Protein AF-A0A328X6T4-F1 (afdb_monomer)

Structure (mmCIF, N/CA/C/O backbone):
data_AF-A0A328X6T4-F1
#
_entry.id   AF-A0A328X6T4-F1
#
loop_
_atom_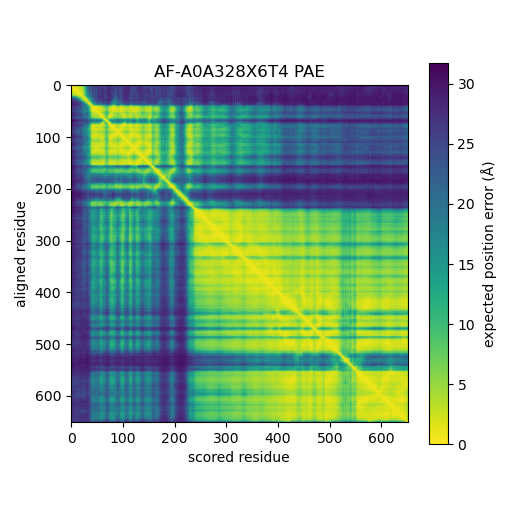site.group_PDB
_atom_site.id
_atom_site.type_symbol
_atom_site.label_atom_id
_atom_site.label_alt_id
_atom_site.label_comp_id
_atom_site.label_asym_id
_atom_site.label_entity_id
_atom_site.label_seq_id
_atom_site.pdbx_PDB_ins_code
_atom_site.Cartn_x
_atom_site.Cartn_y
_atom_site.Cartn_z
_atom_site.occupancy
_atom_site.B_iso_or_equiv
_atom_site.auth_seq_id
_atom_site.auth_comp_id
_atom_site.auth_asym_id
_atom_site.auth_atom_id
_atom_site.pdbx_PDB_model_num
ATOM 1 N N . MET A 1 1 ? 5.766 -40.721 -21.015 1.00 49.34 1 MET A N 1
ATOM 2 C CA . MET A 1 1 ? 5.825 -40.757 -19.534 1.00 49.34 1 MET A CA 1
ATOM 3 C C . MET A 1 1 ? 5.708 -39.379 -18.872 1.00 49.34 1 MET A C 1
ATOM 5 O O . MET A 1 1 ? 4.853 -39.250 -18.011 1.00 49.34 1 MET A O 1
ATOM 9 N N . LYS A 1 2 ? 6.430 -38.322 -19.291 1.00 47.28 2 LYS A N 1
ATOM 10 C CA . LYS A 1 2 ? 6.315 -36.976 -18.666 1.00 47.28 2 LYS A CA 1
ATOM 11 C C . LYS A 1 2 ? 4.905 -36.347 -18.682 1.00 47.28 2 LYS A C 1
ATOM 13 O O . LYS A 1 2 ? 4.519 -35.725 -17.703 1.00 47.28 2 LYS A O 1
ATOM 18 N N . LYS A 1 3 ? 4.102 -36.565 -19.733 1.00 48.41 3 LYS A N 1
ATOM 19 C CA . LYS A 1 3 ? 2.717 -36.046 -19.800 1.00 48.41 3 LYS A CA 1
ATOM 20 C C . LYS A 1 3 ? 1.761 -36.691 -18.785 1.00 48.41 3 LYS A C 1
ATOM 22 O O . LYS A 1 3 ? 0.831 -36.033 -18.345 1.00 48.41 3 LYS A O 1
ATOM 27 N N . ILE A 1 4 ? 2.017 -37.937 -18.379 1.00 61.91 4 ILE A N 1
ATOM 28 C CA . ILE A 1 4 ? 1.200 -38.640 -17.377 1.00 61.91 4 ILE A CA 1
ATOM 29 C C . ILE A 1 4 ? 1.506 -38.103 -15.973 1.00 61.91 4 ILE A C 1
ATOM 31 O O . ILE A 1 4 ? 0.592 -37.949 -15.177 1.00 61.91 4 ILE A O 1
ATOM 35 N N . HIS A 1 5 ? 2.759 -37.729 -15.690 1.00 63.53 5 HIS A N 1
ATOM 36 C CA . HIS A 1 5 ? 3.111 -37.081 -14.423 1.00 63.53 5 HIS A CA 1
ATOM 37 C C . HIS A 1 5 ? 2.460 -35.706 -14.269 1.00 63.53 5 HIS A C 1
ATOM 39 O O . HIS A 1 5 ? 1.844 -35.461 -13.245 1.00 63.53 5 HIS A O 1
ATOM 45 N N . VAL A 1 6 ? 2.495 -34.853 -15.299 1.00 70.69 6 VAL A N 1
ATOM 46 C CA . VAL A 1 6 ? 1.843 -33.531 -15.229 1.00 70.69 6 VAL A CA 1
ATOM 47 C C . VAL A 1 6 ? 0.329 -33.668 -15.048 1.00 70.69 6 VAL A C 1
ATOM 49 O O . VAL A 1 6 ? -0.254 -32.945 -14.249 1.00 70.69 6 VAL A O 1
ATOM 52 N N . PHE A 1 7 ? -0.304 -34.638 -15.716 1.00 73.69 7 PHE A N 1
ATOM 53 C CA . PHE A 1 7 ? -1.739 -34.872 -15.553 1.00 73.69 7 PHE A CA 1
ATOM 54 C C . PHE A 1 7 ? -2.092 -35.391 -14.153 1.00 73.69 7 PHE A C 1
ATOM 56 O O . PHE A 1 7 ? -3.074 -34.941 -13.579 1.00 73.69 7 PHE A O 1
ATOM 63 N N . ILE A 1 8 ? -1.275 -36.275 -13.566 1.00 76.06 8 ILE A N 1
ATOM 64 C CA . ILE A 1 8 ? -1.474 -36.776 -12.195 1.00 76.06 8 ILE A CA 1
ATOM 65 C C . ILE A 1 8 ? -1.232 -35.669 -11.161 1.00 76.06 8 ILE A C 1
ATOM 67 O O . ILE A 1 8 ? -1.994 -35.562 -10.207 1.00 76.06 8 ILE A O 1
ATOM 71 N N . THR A 1 9 ? -0.223 -34.814 -11.353 1.00 75.00 9 THR A N 1
ATOM 72 C CA . THR A 1 9 ? 0.067 -33.703 -10.434 1.00 75.00 9 THR A CA 1
ATOM 73 C C . THR A 1 9 ? -1.015 -32.625 -10.487 1.00 75.00 9 THR A C 1
ATOM 75 O O . THR A 1 9 ? -1.438 -32.153 -9.438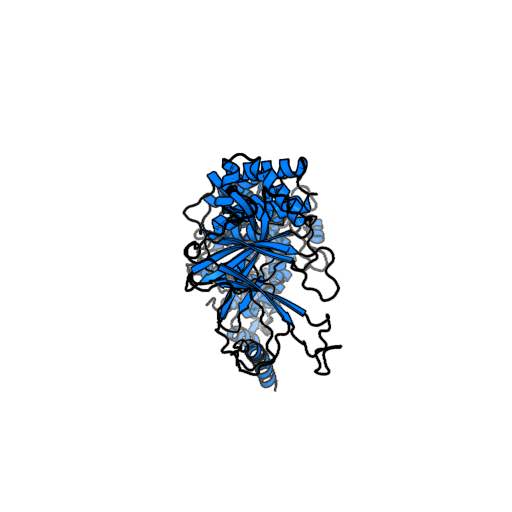 1.00 75.00 9 THR A O 1
ATOM 78 N N . VAL A 1 10 ? -1.525 -32.282 -11.676 1.00 75.69 10 VAL A N 1
ATOM 79 C CA . VAL A 1 10 ? -2.652 -31.342 -11.823 1.00 75.69 10 VAL A CA 1
ATOM 80 C C . VAL A 1 10 ? -3.953 -31.958 -11.299 1.00 75.69 10 VAL A C 1
ATOM 82 O O . VAL A 1 10 ? -4.710 -31.282 -10.611 1.00 75.69 10 VAL A O 1
ATOM 85 N N . PHE A 1 11 ? -4.192 -33.250 -11.541 1.00 77.56 11 PHE A N 1
ATOM 86 C CA . PHE A 1 11 ? -5.350 -33.956 -10.991 1.00 77.56 11 PHE A CA 1
ATOM 87 C C . PHE A 1 11 ? -5.304 -34.006 -9.456 1.00 77.56 11 PHE A C 1
ATOM 89 O O . PHE A 1 11 ? -6.310 -33.724 -8.817 1.00 77.56 11 PHE A O 1
ATOM 96 N N . LEU A 1 12 ? -4.141 -34.260 -8.847 1.00 70.31 12 LEU A N 1
ATOM 97 C CA . LEU A 1 12 ? -3.971 -34.202 -7.390 1.00 70.31 12 LEU A CA 1
ATOM 98 C C . LEU A 1 12 ? -4.123 -32.775 -6.842 1.00 70.31 12 LEU A C 1
ATOM 100 O O . LEU A 1 12 ? -4.775 -32.599 -5.823 1.00 70.31 12 LEU A O 1
ATOM 104 N N . LEU A 1 13 ? -3.594 -31.753 -7.521 1.00 70.19 13 LEU A N 1
ATOM 105 C CA . LEU A 1 13 ? -3.695 -30.357 -7.072 1.00 70.19 13 LEU A CA 1
ATOM 106 C C . LEU A 1 13 ? -5.102 -29.764 -7.190 1.00 70.19 13 LEU A C 1
ATOM 108 O O . LEU A 1 13 ? -5.408 -28.832 -6.460 1.00 70.19 13 LEU A O 1
ATOM 112 N N . VAL A 1 14 ? -5.951 -30.278 -8.083 1.00 73.50 14 VAL A N 1
ATOM 113 C CA . VAL A 1 14 ? -7.318 -29.763 -8.270 1.00 73.50 14 VAL A CA 1
ATOM 114 C C . VAL A 1 14 ? -8.346 -30.618 -7.530 1.00 73.50 14 VAL A C 1
ATOM 116 O O . VAL A 1 14 ? -9.240 -30.081 -6.884 1.00 73.50 14 VAL A O 1
ATOM 119 N N . VAL A 1 15 ? -8.215 -31.947 -7.567 1.00 66.25 15 VAL A N 1
ATOM 120 C CA . VAL A 1 15 ? -9.218 -32.857 -6.990 1.00 66.25 15 VAL A CA 1
ATOM 121 C C . VAL A 1 15 ? -9.044 -33.021 -5.482 1.00 66.25 15 VAL A C 1
ATOM 123 O O . VAL A 1 15 ? -10.043 -33.123 -4.779 1.00 66.25 15 VAL A O 1
ATOM 126 N N . VAL A 1 16 ? -7.815 -32.993 -4.950 1.00 68.00 16 VAL A N 1
ATOM 127 C CA . VAL A 1 16 ? -7.600 -33.142 -3.499 1.00 68.00 16 VAL A CA 1
ATOM 128 C C . VAL A 1 16 ? -8.175 -31.952 -2.717 1.00 68.00 16 VAL A C 1
ATOM 130 O O . VAL A 1 16 ? -8.901 -32.210 -1.764 1.00 68.00 16 VAL A O 1
ATOM 133 N N . PRO A 1 17 ? -8.000 -30.676 -3.124 1.00 52.81 17 PRO A N 1
ATOM 134 C CA . PRO A 1 17 ? -8.676 -29.562 -2.452 1.00 52.81 17 PRO A CA 1
ATOM 135 C C . PRO A 1 17 ? -10.201 -29.594 -2.610 1.00 52.81 17 PRO A C 1
ATOM 137 O O . PRO A 1 17 ? -10.913 -29.242 -1.678 1.00 52.81 17 PRO A O 1
ATOM 140 N N . LEU A 1 18 ? -10.721 -30.073 -3.748 1.00 51.31 18 LEU A N 1
ATOM 141 C CA . LEU A 1 18 ? -12.168 -30.224 -3.964 1.00 51.31 18 LEU A CA 1
ATOM 142 C C . LEU A 1 18 ? -12.788 -31.342 -3.110 1.00 51.31 18 LEU A C 1
ATOM 144 O O . LEU A 1 18 ? -13.945 -31.226 -2.714 1.00 51.31 18 LEU A O 1
ATOM 148 N N . LEU A 1 19 ? -12.022 -32.381 -2.759 1.00 46.91 19 LEU A N 1
ATOM 149 C CA . LEU A 1 19 ? -12.437 -33.395 -1.782 1.00 46.91 19 LEU A CA 1
ATOM 150 C C . LEU A 1 19 ? -12.466 -32.853 -0.342 1.00 46.91 19 LEU A C 1
ATOM 152 O O . LEU A 1 19 ? -13.174 -33.411 0.490 1.00 46.91 19 LEU A O 1
ATOM 156 N N . PHE A 1 20 ? -11.769 -31.747 -0.059 1.00 44.47 20 PHE A N 1
ATOM 157 C CA . PHE A 1 20 ? -11.837 -31.042 1.228 1.00 44.47 20 PHE A CA 1
ATOM 158 C C . PHE A 1 20 ? -12.848 -29.882 1.252 1.00 44.47 20 PHE A C 1
ATOM 160 O O . PHE A 1 20 ? -13.157 -29.379 2.327 1.00 44.47 20 PHE A O 1
ATOM 167 N N . LEU A 1 21 ? -13.404 -29.481 0.102 1.00 43.78 21 LEU A N 1
ATOM 168 C CA . LEU A 1 21 ? -14.416 -28.417 -0.005 1.00 43.78 21 LEU A CA 1
ATOM 169 C C . LEU A 1 21 ? -15.864 -28.932 -0.031 1.00 43.78 21 LEU A C 1
ATOM 171 O O . LEU A 1 21 ? -16.783 -28.123 -0.093 1.00 43.78 21 LEU A O 1
ATOM 175 N N . ASN A 1 22 ? -16.081 -30.251 0.032 1.00 35.66 22 ASN A N 1
ATOM 176 C CA . ASN A 1 22 ? -17.418 -30.852 -0.058 1.00 35.66 22 ASN A CA 1
ATOM 177 C C . ASN A 1 22 ? -17.837 -31.680 1.170 1.00 35.66 22 ASN A C 1
ATOM 179 O O . ASN A 1 22 ? -18.736 -32.510 1.075 1.00 35.66 22 ASN A O 1
ATOM 183 N N . CYS A 1 23 ? -17.229 -31.427 2.331 1.00 34.09 23 CYS A N 1
ATOM 184 C CA . CYS A 1 23 ? -17.714 -31.930 3.618 1.00 34.09 23 CYS A CA 1
ATOM 185 C C . CYS A 1 23 ? -18.017 -30.763 4.566 1.00 34.09 23 CYS A C 1
ATOM 187 O O . CYS A 1 23 ? -17.261 -30.491 5.492 1.00 34.09 23 CYS A O 1
ATOM 189 N N . SER A 1 24 ? -19.137 -30.076 4.336 1.00 31.91 24 SER A N 1
ATOM 190 C CA . SER A 1 24 ? -19.879 -29.407 5.415 1.00 31.91 24 SER A CA 1
ATOM 191 C C . SER A 1 24 ? -21.369 -29.331 5.071 1.00 31.91 24 SER A C 1
ATOM 193 O O . SER A 1 24 ? -21.979 -28.265 5.039 1.00 31.91 24 SER A O 1
ATOM 195 N N . SER A 1 25 ? -21.960 -30.480 4.767 1.00 36.84 25 SER A N 1
ATOM 196 C CA . SER A 1 25 ? -23.389 -30.683 4.983 1.00 36.84 25 SER A CA 1
ATOM 197 C C . SER A 1 25 ? -23.511 -31.774 6.037 1.00 36.84 25 SER A C 1
ATOM 199 O O . SER A 1 25 ? -23.607 -32.956 5.709 1.00 36.84 25 SER A O 1
ATOM 201 N N . GLU A 1 26 ? -23.413 -31.382 7.305 1.00 31.61 26 GLU A N 1
ATOM 202 C CA . GLU A 1 26 ? -23.959 -32.204 8.378 1.00 31.61 26 GLU A CA 1
ATOM 203 C C . GLU A 1 26 ? -25.478 -32.047 8.290 1.00 31.61 26 GLU A C 1
ATOM 205 O O . GLU A 1 26 ? -26.061 -31.056 8.721 1.00 31.61 26 GLU A O 1
ATOM 210 N N . GLU A 1 27 ? -26.110 -32.994 7.598 1.00 32.16 27 GLU A N 1
ATOM 211 C CA . GLU A 1 27 ? -27.495 -33.334 7.884 1.00 32.16 27 GLU A CA 1
ATOM 212 C C . GLU A 1 27 ? -27.509 -33.990 9.268 1.00 32.16 27 GLU A C 1
ATOM 214 O O . GLU A 1 27 ? -27.067 -35.130 9.431 1.00 32.16 27 GLU A O 1
ATOM 219 N N . ASP A 1 28 ? -28.005 -33.258 10.264 1.00 29.31 28 ASP A N 1
ATOM 220 C CA . ASP A 1 28 ? -28.297 -33.791 11.590 1.00 29.31 28 ASP A CA 1
ATOM 221 C C . ASP A 1 28 ? -29.457 -34.793 11.494 1.00 29.31 28 ASP A C 1
ATOM 223 O O . ASP A 1 28 ? -30.637 -34.456 11.622 1.00 29.31 28 ASP A O 1
ATOM 227 N N . PHE A 1 29 ? -29.126 -36.065 11.276 1.00 27.44 29 PHE A N 1
ATOM 228 C CA . PHE A 1 29 ? -30.026 -37.156 11.620 1.00 27.44 29 PHE A CA 1
ATOM 229 C C . PHE A 1 29 ? -29.986 -37.373 13.133 1.00 27.44 29 PHE A C 1
ATOM 231 O O . PHE A 1 29 ? -29.036 -37.914 13.698 1.00 27.44 29 PHE A O 1
ATOM 238 N N . VAL A 1 30 ? -31.073 -36.960 13.783 1.00 37.69 30 VAL A N 1
ATOM 239 C CA . VAL A 1 30 ? -31.374 -37.220 15.190 1.00 37.69 30 VAL A CA 1
ATOM 240 C C . VAL A 1 30 ? -31.524 -38.725 15.411 1.00 37.69 30 VAL A C 1
ATOM 242 O O . VAL A 1 30 ? -32.570 -39.310 15.138 1.00 37.69 30 VAL A O 1
ATOM 245 N N . THR A 1 31 ? -30.498 -39.352 15.981 1.00 28.30 31 THR A N 1
ATOM 246 C CA . THR A 1 31 ? -30.659 -40.572 16.780 1.00 28.30 31 THR A CA 1
ATOM 247 C C . THR A 1 31 ? -29.800 -40.453 18.029 1.00 28.30 31 THR A C 1
ATOM 249 O O . THR A 1 31 ? -28.600 -40.216 17.941 1.00 28.30 31 THR A O 1
ATOM 252 N N . GLY A 1 32 ? -30.447 -40.550 19.191 1.00 33.75 32 GLY A N 1
ATOM 253 C CA . GLY A 1 32 ? -29.897 -40.162 20.485 1.00 33.75 32 GLY A CA 1
ATOM 254 C C . GLY A 1 32 ? -28.584 -40.845 20.856 1.00 33.75 32 GLY A C 1
ATOM 255 O O . GLY A 1 32 ? -28.556 -42.042 21.123 1.00 33.75 32 GLY A O 1
ATOM 256 N N . THR A 1 33 ? -27.528 -40.044 20.974 1.00 27.97 33 THR A N 1
ATOM 257 C CA . THR A 1 33 ? -26.316 -40.349 21.742 1.00 27.97 33 THR A CA 1
ATOM 258 C C . THR A 1 33 ? -25.737 -39.045 22.290 1.00 27.97 33 THR A C 1
ATOM 260 O O . THR A 1 33 ? -25.742 -38.025 21.609 1.00 27.97 33 THR A O 1
ATOM 263 N N . HIS A 1 34 ? -25.295 -39.084 23.546 1.00 33.12 34 HIS A N 1
ATOM 264 C CA . HIS A 1 34 ? -24.870 -37.958 24.377 1.00 33.12 34 HIS A CA 1
ATOM 265 C C . HIS A 1 34 ? -23.936 -36.947 23.686 1.00 33.12 34 HIS A C 1
ATOM 267 O O . HIS A 1 34 ? -22.892 -37.314 23.148 1.00 33.12 34 HIS A O 1
ATOM 273 N N . PHE A 1 35 ? -24.296 -35.662 23.787 1.00 30.03 35 PHE A N 1
ATOM 274 C CA . PHE A 1 35 ? -23.461 -34.514 23.426 1.00 30.03 35 PHE A CA 1
ATOM 275 C C . PHE A 1 35 ? -22.106 -34.575 24.154 1.00 30.03 35 PHE A C 1
ATOM 277 O O . PHE A 1 35 ? -22.049 -34.524 25.382 1.00 30.03 35 PHE A O 1
ATOM 284 N N . SER A 1 36 ? -21.015 -34.655 23.391 1.00 29.33 36 SER A N 1
ATOM 285 C CA . SER A 1 36 ? -19.651 -34.411 23.872 1.00 29.33 36 SER A CA 1
ATOM 286 C C . SER A 1 36 ? -19.276 -32.946 23.591 1.00 29.33 36 SER A C 1
ATOM 288 O O . SER A 1 36 ? -19.486 -32.484 22.467 1.00 29.33 36 SER A O 1
ATOM 290 N N . PRO A 1 37 ? -18.746 -32.182 24.565 1.00 36.25 37 PRO A N 1
ATOM 291 C CA . PRO A 1 37 ? -18.517 -30.752 24.411 1.00 36.25 37 PRO A CA 1
ATOM 292 C C . PRO A 1 37 ? -17.167 -30.478 23.735 1.00 36.25 37 PRO A C 1
ATOM 294 O O . PRO A 1 37 ? -16.165 -30.215 24.393 1.00 36.25 37 PRO A O 1
ATOM 297 N N . HIS A 1 38 ? -17.149 -30.439 22.406 1.00 34.16 38 HIS A N 1
ATOM 298 C CA . HIS A 1 38 ? -16.217 -29.575 21.674 1.00 34.16 38 HIS A CA 1
ATOM 299 C C . HIS A 1 38 ? -16.946 -28.271 21.323 1.00 34.16 38 HIS A C 1
ATOM 301 O O . HIS A 1 38 ? -17.225 -27.966 20.167 1.00 34.16 38 HIS A O 1
ATOM 307 N N . ASN A 1 39 ? -17.318 -27.514 22.359 1.00 47.22 39 ASN A N 1
ATOM 308 C CA . ASN A 1 39 ? -18.093 -26.287 22.212 1.00 47.22 39 ASN A CA 1
ATOM 309 C C . ASN A 1 39 ? -17.196 -25.159 21.696 1.00 47.22 39 ASN A C 1
ATOM 311 O O . ASN A 1 39 ? -16.403 -24.585 22.445 1.00 47.22 39 ASN A O 1
ATOM 315 N N . LYS A 1 40 ? -17.355 -24.797 20.421 1.00 62.09 40 LYS A N 1
ATOM 316 C CA . LYS A 1 40 ? -16.968 -23.473 19.924 1.00 62.09 40 LYS A CA 1
ATOM 317 C C . LYS A 1 40 ? -17.538 -22.421 20.890 1.00 62.09 40 LYS A C 1
ATOM 319 O O . LYS A 1 40 ? -18.745 -22.416 21.134 1.00 62.09 40 LYS A O 1
ATOM 324 N N . LYS A 1 41 ? -16.685 -21.562 21.466 1.00 75.00 41 LYS A N 1
ATOM 325 C CA . LYS A 1 41 ? -17.125 -20.493 22.380 1.00 75.00 41 LYS A CA 1
ATOM 326 C C . LYS A 1 41 ? -18.107 -19.590 21.626 1.00 75.00 41 LYS A C 1
ATOM 328 O O . LYS A 1 41 ? -17.764 -19.067 20.569 1.00 75.00 41 LYS A O 1
ATOM 333 N N . PHE A 1 42 ? -19.324 -19.457 22.145 1.00 81.44 42 PHE A N 1
ATOM 334 C CA . PHE A 1 42 ? -20.364 -18.629 21.541 1.00 81.44 42 PHE A CA 1
ATOM 335 C C . PHE A 1 42 ? -20.037 -17.151 21.779 1.00 81.44 42 PHE A C 1
ATOM 337 O O . PHE A 1 42 ? -19.834 -16.746 22.925 1.00 81.44 42 PHE A O 1
ATOM 344 N N . THR A 1 43 ? -19.921 -16.356 20.713 1.00 83.25 43 THR A N 1
ATOM 345 C CA . THR A 1 43 ? -19.471 -14.957 20.804 1.00 83.25 43 THR A CA 1
ATOM 346 C C . THR A 1 43 ? -20.638 -13.970 20.796 1.00 83.25 43 THR A C 1
ATOM 348 O O . THR A 1 43 ? -21.744 -14.283 20.354 1.00 83.25 43 THR A O 1
ATOM 351 N N . PHE A 1 44 ? -20.393 -12.724 21.211 1.00 83.81 44 PHE A N 1
ATOM 352 C CA . PHE A 1 44 ? -21.392 -11.656 21.095 1.00 83.81 44 PHE A CA 1
ATOM 353 C C . PHE A 1 44 ? -21.781 -11.340 19.643 1.00 83.81 44 PHE A C 1
ATOM 355 O O . PHE A 1 44 ? -22.911 -10.934 19.375 1.00 83.81 44 PHE A O 1
ATOM 362 N N . SER A 1 45 ? -20.875 -11.571 18.688 1.00 78.69 45 SER A N 1
ATOM 363 C CA . SER A 1 45 ? -21.187 -11.461 17.259 1.00 78.69 45 SER A CA 1
ATOM 364 C C . SER A 1 45 ? -22.194 -12.529 16.824 1.00 78.69 45 SER A C 1
ATOM 366 O O . SER A 1 45 ? -23.188 -12.203 16.170 1.00 78.69 45 SER A O 1
ATOM 368 N N . ASP A 1 46 ? -21.996 -13.780 17.260 1.00 88.75 46 ASP A N 1
ATOM 369 C CA . ASP A 1 46 ? -22.940 -14.875 17.004 1.00 88.75 46 ASP A CA 1
ATOM 370 C C . ASP A 1 46 ? -24.313 -14.559 17.614 1.00 88.75 46 ASP A C 1
ATOM 372 O O . ASP A 1 46 ? -25.332 -14.667 16.933 1.00 88.75 46 ASP A O 1
ATOM 376 N N . PHE A 1 47 ? -24.340 -14.051 18.852 1.00 92.62 47 PHE A N 1
ATOM 377 C CA . PHE A 1 47 ? -25.566 -13.587 19.503 1.00 92.62 47 PHE A CA 1
ATOM 378 C C . PHE A 1 47 ? -26.301 -12.517 18.681 1.00 92.62 47 PHE A C 1
ATOM 380 O O . PHE A 1 47 ? -27.491 -12.670 18.405 1.00 92.62 47 PHE A O 1
ATOM 387 N N . LYS A 1 48 ? -25.630 -11.437 18.249 1.00 89.56 48 LYS A N 1
ATOM 388 C CA . LYS A 1 48 ? -26.280 -10.385 17.439 1.00 89.56 48 LYS A CA 1
ATOM 389 C C . LYS A 1 48 ? -26.800 -10.929 16.114 1.00 89.56 48 LYS A C 1
ATOM 391 O O . LYS A 1 48 ? -27.884 -10.548 15.677 1.00 89.56 48 LYS A O 1
ATOM 396 N N . LYS A 1 49 ? -26.029 -11.815 15.479 1.00 90.25 49 LYS A N 1
ATOM 397 C CA . LYS A 1 49 ? -26.399 -12.443 14.212 1.00 90.25 49 LYS A CA 1
ATOM 398 C C . LYS A 1 49 ? -27.650 -13.310 14.362 1.00 90.25 49 LYS A C 1
ATOM 400 O O . LYS A 1 49 ? -28.543 -13.205 13.528 1.00 90.25 49 LYS A O 1
ATOM 405 N N . GLU A 1 50 ? -27.725 -14.135 15.405 1.00 92.12 50 GLU A N 1
ATOM 406 C CA . GLU A 1 50 ? -28.872 -15.021 15.646 1.00 92.12 50 GLU A CA 1
ATOM 407 C C . GLU A 1 50 ? -30.111 -14.271 16.143 1.00 92.12 50 GLU A C 1
ATOM 409 O O . GLU A 1 50 ? -31.235 -14.639 15.801 1.00 92.12 50 GLU A O 1
ATOM 414 N N . THR A 1 51 ? -29.928 -13.215 16.936 1.00 91.19 51 THR A N 1
ATOM 415 C CA . THR A 1 51 ? -31.055 -12.462 17.504 1.00 91.19 51 THR A CA 1
ATOM 416 C C . THR A 1 51 ? -31.577 -11.351 16.598 1.00 91.19 51 THR A C 1
ATOM 418 O O . THR A 1 51 ? -32.722 -10.931 16.753 1.00 91.19 51 THR A O 1
ATOM 421 N N . GLY A 1 52 ? -30.760 -10.844 15.670 1.00 90.44 52 GLY A N 1
ATOM 422 C CA . GLY A 1 52 ? -31.097 -9.684 14.841 1.00 90.44 52 GLY A CA 1
ATOM 423 C C . GLY A 1 52 ? -31.186 -8.364 15.622 1.00 90.44 52 GLY A C 1
ATOM 424 O O . GLY A 1 52 ? -31.645 -7.357 15.072 1.00 90.44 52 GLY A O 1
ATOM 425 N N . LEU A 1 53 ? -30.760 -8.339 16.892 1.00 83.25 53 LEU A N 1
ATOM 426 C CA . LEU A 1 53 ? -30.795 -7.148 17.739 1.00 83.25 53 LEU A CA 1
ATOM 427 C C . LEU A 1 53 ? -29.783 -6.110 17.237 1.00 83.25 53 LEU A C 1
ATOM 429 O O . LEU A 1 53 ? -28.573 -6.259 17.395 1.00 83.25 53 LEU A O 1
ATOM 433 N N . LYS A 1 54 ? -30.296 -5.028 16.638 1.00 75.75 54 LYS A N 1
ATOM 434 C CA . LYS A 1 54 ? -29.474 -3.912 16.137 1.00 75.75 54 LYS A CA 1
ATOM 435 C C . LYS A 1 54 ? -28.999 -2.975 17.250 1.00 75.75 54 LYS A C 1
ATOM 437 O O . LYS A 1 54 ? -27.904 -2.436 17.160 1.00 75.75 54 LYS A O 1
ATOM 442 N N . ASN A 1 55 ? -29.806 -2.825 18.303 1.00 71.94 55 ASN A N 1
ATOM 443 C CA . ASN A 1 55 ? -29.560 -1.902 19.408 1.00 71.94 55 ASN A CA 1
ATOM 444 C C . ASN A 1 55 ? -29.444 -2.696 20.714 1.00 71.94 55 ASN A C 1
ATOM 446 O O . ASN A 1 55 ? -30.457 -3.034 21.323 1.00 71.94 55 ASN A O 1
ATOM 450 N N . PHE A 1 56 ? -28.216 -3.006 21.127 1.00 78.12 56 PHE A N 1
ATOM 451 C CA . PHE A 1 56 ? -27.924 -3.651 22.407 1.00 78.12 56 PHE A CA 1
ATOM 452 C C . PHE A 1 56 ? -27.191 -2.657 23.307 1.00 78.12 56 PHE A C 1
ATOM 454 O O . PHE A 1 56 ? -26.143 -2.142 22.921 1.00 78.12 56 PHE A O 1
ATOM 461 N N . SER A 1 57 ? -27.746 -2.379 24.486 1.00 77.56 57 SER A N 1
ATOM 462 C CA . SER A 1 57 ? -27.106 -1.513 25.478 1.00 77.56 57 SER A CA 1
ATOM 463 C C . SER A 1 57 ? -26.283 -2.361 26.435 1.00 77.56 57 SER A C 1
ATOM 465 O O . SER A 1 57 ? -26.835 -3.269 27.042 1.00 77.56 57 SER A O 1
ATOM 467 N N . PHE A 1 58 ? -24.998 -2.045 26.608 1.00 71.69 58 PHE A N 1
ATOM 468 C CA . PHE A 1 58 ? -24.144 -2.702 27.608 1.00 71.69 58 PHE A CA 1
ATOM 469 C C . PHE A 1 58 ? -24.533 -2.341 29.041 1.00 71.69 58 PHE A C 1
ATOM 471 O O . PHE A 1 58 ? -24.225 -3.090 29.960 1.00 71.69 58 PHE A O 1
ATOM 478 N N . VAL A 1 59 ? -25.242 -1.223 29.225 1.00 74.69 59 VAL A N 1
ATOM 479 C CA . VAL A 1 59 ? -25.867 -0.866 30.497 1.00 74.69 59 VAL A CA 1
ATOM 480 C C . VAL A 1 59 ? -27.367 -1.110 30.389 1.00 74.69 59 VAL A C 1
ATOM 482 O O . VAL A 1 59 ? -28.078 -0.426 29.644 1.00 74.69 59 VAL A O 1
ATOM 485 N N . LYS A 1 60 ? -27.866 -2.098 31.123 1.00 83.31 60 LYS A N 1
ATOM 486 C CA . LYS A 1 60 ? -29.286 -2.401 31.230 1.00 83.31 60 LYS A CA 1
ATOM 487 C C . LYS A 1 60 ? -29.872 -1.636 32.407 1.00 83.31 60 LYS A C 1
ATOM 489 O O . LYS A 1 60 ? -29.599 -1.962 33.553 1.00 83.31 60 LYS A O 1
ATOM 494 N N . LYS A 1 61 ? -30.738 -0.667 32.120 1.00 83.88 61 LYS A N 1
ATOM 495 C CA . LYS A 1 61 ? -31.617 -0.085 33.139 1.00 83.88 61 LYS A CA 1
ATOM 496 C C . LYS A 1 61 ? -32.818 -1.000 33.322 1.00 83.88 61 LYS A C 1
ATOM 498 O O . LYS A 1 61 ? -33.529 -1.275 32.346 1.00 83.88 61 LYS A O 1
ATOM 503 N N . ALA A 1 62 ? -33.043 -1.487 34.532 1.00 83.25 62 ALA A N 1
ATOM 504 C CA . ALA A 1 62 ? -34.186 -2.328 34.845 1.00 83.25 62 ALA A CA 1
ATOM 505 C C . ALA A 1 62 ? -34.836 -1.885 36.154 1.00 83.25 62 ALA A C 1
ATOM 507 O O . ALA A 1 62 ? -34.171 -1.661 37.161 1.00 83.25 62 ALA A O 1
ATOM 508 N N . ARG A 1 63 ? -36.167 -1.789 36.123 1.00 82.56 63 ARG A N 1
ATOM 509 C CA . ARG A 1 63 ? -36.983 -1.686 37.332 1.00 82.56 63 ARG A CA 1
ATOM 510 C C . ARG A 1 63 ? -37.201 -3.082 37.862 1.00 82.56 63 ARG A C 1
ATOM 512 O O . ARG A 1 63 ? -37.826 -3.891 37.175 1.00 82.56 63 ARG A O 1
ATOM 519 N N . LEU A 1 64 ? -36.630 -3.356 39.024 1.00 81.75 64 LEU A N 1
ATOM 520 C CA . LEU A 1 64 ? -36.711 -4.672 39.630 1.00 81.75 64 LEU A CA 1
ATOM 521 C C . LEU A 1 64 ? -38.055 -4.841 40.347 1.00 81.75 64 LEU A C 1
ATOM 523 O O . LEU A 1 64 ? -38.450 -4.002 41.150 1.00 81.75 64 LEU A O 1
ATOM 527 N N . ASN A 1 65 ? -38.742 -5.941 40.060 1.00 68.62 65 ASN A N 1
ATOM 528 C CA . ASN A 1 65 ? -39.982 -6.370 40.691 1.00 68.62 65 ASN A CA 1
ATOM 529 C C . ASN A 1 65 ? -39.656 -7.369 41.812 1.00 68.62 65 ASN A C 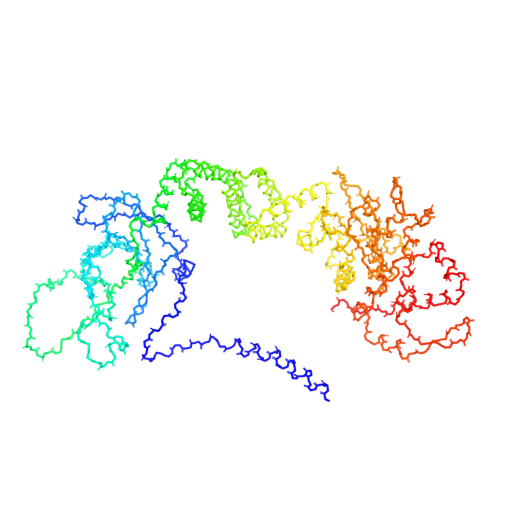1
ATOM 531 O O . ASN A 1 65 ? -39.940 -8.555 41.666 1.00 68.62 65 ASN A O 1
ATOM 535 N N . THR A 1 66 ? -39.026 -6.937 42.906 1.00 59.50 66 THR A N 1
ATOM 536 C CA . THR A 1 66 ? -38.740 -7.840 44.037 1.00 59.50 66 THR A CA 1
ATOM 537 C C . THR A 1 66 ? -39.705 -7.619 45.191 1.00 59.50 66 THR A C 1
ATOM 539 O O . THR A 1 66 ? -40.078 -6.496 45.533 1.00 59.50 66 THR A O 1
ATOM 542 N N . SER A 1 67 ? -40.105 -8.718 45.832 1.00 55.22 67 SER A N 1
ATOM 543 C CA . SER A 1 67 ? -40.879 -8.675 47.084 1.00 55.22 67 SER A CA 1
ATOM 544 C C . SER A 1 67 ? -40.006 -8.338 48.306 1.00 55.22 67 SER A C 1
ATOM 546 O O . SER A 1 67 ? -40.510 -7.863 49.325 1.00 55.22 67 SER A O 1
ATOM 548 N N . ILE A 1 68 ? -38.690 -8.547 48.184 1.00 48.94 68 ILE A N 1
ATOM 549 C CA . ILE A 1 68 ? -37.685 -8.440 49.253 1.00 48.94 68 ILE A CA 1
ATOM 550 C C . ILE A 1 68 ? -37.213 -6.986 49.459 1.00 48.94 68 ILE A C 1
ATOM 552 O O . ILE A 1 68 ? -36.830 -6.597 50.566 1.00 48.94 68 ILE A O 1
ATOM 556 N N . HIS A 1 69 ? -37.344 -6.127 48.444 1.00 48.38 69 HIS A N 1
ATOM 557 C CA . HIS A 1 69 ? -37.053 -4.699 48.538 1.00 48.38 69 HIS A CA 1
ATOM 558 C C . HIS A 1 69 ? -38.278 -3.892 48.113 1.00 48.38 69 HIS A C 1
ATOM 560 O O . HIS A 1 69 ? -38.493 -3.621 46.943 1.00 48.38 69 HIS A O 1
ATOM 566 N N . ALA A 1 70 ? -39.091 -3.475 49.088 1.00 41.66 70 ALA A N 1
ATOM 567 C CA . ALA A 1 70 ? -40.338 -2.720 48.898 1.00 41.66 70 ALA A CA 1
ATOM 568 C C . ALA A 1 70 ? -40.161 -1.282 48.342 1.00 41.66 70 ALA A C 1
ATOM 570 O O . ALA A 1 70 ? -40.914 -0.371 48.696 1.00 41.66 70 ALA A O 1
ATOM 571 N N . ARG A 1 71 ? -39.150 -1.037 47.507 1.00 45.94 71 ARG A N 1
ATOM 572 C CA . ARG A 1 71 ? -38.945 0.209 46.771 1.00 45.94 71 ARG A CA 1
ATOM 573 C C . ARG A 1 71 ? -38.631 -0.148 45.325 1.00 45.94 71 ARG A C 1
ATOM 575 O O . ARG A 1 71 ? -37.717 -0.925 45.091 1.00 45.94 71 ARG A O 1
ATOM 582 N N . ASP A 1 72 ? -39.360 0.462 44.393 1.00 54.81 72 ASP A N 1
ATOM 583 C CA . ASP A 1 72 ? -38.989 0.534 42.979 1.00 54.81 72 ASP A CA 1
ATOM 584 C C . ASP A 1 72 ? -37.584 1.151 42.877 1.00 54.81 72 ASP A C 1
ATOM 586 O O . ASP A 1 72 ? -37.429 2.376 42.886 1.00 54.81 72 ASP A O 1
ATOM 590 N N . ILE A 1 73 ? -36.547 0.317 42.866 1.00 59.94 73 ILE A N 1
ATOM 591 C CA . ILE A 1 73 ? -35.179 0.760 42.623 1.00 59.94 73 ILE A CA 1
ATOM 592 C C . ILE A 1 73 ? -34.955 0.611 41.119 1.00 59.94 73 ILE A C 1
ATOM 594 O O . ILE A 1 73 ? -35.025 -0.487 40.564 1.00 59.94 73 ILE A O 1
ATOM 598 N N . ASP A 1 74 ? -34.740 1.743 40.449 1.00 71.12 74 ASP A N 1
ATOM 599 C CA . ASP A 1 74 ? -34.133 1.751 39.122 1.00 71.12 74 ASP A CA 1
ATOM 600 C C . ASP A 1 74 ? -32.682 1.269 39.311 1.00 71.12 74 ASP A C 1
ATOM 602 O O . ASP A 1 74 ? -31.840 2.020 39.808 1.00 71.12 74 ASP A O 1
ATOM 606 N N . SER A 1 75 ? -32.413 0.006 38.972 1.00 74.12 75 SER A N 1
ATOM 607 C CA . SER A 1 75 ? -31.066 -0.568 39.009 1.00 74.12 75 SER A CA 1
ATOM 608 C C . SER A 1 75 ? -30.464 -0.540 37.609 1.00 74.12 75 SER A C 1
ATOM 610 O O . SER A 1 75 ? -31.069 -1.001 36.634 1.00 74.12 75 SER A O 1
ATOM 612 N N . ASP A 1 76 ? -29.252 -0.002 37.515 1.00 79.62 76 ASP A N 1
ATOM 613 C CA . ASP A 1 76 ? -28.440 -0.069 36.307 1.00 79.62 76 ASP A CA 1
ATOM 614 C C . ASP A 1 76 ? -27.517 -1.295 36.425 1.00 79.62 76 ASP A C 1
ATOM 616 O O . ASP A 1 76 ? -26.841 -1.483 37.436 1.00 79.62 76 ASP A O 1
ATOM 620 N N . PHE A 1 77 ? -27.491 -2.138 35.396 1.00 83.31 77 PHE A N 1
ATOM 621 C CA . PHE A 1 77 ? -26.643 -3.325 35.317 1.00 83.31 77 PHE A CA 1
ATOM 622 C C . PHE A 1 77 ? -25.670 -3.197 34.159 1.00 83.31 77 PHE A C 1
ATOM 624 O O . PHE A 1 77 ? -26.079 -2.855 33.053 1.00 83.31 77 PHE A O 1
ATOM 631 N N . LEU A 1 78 ? -24.411 -3.547 34.373 1.00 78.75 78 LEU A N 1
ATOM 632 C CA . LEU A 1 78 ? -23.484 -3.825 33.291 1.00 78.75 78 LEU A CA 1
ATOM 633 C C . LEU A 1 78 ? -23.690 -5.267 32.800 1.00 78.75 78 LEU A C 1
ATOM 635 O O . LEU A 1 78 ? -23.820 -6.193 33.600 1.00 78.75 78 LEU A O 1
ATOM 639 N N . ILE A 1 79 ? -23.733 -5.454 31.482 1.00 85.06 79 ILE A N 1
ATOM 640 C CA . ILE A 1 79 ? -23.877 -6.768 30.853 1.00 85.06 79 ILE A CA 1
ATOM 641 C C . ILE A 1 79 ? -22.510 -7.283 30.404 1.00 85.06 79 ILE A C 1
ATOM 643 O O . ILE A 1 79 ? -21.852 -6.656 29.570 1.00 85.06 79 ILE A O 1
ATOM 647 N N . ASP A 1 80 ? -22.118 -8.459 30.890 1.00 80.50 80 ASP A N 1
ATOM 648 C CA . ASP A 1 80 ? -20.935 -9.164 30.399 1.00 80.50 80 ASP A CA 1
ATOM 649 C C . ASP A 1 80 ? -21.217 -9.805 29.040 1.00 80.50 80 ASP A C 1
ATOM 651 O O . ASP A 1 80 ? -22.047 -10.706 28.928 1.00 80.50 80 ASP A O 1
ATOM 655 N N . THR A 1 81 ? -20.515 -9.366 27.998 1.00 81.62 81 THR A N 1
ATOM 656 C CA . THR A 1 81 ? -20.661 -9.922 26.641 1.00 81.62 81 THR A CA 1
ATOM 657 C C . THR A 1 81 ? -19.501 -10.829 26.224 1.00 81.62 81 THR A C 1
ATOM 659 O O . THR A 1 81 ? -19.515 -11.367 25.113 1.00 81.62 81 THR A O 1
ATOM 662 N N . LEU A 1 82 ? -18.507 -11.028 27.098 1.00 74.00 82 LEU A N 1
ATOM 663 C CA . LEU A 1 82 ? -17.334 -11.865 26.832 1.00 74.00 82 LEU A CA 1
ATOM 664 C C . LEU A 1 82 ? -17.644 -13.356 26.987 1.00 74.00 82 LEU A C 1
ATOM 666 O O . LEU A 1 82 ? -16.997 -14.207 26.359 1.00 74.00 82 LEU A O 1
ATOM 670 N N . GLU A 1 83 ? -18.629 -13.677 27.821 1.00 80.25 83 GLU A N 1
ATOM 671 C CA . GLU A 1 83 ? -19.086 -15.035 28.055 1.00 80.25 83 GLU A CA 1
ATOM 672 C C . GLU A 1 83 ? -20.609 -15.130 27.964 1.00 80.25 83 GLU A C 1
ATOM 674 O O . GLU A 1 83 ? -21.344 -14.729 28.861 1.00 80.25 83 GLU A O 1
ATOM 679 N N . ILE A 1 84 ? -21.077 -15.699 26.854 1.00 86.94 84 ILE A N 1
ATOM 680 C CA . ILE A 1 84 ? -22.499 -15.910 26.592 1.00 86.94 84 ILE A CA 1
ATOM 681 C C . ILE A 1 84 ? -22.758 -17.408 26.628 1.00 86.94 84 ILE A C 1
ATOM 683 O O . ILE A 1 84 ? -22.164 -18.174 25.860 1.00 86.94 84 ILE A O 1
ATOM 687 N N . LYS A 1 85 ? -23.666 -17.845 27.502 1.00 89.62 85 LYS A N 1
ATOM 688 C CA . LYS A 1 85 ? -24.144 -19.230 27.488 1.00 89.62 85 LYS A CA 1
ATOM 689 C C . LYS A 1 85 ? -25.394 -19.310 26.629 1.00 89.62 85 LYS A C 1
ATOM 691 O O . LYS A 1 85 ? -26.406 -18.690 26.937 1.00 89.62 85 LYS A O 1
ATOM 696 N N . ARG A 1 86 ? -25.324 -20.097 25.561 1.00 91.44 86 ARG A N 1
ATOM 697 C CA . ARG A 1 86 ? -26.473 -20.459 24.727 1.00 91.44 86 ARG A CA 1
ATOM 698 C C . ARG A 1 86 ? -26.998 -21.822 25.156 1.00 91.44 86 ARG A C 1
ATOM 700 O O . ARG A 1 86 ? -26.208 -22.742 25.353 1.00 91.44 86 ARG A O 1
ATOM 707 N N . HIS A 1 87 ? -28.313 -21.967 25.233 1.00 87.50 87 HIS A N 1
ATOM 708 C CA . HIS A 1 87 ? -28.974 -23.251 25.423 1.00 87.50 87 HIS A CA 1
ATOM 709 C C . HIS A 1 87 ? -30.139 -23.401 24.450 1.00 87.50 87 HIS A C 1
ATOM 711 O O . HIS A 1 87 ? -30.880 -22.452 24.211 1.00 87.50 87 HIS A O 1
ATOM 717 N N . ILE A 1 88 ? -30.301 -24.604 23.904 1.00 87.00 88 ILE A N 1
ATOM 718 C CA . ILE A 1 88 ? -31.472 -24.998 23.122 1.00 87.00 88 ILE A CA 1
ATOM 719 C C . ILE A 1 88 ? -32.130 -26.143 23.874 1.00 87.00 88 ILE A C 1
ATOM 721 O O . ILE A 1 88 ? -31.499 -27.176 24.101 1.00 87.00 88 ILE A O 1
ATOM 725 N N . ASN A 1 89 ? -33.386 -25.957 24.265 1.00 79.56 89 ASN A N 1
ATOM 726 C CA . ASN A 1 89 ? -34.142 -27.004 24.925 1.00 79.56 89 ASN A CA 1
ATOM 727 C C . ASN A 1 89 ? -34.506 -28.093 23.894 1.00 79.56 89 ASN A C 1
ATOM 729 O O . ASN A 1 89 ? -35.233 -27.804 22.944 1.00 79.56 89 ASN A O 1
ATOM 733 N N . PRO A 1 90 ? -34.060 -29.349 24.080 1.00 76.56 90 PRO A N 1
ATOM 734 C CA . PRO A 1 90 ? -34.240 -30.413 23.091 1.00 76.56 90 PRO A CA 1
ATOM 735 C C . PRO A 1 90 ? -35.694 -30.881 22.940 1.00 76.56 90 PRO A C 1
ATOM 737 O O . PRO A 1 90 ? -36.014 -31.599 22.001 1.00 76.56 90 PRO A O 1
ATOM 740 N N . SER A 1 91 ? -36.578 -30.530 23.878 1.00 77.62 91 SER A N 1
ATOM 741 C CA . SER A 1 91 ? -37.983 -30.956 23.845 1.00 77.62 91 SER A CA 1
ATOM 742 C C . SER A 1 91 ? -38.886 -30.037 23.018 1.00 77.62 91 SER A C 1
ATOM 744 O O . SER A 1 91 ? -39.974 -30.454 22.624 1.00 77.62 91 SER A O 1
ATOM 746 N N . ASN A 1 92 ? -38.472 -28.789 22.780 1.00 80.69 92 ASN A N 1
ATOM 747 C CA . ASN A 1 92 ? -39.308 -27.772 22.135 1.00 80.69 92 ASN A CA 1
ATOM 748 C C . ASN A 1 92 ? -38.524 -26.756 21.282 1.00 80.69 92 ASN A C 1
ATOM 750 O O . ASN A 1 92 ? -39.091 -25.730 20.908 1.00 80.69 92 ASN A O 1
ATOM 754 N N . ASP A 1 93 ? -37.237 -27.006 21.026 1.00 84.06 93 ASP A N 1
ATOM 755 C CA . ASP A 1 93 ? -36.304 -26.154 20.271 1.00 84.06 93 ASP A CA 1
ATOM 756 C C . ASP A 1 93 ? -36.202 -24.701 20.764 1.00 84.06 93 ASP A C 1
ATOM 758 O O . ASP A 1 93 ? -35.735 -23.794 20.065 1.00 84.06 93 ASP A O 1
ATOM 762 N N . LYS A 1 94 ? -36.618 -24.448 22.007 1.00 85.25 94 LYS A N 1
ATOM 763 C CA . LYS A 1 94 ? -36.602 -23.108 22.579 1.00 85.25 94 LYS A CA 1
ATOM 764 C C . LYS A 1 94 ? -35.172 -22.703 22.905 1.00 85.25 94 LYS A C 1
ATOM 766 O O . LYS A 1 94 ? -34.494 -23.359 23.694 1.00 85.25 94 LYS A O 1
ATOM 771 N N . THR A 1 95 ? -34.731 -21.604 22.302 1.00 90.31 95 THR A N 1
ATOM 772 C CA . THR A 1 95 ? -33.382 -21.063 22.491 1.00 90.31 95 THR A CA 1
ATOM 773 C C . THR A 1 95 ? -33.377 -19.993 23.577 1.00 90.31 95 THR A C 1
ATOM 775 O O . THR A 1 95 ? -34.196 -19.068 23.544 1.00 90.31 95 THR A O 1
ATOM 778 N N . THR A 1 96 ? -32.432 -20.100 24.509 1.00 92.31 96 THR A N 1
ATOM 779 C CA . THR A 1 96 ? -32.135 -19.074 25.509 1.00 92.31 96 THR A CA 1
ATOM 780 C C . THR A 1 96 ? -30.660 -18.680 25.481 1.00 92.31 96 THR A C 1
ATOM 782 O O . THR A 1 96 ? -29.776 -19.497 25.206 1.00 92.31 96 THR A O 1
ATOM 785 N N . TYR A 1 97 ? -30.395 -17.407 25.765 1.00 93.88 97 TYR A N 1
ATOM 786 C CA . TYR A 1 97 ? -29.054 -16.866 25.978 1.00 93.88 97 TYR A CA 1
ATOM 787 C C . TYR A 1 97 ? -28.962 -16.298 27.376 1.00 93.88 97 TYR A C 1
ATOM 789 O O . TYR A 1 97 ? -29.874 -15.598 27.790 1.00 93.88 97 TYR A O 1
ATOM 797 N N . SER A 1 98 ? -27.863 -16.557 28.069 1.00 92.44 98 SER A N 1
ATOM 798 C CA . SER A 1 98 ? -27.611 -16.051 29.411 1.00 92.44 98 SER A CA 1
ATOM 799 C C . SER A 1 98 ? -26.320 -15.249 29.424 1.00 92.44 98 SER A C 1
ATOM 801 O O . SER A 1 98 ? -25.292 -15.710 28.914 1.00 92.44 98 SER A O 1
ATOM 803 N N . PHE A 1 99 ? -26.401 -14.058 30.000 1.00 91.56 99 PHE A N 1
ATOM 804 C CA . PHE A 1 99 ? -25.304 -13.125 30.211 1.00 91.56 99 PHE A CA 1
ATOM 805 C C . PHE A 1 99 ? -25.124 -12.925 31.713 1.00 91.56 99 PHE A C 1
ATOM 807 O O . PHE A 1 99 ? -26.113 -12.870 32.453 1.00 91.56 99 PHE A O 1
ATOM 814 N N . LYS A 1 100 ? -23.878 -12.762 32.157 1.00 87.88 100 LYS A N 1
ATOM 815 C CA . LYS A 1 100 ? -23.605 -12.289 33.518 1.00 87.88 100 LYS A CA 1
ATOM 816 C C . LYS A 1 100 ? -24.058 -10.832 33.619 1.00 87.88 100 LYS A C 1
ATOM 818 O O . LYS A 1 100 ? -23.832 -10.042 32.696 1.00 87.88 100 LYS A O 1
ATOM 823 N N . LEU A 1 101 ? -24.735 -10.496 34.713 1.00 87.31 101 LEU A N 1
ATOM 824 C CA . LEU A 1 101 ? -25.093 -9.122 35.035 1.00 87.31 101 LEU A CA 1
ATOM 825 C C . LEU A 1 101 ? -24.389 -8.666 36.298 1.00 87.31 101 LEU A C 1
ATOM 827 O O . LEU A 1 101 ? -24.247 -9.386 37.283 1.00 87.31 101 LEU A O 1
ATOM 831 N N . TYR A 1 102 ? -24.021 -7.401 36.250 1.00 80.81 102 TYR A N 1
ATOM 832 C CA . TYR A 1 102 ? -23.181 -6.744 37.221 1.00 80.81 102 TYR A CA 1
ATOM 833 C C . TYR A 1 102 ? -23.922 -5.494 37.700 1.00 80.81 102 TYR A C 1
ATOM 835 O O . TYR A 1 102 ? -23.998 -4.521 36.947 1.00 80.81 102 TYR A O 1
ATOM 843 N N . PRO A 1 103 ? -24.551 -5.508 38.888 1.00 81.19 103 PRO A N 1
ATOM 844 C CA . PRO A 1 103 ? -25.286 -4.345 39.366 1.00 81.19 103 PRO A CA 1
ATOM 845 C C . PRO A 1 103 ? -24.317 -3.190 39.642 1.00 81.19 103 PRO A C 1
ATOM 847 O O . PRO A 1 103 ? -23.269 -3.379 40.252 1.00 81.19 103 PRO A O 1
ATOM 850 N N . ILE A 1 104 ? -24.662 -1.984 39.189 1.00 71.69 104 ILE A N 1
ATOM 851 C CA . ILE A 1 104 ? -23.813 -0.789 39.327 1.00 71.69 104 ILE A CA 1
ATOM 852 C C . ILE A 1 104 ? -24.005 -0.125 40.697 1.00 71.69 104 ILE A C 1
ATOM 854 O O . ILE A 1 104 ? -23.068 0.439 41.256 1.00 71.69 104 ILE A O 1
ATOM 858 N N . SER A 1 105 ? -25.224 -0.159 41.236 1.00 70.25 105 SER A N 1
ATOM 859 C CA . SER A 1 105 ? -25.611 0.575 42.451 1.00 70.25 105 SER A CA 1
ATOM 860 C C . SER A 1 105 ? -25.826 -0.304 43.682 1.00 70.25 105 SER A C 1
ATOM 862 O O . SER A 1 105 ? -26.105 0.221 44.759 1.00 70.25 105 SER A O 1
ATOM 864 N N . GLU A 1 106 ? -25.742 -1.623 43.532 1.00 76.50 106 GLU A N 1
ATOM 865 C CA . GLU A 1 106 ? -26.046 -2.590 44.584 1.00 76.50 106 GLU A CA 1
ATOM 866 C C . GLU A 1 106 ? -24.808 -3.420 44.911 1.00 76.50 106 GLU A C 1
ATOM 868 O O . GLU A 1 106 ? -24.133 -3.932 44.019 1.00 76.50 106 GLU A O 1
ATOM 873 N N . GLN A 1 107 ? -24.516 -3.548 46.204 1.00 72.88 107 GLN A N 1
ATOM 874 C CA . GLN A 1 107 ? -23.491 -4.456 46.693 1.00 72.88 107 GLN A CA 1
ATOM 875 C C . GLN A 1 107 ? -24.148 -5.800 47.003 1.00 72.88 107 GLN A C 1
ATOM 877 O O . GLN A 1 107 ? -24.977 -5.888 47.904 1.00 72.88 107 GLN A O 1
ATOM 882 N N . LEU A 1 108 ? -23.760 -6.823 46.252 1.00 77.38 108 LEU A N 1
ATOM 883 C CA . LEU A 1 108 ? -24.211 -8.200 46.432 1.00 77.38 108 LEU A CA 1
ATOM 884 C C . LEU A 1 108 ? -23.539 -8.843 47.658 1.00 77.38 108 LEU A C 1
ATOM 886 O O . LEU A 1 108 ? -22.394 -8.511 47.988 1.00 77.38 108 LEU A O 1
ATOM 890 N N . GLU A 1 109 ? -24.217 -9.773 48.333 1.00 81.56 109 GLU A N 1
ATOM 891 C CA . GLU A 1 109 ? -23.569 -10.645 49.318 1.00 81.56 109 GLU A CA 1
ATOM 892 C C . GLU A 1 109 ? -22.735 -11.731 48.618 1.00 81.56 109 GLU A C 1
ATOM 894 O O . GLU A 1 109 ? -22.887 -12.016 47.429 1.00 81.56 109 GLU A O 1
ATOM 899 N N . SER A 1 110 ? -21.832 -12.379 49.362 1.00 78.25 110 SER A N 1
ATOM 900 C CA . SER A 1 110 ? -21.062 -13.506 48.824 1.00 78.25 110 SER A CA 1
ATOM 901 C C . SER A 1 110 ? -22.006 -14.561 48.236 1.00 78.25 110 SER A C 1
ATOM 903 O O . SER A 1 110 ? -22.909 -15.023 48.933 1.00 78.25 110 SER A O 1
ATOM 905 N N . LYS A 1 111 ? -21.744 -14.960 46.981 1.00 82.88 111 LYS A N 1
ATOM 906 C CA . LYS A 1 111 ? -22.522 -15.935 46.194 1.00 82.88 111 LYS A CA 1
ATOM 907 C C . LYS A 1 111 ? -23.886 -15.461 45.686 1.00 82.88 111 LYS A C 1
ATOM 909 O O . LYS A 1 111 ? -24.660 -16.283 45.194 1.00 82.88 111 LYS A O 1
ATOM 914 N N . GLU A 1 112 ? -24.173 -14.168 45.765 1.00 86.75 112 GLU A N 1
ATOM 915 C CA . GLU A 1 112 ? -25.303 -13.569 45.059 1.00 86.75 112 GLU A CA 1
ATOM 916 C C . GLU A 1 112 ? -24.864 -13.057 43.684 1.00 86.75 112 GLU A C 1
ATOM 918 O O . GLU A 1 112 ? -23.750 -12.554 43.527 1.00 86.75 112 GLU A O 1
ATOM 923 N N . TYR A 1 113 ? -25.722 -13.202 42.673 1.00 87.38 113 TYR A N 1
ATOM 924 C CA . TYR A 1 113 ? -25.448 -12.721 41.318 1.00 87.38 113 TYR A CA 1
ATOM 925 C C . TYR A 1 113 ? -26.716 -12.499 40.497 1.00 87.38 113 TYR A C 1
ATOM 927 O O . TYR A 1 113 ? -27.756 -13.118 40.725 1.00 87.38 113 TYR A O 1
ATOM 935 N N . TYR A 1 114 ? -26.600 -11.656 39.472 1.00 90.31 114 TYR A N 1
ATOM 936 C CA . TYR A 1 114 ? -27.659 -11.431 38.499 1.00 90.31 114 TYR A CA 1
ATOM 937 C C . TYR A 1 114 ? -27.322 -12.070 37.153 1.00 90.31 114 TYR A C 1
ATOM 939 O O . TYR A 1 114 ? -26.174 -12.086 36.724 1.00 90.31 114 TYR A O 1
ATOM 947 N N . ASN A 1 115 ? -28.322 -12.537 36.420 1.00 90.50 115 ASN A N 1
ATOM 948 C CA . ASN A 1 115 ? -28.153 -12.978 35.037 1.00 90.50 115 ASN A CA 1
ATOM 949 C C . ASN A 1 115 ? -29.254 -12.411 34.145 1.00 90.50 115 ASN A C 1
ATOM 951 O O . ASN A 1 115 ? -30.433 -12.408 34.499 1.00 90.50 115 ASN A O 1
ATOM 955 N N . LEU A 1 116 ? -28.856 -11.946 32.963 1.00 92.88 116 LEU A N 1
ATOM 956 C CA . LEU A 1 116 ? -29.768 -11.503 31.918 1.00 92.88 116 LEU A CA 1
ATOM 957 C C . LEU A 1 116 ? -30.005 -12.668 30.980 1.00 92.88 116 LEU A C 1
ATOM 959 O O . LEU A 1 116 ? -29.074 -13.157 30.341 1.00 92.88 116 LEU A O 1
ATOM 963 N N . VAL A 1 117 ? -31.260 -13.075 30.873 1.00 93.19 117 VAL A N 1
ATOM 964 C CA . VAL A 1 117 ? -31.689 -14.149 29.993 1.00 93.19 117 VAL A CA 1
ATOM 965 C C . VAL A 1 117 ? -32.485 -13.559 28.838 1.00 93.19 117 VAL A C 1
ATOM 967 O O . VAL A 1 117 ? -33.493 -12.884 29.049 1.00 93.19 117 VAL A O 1
ATOM 970 N N . PHE A 1 118 ? -32.042 -13.831 27.613 1.00 93.88 118 PHE A N 1
ATOM 971 C CA . PHE A 1 118 ? -32.845 -13.626 26.415 1.00 93.88 118 PHE A CA 1
ATOM 972 C C . PHE A 1 118 ? -33.539 -14.926 26.051 1.00 93.88 118 PHE A C 1
ATOM 974 O O . PHE A 1 118 ? -32.896 -15.960 25.878 1.00 93.88 118 PHE A O 1
ATOM 981 N N . GLU A 1 119 ? -34.849 -14.860 25.891 1.00 91.31 119 GLU A N 1
ATOM 982 C CA . GLU A 1 119 ? -35.700 -15.995 25.572 1.00 91.31 119 GLU A CA 1
ATOM 983 C C . GLU A 1 119 ? -36.456 -15.723 24.275 1.00 91.31 119 GLU A C 1
ATOM 985 O O . GLU A 1 119 ? -37.092 -14.679 24.133 1.00 91.31 119 GLU A O 1
ATOM 990 N N . LYS A 1 120 ? -36.433 -16.669 23.331 1.00 90.00 120 LYS A N 1
ATOM 991 C CA . LYS A 1 120 ? -37.228 -16.534 22.107 1.00 90.00 120 LYS A CA 1
ATOM 992 C C . LYS A 1 120 ? -38.699 -16.861 22.381 1.00 90.00 120 LYS A C 1
ATOM 994 O O . LYS A 1 120 ? -39.023 -17.995 22.744 1.00 90.00 120 LYS A O 1
ATOM 999 N N . ILE A 1 121 ? -39.591 -15.894 22.164 1.00 84.50 121 ILE A N 1
ATOM 1000 C CA . ILE A 1 121 ? -41.049 -16.064 22.206 1.00 84.50 121 ILE A CA 1
ATOM 1001 C C . ILE A 1 121 ? -41.615 -15.684 20.834 1.00 84.50 121 ILE A C 1
ATOM 1003 O O . ILE A 1 121 ? -41.765 -14.511 20.498 1.00 84.50 121 ILE A O 1
ATOM 1007 N N . GLY A 1 122 ? -41.936 -16.693 20.020 1.00 86.38 122 GLY A N 1
ATOM 1008 C CA . GLY A 1 122 ? -42.315 -16.466 18.624 1.00 86.38 122 GLY A CA 1
ATOM 1009 C C . GLY A 1 122 ? -41.149 -15.863 17.834 1.00 86.38 122 GLY A C 1
ATOM 1010 O O . GLY A 1 122 ? -40.075 -16.457 17.778 1.00 86.38 122 GLY A O 1
ATOM 1011 N N . GLU A 1 123 ? -41.360 -14.684 17.246 1.00 87.62 123 GLU A N 1
ATOM 1012 C CA . GLU A 1 123 ? -40.330 -13.928 16.510 1.00 87.62 123 GLU A CA 1
ATOM 1013 C C . GLU A 1 123 ? -39.636 -12.853 17.361 1.00 87.62 123 GLU A C 1
ATOM 1015 O O . GLU A 1 123 ? -38.722 -12.179 16.889 1.00 87.62 123 GLU A O 1
ATOM 1020 N N . GLU A 1 124 ? -40.058 -12.678 18.615 1.00 88.50 124 GLU A N 1
ATOM 1021 C CA . GLU A 1 124 ? -39.504 -11.670 19.515 1.00 88.50 124 GLU A CA 1
ATOM 1022 C C . GLU A 1 124 ? -38.584 -12.300 20.567 1.00 88.50 124 GLU A C 1
ATOM 1024 O O . GLU A 1 124 ? -38.711 -13.472 20.930 1.00 88.50 124 GLU A O 1
ATOM 1029 N N . TRP A 1 125 ? -37.646 -11.496 21.066 1.00 91.44 125 TRP A N 1
ATOM 1030 C CA . TRP A 1 125 ? -36.786 -11.857 22.188 1.00 91.44 125 TRP A CA 1
ATOM 1031 C C . TRP A 1 125 ? -37.289 -11.171 23.453 1.00 91.44 125 TRP A C 1
ATOM 1033 O O . TRP A 1 125 ? -37.293 -9.941 23.543 1.00 91.44 125 TRP A O 1
ATOM 1043 N N . ASN A 1 126 ? -37.701 -11.975 24.427 1.00 91.06 126 ASN A N 1
ATOM 1044 C CA . ASN A 1 126 ? -38.006 -11.513 25.767 1.00 91.06 126 ASN A CA 1
ATOM 1045 C C . ASN A 1 126 ? -36.715 -11.363 26.575 1.00 91.06 126 ASN A C 1
ATOM 1047 O O . ASN A 1 126 ? -35.800 -12.171 26.444 1.00 91.06 126 ASN A O 1
ATOM 1051 N N . GLU A 1 127 ? -36.663 -10.347 27.429 1.00 92.38 127 GLU A N 1
ATOM 1052 C CA . GLU A 1 127 ? -35.532 -10.072 28.313 1.00 92.38 127 GLU A CA 1
ATOM 1053 C C . GLU A 1 127 ? -35.967 -10.269 29.757 1.00 92.38 127 GLU A C 1
ATOM 1055 O O . GLU A 1 127 ? -36.918 -9.633 30.223 1.00 92.38 127 GLU A O 1
ATOM 1060 N N . LEU A 1 128 ? -35.242 -11.123 30.464 1.00 91.00 128 LEU A N 1
ATOM 1061 C CA . LEU A 1 128 ? -35.508 -11.502 31.841 1.00 91.00 128 LEU A CA 1
ATOM 1062 C C . LEU A 1 128 ? -34.253 -11.249 32.671 1.00 91.00 128 LEU A C 1
ATOM 1064 O O . LEU A 1 128 ? -33.156 -11.530 32.200 1.00 91.00 128 LEU A O 1
ATOM 1068 N N . ILE A 1 129 ? -34.394 -10.748 33.894 1.00 91.06 129 ILE A N 1
ATOM 1069 C CA . ILE A 1 129 ? -33.279 -10.724 34.851 1.00 91.06 129 ILE A CA 1
ATOM 1070 C C . ILE A 1 129 ? -33.657 -11.611 36.016 1.00 91.06 129 ILE A C 1
ATOM 1072 O O . ILE A 1 129 ? -34.756 -11.455 36.556 1.00 91.06 129 ILE A O 1
ATOM 1076 N N . PHE A 1 130 ? -32.749 -12.502 36.402 1.00 89.44 130 PHE A N 1
ATOM 1077 C CA . PHE A 1 130 ? -32.878 -13.252 37.641 1.00 89.44 130 PHE A CA 1
ATOM 1078 C C . PHE A 1 130 ? -31.805 -12.829 38.632 1.00 89.44 130 PHE A C 1
ATOM 1080 O O . PHE A 1 130 ? -30.687 -12.489 38.248 1.00 89.44 130 PHE A O 1
ATOM 1087 N N . PHE A 1 131 ? -32.189 -12.824 39.899 1.00 89.50 131 PHE A N 1
ATOM 1088 C CA . PHE A 1 131 ? -31.322 -12.693 41.054 1.00 89.50 131 PHE A CA 1
ATOM 1089 C C . PHE A 1 131 ? -31.142 -14.079 41.657 1.00 89.50 131 PHE A C 1
ATOM 1091 O O . PHE A 1 131 ? -32.120 -14.756 41.950 1.00 89.50 131 PHE A O 1
ATOM 1098 N N . ASN A 1 132 ? -29.911 -14.527 41.821 1.00 87.56 132 ASN A N 1
ATOM 1099 C CA . ASN A 1 132 ? -29.605 -15.881 42.253 1.00 87.56 132 ASN A CA 1
ATOM 1100 C C . ASN A 1 132 ? -28.737 -15.826 43.499 1.00 87.56 132 ASN A C 1
ATOM 1102 O O . ASN A 1 132 ? -27.877 -14.952 43.609 1.00 87.56 132 ASN A O 1
ATOM 1106 N N . LYS A 1 133 ? -28.918 -16.798 44.391 1.00 87.81 133 LYS A N 1
ATOM 1107 C CA . LYS A 1 133 ? -28.067 -17.008 45.564 1.00 87.81 133 LYS A CA 1
ATOM 1108 C C . LYS A 1 133 ? -27.576 -18.446 45.562 1.00 87.81 133 LYS A C 1
ATOM 1110 O O . LYS A 1 133 ? -28.391 -19.362 45.460 1.00 87.81 133 LYS A O 1
ATOM 1115 N N . GLU A 1 134 ? -26.267 -18.673 45.655 1.00 85.69 134 GLU A N 1
ATOM 1116 C CA . GLU A 1 134 ? -25.727 -20.019 45.900 1.00 85.69 134 GLU A CA 1
ATOM 1117 C C . GLU A 1 134 ? -25.553 -20.292 47.394 1.00 85.69 134 GLU A C 1
ATOM 1119 O O . GLU A 1 134 ? -25.195 -19.410 48.177 1.00 85.69 134 GLU A O 1
ATOM 1124 N N . LYS A 1 135 ? -25.693 -21.561 47.776 1.00 83.88 135 LYS A N 1
ATOM 1125 C CA . LYS A 1 135 ? -25.486 -22.032 49.144 1.00 83.88 135 LYS A CA 1
ATOM 1126 C C . LYS A 1 135 ? -24.063 -21.759 49.603 1.00 83.88 135 LYS A C 1
ATOM 1128 O O . LYS A 1 135 ? -23.084 -21.981 48.880 1.00 83.88 135 LYS A O 1
ATOM 1133 N N . ILE A 1 136 ? -23.914 -21.363 50.860 1.00 83.38 136 ILE A N 1
ATOM 1134 C CA . ILE A 1 136 ? -22.605 -21.246 51.504 1.00 83.38 136 ILE A CA 1
ATOM 1135 C C . ILE A 1 136 ? -22.106 -22.656 51.841 1.00 83.38 136 ILE A C 1
ATOM 1137 O O . ILE A 1 136 ? -22.718 -23.350 52.644 1.00 83.38 136 ILE A O 1
ATOM 1141 N N . ASN A 1 137 ? -20.976 -23.060 51.250 1.00 82.31 137 ASN A N 1
ATOM 1142 C CA . ASN A 1 137 ? -20.372 -24.389 51.420 1.00 82.31 137 ASN A CA 1
ATOM 1143 C C . ASN A 1 137 ? -21.360 -25.548 51.163 1.00 82.31 137 ASN A C 1
ATOM 1145 O O . ASN A 1 137 ? -21.639 -26.306 52.096 1.00 82.31 137 ASN A O 1
ATOM 1149 N N . PRO A 1 138 ? -21.887 -25.694 49.929 1.00 79.25 138 PRO A N 1
ATOM 1150 C CA . PRO A 1 138 ? -22.755 -26.822 49.610 1.00 79.25 138 PRO A CA 1
ATOM 1151 C C . PRO A 1 138 ? -22.003 -28.120 49.909 1.00 79.25 138 PRO A C 1
ATOM 1153 O O . PRO A 1 138 ? -20.802 -28.230 49.628 1.00 79.25 138 PRO A O 1
ATOM 1156 N N . ILE A 1 139 ? -22.691 -29.088 50.511 1.00 77.56 139 ILE A N 1
ATOM 1157 C CA . ILE A 1 139 ? -22.102 -30.410 50.743 1.00 77.56 139 ILE A CA 1
ATOM 1158 C C . ILE A 1 139 ? -21.743 -31.001 49.371 1.00 77.56 139 ILE A C 1
ATOM 1160 O O . ILE A 1 139 ? -22.431 -30.748 48.386 1.00 77.56 139 ILE A O 1
ATOM 1164 N N . GLU A 1 140 ? -20.651 -31.759 49.267 1.00 65.81 140 GLU A N 1
ATOM 1165 C CA . GLU A 1 140 ? -20.265 -32.392 48.001 1.00 65.81 140 GLU A CA 1
ATOM 1166 C C . GLU A 1 140 ? -21.432 -33.236 47.446 1.00 65.81 140 GLU A C 1
ATOM 1168 O O . GLU A 1 140 ? -21.877 -34.190 48.082 1.00 65.81 140 GLU A O 1
ATOM 1173 N N . GLY A 1 141 ? -21.953 -32.849 46.275 1.00 63.72 141 GLY A N 1
ATOM 1174 C CA . GLY A 1 141 ? -23.136 -33.456 45.654 1.00 63.72 141 GLY A CA 1
ATOM 1175 C C . GLY A 1 141 ? -24.468 -32.745 45.916 1.00 63.72 141 GLY A C 1
ATOM 1176 O O . GLY A 1 141 ? -25.485 -33.125 45.344 1.00 63.72 141 GLY A O 1
ATOM 1177 N N . GLU A 1 142 ? -24.494 -31.714 46.751 1.00 69.88 142 GLU A N 1
ATOM 1178 C CA . GLU A 1 142 ? -25.655 -30.848 46.910 1.00 69.88 142 GLU A CA 1
ATOM 1179 C C . GLU A 1 142 ? -25.701 -29.812 45.778 1.00 69.88 142 GLU A C 1
ATOM 1181 O O . GLU A 1 142 ? -24.647 -29.291 45.394 1.00 69.88 142 GLU A O 1
ATOM 1186 N N . PRO A 1 143 ? -26.897 -29.467 45.261 1.00 71.12 143 PRO A N 1
ATOM 1187 C CA . PRO A 1 143 ? -27.011 -28.381 44.311 1.00 71.12 143 PRO A CA 1
ATOM 1188 C C . PRO A 1 143 ? -26.447 -27.078 44.871 1.00 71.12 143 PRO A C 1
ATOM 1190 O O . PRO A 1 143 ? -26.758 -26.712 46.012 1.00 71.12 143 PRO A O 1
ATOM 1193 N N . LYS A 1 144 ? -25.634 -26.388 44.069 1.00 79.75 144 LYS A N 1
ATOM 1194 C CA . LYS A 1 144 ? -24.995 -25.129 44.457 1.00 79.75 144 LYS A CA 1
ATOM 1195 C C . LYS A 1 144 ? -26.023 -24.024 44.641 1.00 79.75 144 LYS A C 1
ATOM 1197 O O . LYS A 1 144 ? -25.880 -23.230 45.564 1.00 79.75 144 LYS A O 1
ATOM 1202 N N . LEU A 1 145 ? -27.052 -23.973 43.802 1.00 83.50 145 LEU A N 1
ATOM 1203 C CA . LEU A 1 145 ? -28.067 -22.926 43.869 1.00 83.50 145 LEU A CA 1
ATOM 1204 C C . LEU A 1 145 ? -28.963 -23.075 45.114 1.00 83.50 145 LEU A C 1
ATOM 1206 O O . LEU A 1 145 ? -29.514 -24.144 45.379 1.00 83.50 145 LEU A O 1
ATOM 1210 N N . GLU A 1 146 ? -29.104 -21.998 45.886 1.00 85.00 146 GLU A N 1
ATOM 1211 C CA . GLU A 1 146 ? -30.012 -21.892 47.034 1.00 85.00 146 GLU A CA 1
ATOM 1212 C C . GLU A 1 146 ? -31.377 -21.348 46.604 1.00 85.00 146 GLU A C 1
ATOM 1214 O O . GLU A 1 146 ? -32.406 -21.931 46.946 1.00 85.00 146 GLU A O 1
ATOM 1219 N N . SER A 1 147 ? -31.382 -20.258 45.832 1.00 86.38 147 SER A N 1
ATOM 1220 C CA . SER A 1 147 ? -32.592 -19.605 45.327 1.00 86.38 147 SER A CA 1
ATOM 1221 C C . SER A 1 147 ? -32.350 -18.894 43.994 1.00 86.38 147 SER A C 1
ATOM 1223 O O . SER A 1 147 ? -31.214 -18.552 43.650 1.00 86.38 147 SER A O 1
ATOM 1225 N N . SER A 1 148 ? -33.429 -18.664 43.241 1.00 85.38 148 SER A N 1
ATOM 1226 C CA . SER A 1 148 ? -33.413 -17.904 41.992 1.00 85.38 148 SER A CA 1
ATOM 1227 C C . SER A 1 148 ? -34.710 -17.091 41.880 1.00 85.38 148 SER A C 1
ATOM 1229 O O . SER A 1 148 ? -35.797 -17.634 41.799 1.00 85.38 148 SER A O 1
ATOM 1231 N N . GLU A 1 149 ? -34.661 -15.768 41.869 1.00 85.88 149 GLU A N 1
ATOM 1232 C CA . GLU A 1 149 ? -35.850 -14.916 41.767 1.00 85.88 149 GLU A CA 1
ATOM 1233 C C . GLU A 1 149 ? -35.857 -14.204 40.414 1.00 85.88 149 GLU A C 1
ATOM 1235 O O . GLU A 1 149 ? -34.891 -13.538 40.053 1.00 85.88 149 GLU A O 1
ATOM 1240 N N . MET A 1 150 ? -36.951 -14.298 39.652 1.00 86.31 150 MET A N 1
ATOM 1241 C CA . MET A 1 150 ? -37.124 -13.469 38.455 1.00 86.31 150 MET A CA 1
ATOM 1242 C C . MET A 1 150 ? -37.472 -12.042 38.876 1.00 86.31 150 MET A C 1
ATOM 1244 O O . MET A 1 150 ? -38.604 -11.761 39.267 1.00 86.31 150 MET A O 1
ATOM 1248 N N . VAL A 1 151 ? -36.514 -11.133 38.750 1.00 87.25 151 VAL A N 1
ATOM 1249 C CA . VAL A 1 151 ? -36.633 -9.749 39.221 1.00 87.25 151 VAL A CA 1
ATOM 1250 C C . VAL A 1 151 ? -36.988 -8.766 38.108 1.00 87.25 151 VAL A C 1
ATOM 1252 O O . VAL A 1 151 ? -37.370 -7.637 38.381 1.00 87.25 151 VAL A O 1
ATOM 1255 N N . TYR A 1 152 ? -36.891 -9.156 36.838 1.00 87.94 152 TYR A N 1
ATOM 1256 C CA . TYR A 1 152 ? -37.303 -8.321 35.707 1.00 87.94 152 TYR A CA 1
ATOM 1257 C C . TYR A 1 152 ? -37.845 -9.182 34.575 1.00 87.94 152 TYR A C 1
ATOM 1259 O O . TYR A 1 152 ? -37.307 -10.248 34.283 1.00 87.94 152 TYR A O 1
ATOM 1267 N N . ASN A 1 153 ? -38.876 -8.683 33.896 1.00 87.75 153 ASN A N 1
ATOM 1268 C CA . ASN A 1 153 ? -39.412 -9.281 32.680 1.00 87.75 153 ASN A CA 1
ATOM 1269 C C . ASN A 1 153 ? -39.922 -8.176 31.750 1.00 87.75 153 ASN A C 1
ATOM 1271 O O . ASN A 1 153 ? -40.917 -7.509 32.049 1.00 87.75 153 ASN A O 1
ATOM 1275 N N . ARG A 1 154 ? -39.242 -7.982 30.616 1.00 86.69 154 ARG A N 1
ATOM 1276 C CA . ARG A 1 154 ? -39.545 -6.904 29.667 1.00 86.69 154 ARG A CA 1
ATOM 1277 C C . ARG A 1 154 ? -40.947 -7.017 29.081 1.00 86.69 154 ARG A C 1
ATOM 1279 O O . ARG A 1 154 ? -41.614 -5.994 28.935 1.00 86.69 154 ARG A O 1
ATOM 1286 N N . MET A 1 155 ? -41.394 -8.219 28.716 1.00 80.94 155 MET A N 1
ATOM 1287 C CA . MET A 1 155 ? -42.640 -8.366 27.961 1.00 80.94 155 MET A CA 1
ATOM 1288 C C . MET A 1 155 ? -43.907 -8.129 28.791 1.00 80.94 155 MET A C 1
ATOM 1290 O O . MET A 1 155 ? -44.942 -7.924 28.171 1.00 80.94 155 MET A O 1
ATOM 1294 N N . SER A 1 156 ? -43.843 -8.074 30.134 1.00 61.00 156 SER A N 1
ATOM 1295 C CA . SER A 1 156 ? -44.884 -7.639 31.108 1.00 61.00 156 SER A CA 1
ATOM 1296 C C . SER A 1 156 ? -46.303 -8.257 31.012 1.00 61.00 156 SER A C 1
ATOM 1298 O O . SER A 1 156 ? -47.041 -8.272 31.995 1.00 61.00 156 SER A O 1
ATOM 1300 N N . LEU A 1 157 ? -46.688 -8.883 29.895 1.00 52.47 157 LEU A N 1
ATOM 1301 C CA . LEU A 1 157 ? -47.964 -9.570 29.673 1.00 52.47 157 LEU A CA 1
ATOM 1302 C C . LEU A 1 157 ? -48.181 -10.719 30.676 1.00 52.47 157 LEU A C 1
ATOM 1304 O O . LEU A 1 157 ? -49.321 -11.092 30.949 1.00 52.47 157 LEU A O 1
ATOM 1308 N N . ALA A 1 158 ? -47.102 -11.217 31.287 1.00 47.84 158 ALA A N 1
ATOM 1309 C CA . ALA A 1 158 ? -47.119 -12.243 32.323 1.00 47.84 158 ALA A CA 1
ATOM 1310 C C . ALA A 1 158 ? -47.358 -11.717 33.753 1.00 47.84 158 ALA A C 1
ATOM 1312 O O . ALA A 1 158 ? -47.670 -12.519 34.616 1.00 47.84 158 ALA A O 1
ATOM 1313 N N . LEU A 1 159 ? -47.295 -10.412 34.058 1.00 46.22 159 LEU A N 1
ATOM 1314 C CA . LEU A 1 159 ? -47.557 -9.954 35.441 1.00 46.22 159 LEU A CA 1
ATOM 1315 C C . LEU A 1 159 ? -49.028 -10.110 35.861 1.00 46.22 159 LEU A C 1
ATOM 1317 O O . LEU A 1 159 ? -49.329 -10.145 37.050 1.00 46.22 159 LEU A O 1
ATOM 1321 N N . SER A 1 160 ? -49.949 -10.252 34.900 1.00 49.06 160 SER A N 1
ATOM 1322 C CA . SER A 1 160 ? -51.331 -10.640 35.213 1.00 49.06 160 SER A CA 1
ATOM 1323 C C . SER A 1 160 ? -51.477 -12.136 35.517 1.00 49.06 160 SER A C 1
ATOM 1325 O O . SER A 1 160 ? -52.419 -12.517 36.203 1.00 49.06 160 SER A O 1
ATOM 1327 N N . GLN A 1 161 ? -50.550 -12.974 35.043 1.00 53.28 161 GLN A N 1
ATOM 1328 C CA . GLN A 1 161 ? -50.550 -14.430 35.180 1.00 53.28 161 GLN A CA 1
ATOM 1329 C C . GLN A 1 161 ? -49.371 -14.828 36.068 1.00 53.28 161 GLN A C 1
ATOM 1331 O O . GLN A 1 161 ? -48.278 -15.057 35.562 1.00 53.28 161 GLN A O 1
ATOM 1336 N N . GLY A 1 162 ? -49.564 -14.820 37.391 1.00 58.22 162 GLY A N 1
ATOM 1337 C CA . GLY A 1 162 ? -48.498 -15.125 38.353 1.00 58.22 162 GLY A CA 1
ATOM 1338 C C . GLY A 1 162 ? -47.634 -16.311 37.909 1.00 58.22 162 GLY A C 1
ATOM 1339 O O . GLY A 1 162 ? -48.145 -17.305 37.407 1.00 58.22 162 GLY A O 1
ATOM 1340 N N . TYR A 1 163 ? -46.319 -16.205 38.038 1.00 65.75 163 TYR A N 1
ATOM 1341 C CA . TYR A 1 163 ? -45.398 -17.275 37.661 1.00 65.75 163 TYR A CA 1
ATOM 1342 C C . TYR A 1 163 ? -45.171 -18.212 38.844 1.00 65.75 163 TYR A C 1
ATOM 1344 O O . TYR A 1 163 ? -45.222 -17.788 39.997 1.00 65.75 163 TYR A O 1
ATOM 1352 N N . SER A 1 164 ? -44.899 -19.481 38.548 1.00 65.19 164 SER A N 1
ATOM 1353 C CA . SER A 1 164 ? -44.392 -20.415 39.545 1.00 65.19 164 SER A CA 1
ATOM 1354 C C . SER A 1 164 ? -42.939 -20.713 39.222 1.00 65.19 164 SER A C 1
ATOM 1356 O O . SER A 1 164 ? -42.590 -21.152 38.122 1.00 65.19 164 SER A O 1
ATOM 1358 N N . GLU A 1 165 ? -42.084 -20.439 40.193 1.00 64.38 165 GLU A N 1
ATOM 1359 C CA . GLU A 1 165 ? -40.696 -20.863 40.166 1.00 64.38 165 GLU A CA 1
ATOM 1360 C C . GLU A 1 165 ? -40.636 -22.366 40.456 1.00 64.38 165 GLU A C 1
ATOM 1362 O O . GLU A 1 165 ? -41.197 -22.837 41.447 1.00 64.38 165 GLU A O 1
ATOM 1367 N N . ILE A 1 166 ? -39.981 -23.129 39.577 1.00 68.25 166 ILE A N 1
ATOM 1368 C CA . ILE A 1 166 ? -39.772 -24.566 39.774 1.00 68.25 166 ILE A CA 1
ATOM 1369 C C . ILE A 1 166 ? -38.291 -24.877 39.577 1.00 68.25 166 ILE A C 1
ATOM 1371 O O . ILE A 1 166 ? -37.838 -25.254 38.493 1.00 68.25 166 ILE A O 1
ATOM 1375 N N . ILE A 1 167 ? -37.514 -24.782 40.653 1.00 64.38 167 ILE A N 1
ATOM 1376 C CA . ILE A 1 167 ? -36.128 -25.247 40.617 1.00 64.38 167 ILE A CA 1
ATOM 1377 C C . ILE A 1 167 ? -36.136 -26.776 40.482 1.00 64.38 167 ILE A C 1
ATOM 1379 O O . ILE A 1 167 ? -36.539 -27.495 41.395 1.00 64.38 167 ILE A O 1
ATOM 1383 N N . THR A 1 168 ? -35.717 -27.276 39.317 1.00 65.25 168 THR A N 1
ATOM 1384 C CA . THR A 1 168 ? -35.712 -28.710 39.006 1.00 65.25 168 THR A CA 1
ATOM 1385 C C . THR A 1 168 ? -34.283 -29.233 39.003 1.00 65.25 168 THR A C 1
ATOM 1387 O O . THR A 1 168 ? -33.492 -28.936 38.114 1.00 65.25 168 THR A O 1
ATOM 1390 N N . TYR A 1 169 ? -33.933 -30.058 39.979 1.00 60.78 169 TYR A N 1
ATOM 1391 C CA . TYR A 1 169 ? -32.621 -30.698 40.004 1.00 60.78 169 TYR A CA 1
ATOM 1392 C C . TYR A 1 169 ? -32.663 -31.978 39.164 1.00 60.78 169 TYR A C 1
ATOM 1394 O O . TYR A 1 169 ? -33.306 -32.955 39.544 1.00 60.78 169 TYR A O 1
ATOM 1402 N N . ASN A 1 170 ? -32.013 -31.956 37.996 1.00 58.66 170 ASN A N 1
ATOM 1403 C CA . ASN A 1 170 ? -31.957 -33.102 37.092 1.00 58.66 170 ASN A CA 1
ATOM 1404 C C . ASN A 1 170 ? -30.717 -33.958 37.376 1.00 58.66 170 ASN A C 1
ATOM 1406 O O . ASN A 1 170 ? -29.579 -33.605 37.066 1.00 58.66 170 ASN A O 1
ATOM 1410 N N . PHE A 1 171 ? -30.948 -35.131 37.954 1.00 57.50 171 PHE A N 1
ATOM 1411 C CA . PHE A 1 171 ? -29.897 -36.100 38.241 1.00 57.50 171 PHE A CA 1
ATOM 1412 C C . PHE A 1 171 ? -29.677 -36.984 37.006 1.00 57.50 171 PHE A C 1
ATOM 1414 O O . PHE A 1 171 ? -30.496 -37.851 36.697 1.00 57.50 171 PHE A O 1
ATOM 1421 N N . HIS A 1 172 ? -28.581 -36.762 36.273 1.00 52.44 172 HIS A N 1
ATOM 1422 C CA . HIS A 1 172 ? -28.255 -37.531 35.071 1.00 52.44 172 HIS A CA 1
ATOM 1423 C C . HIS A 1 172 ? -27.101 -38.504 35.321 1.00 52.44 172 HIS A C 1
ATOM 1425 O O . HIS A 1 172 ? -25.940 -38.115 35.385 1.00 52.44 172 HIS A O 1
ATOM 1431 N N . CYS A 1 173 ? -27.399 -39.805 35.359 1.00 56.00 173 CYS A N 1
ATOM 1432 C CA . CYS A 1 173 ? -26.353 -40.827 35.357 1.00 56.00 173 CYS A CA 1
ATOM 1433 C C . CYS A 1 173 ? -25.550 -40.733 34.051 1.00 56.00 173 CYS A C 1
ATOM 1435 O O . CYS A 1 173 ? -26.046 -41.100 32.987 1.00 56.00 173 CYS A O 1
ATOM 1437 N N . THR A 1 174 ? -24.306 -40.257 34.114 1.00 54.94 174 THR A N 1
ATOM 1438 C CA . THR A 1 174 ? -23.471 -40.064 32.915 1.00 54.94 174 THR A CA 1
ATOM 1439 C C . THR A 1 174 ? -22.994 -41.384 32.304 1.00 54.94 174 THR A C 1
ATOM 1441 O O . THR A 1 174 ? -22.377 -41.376 31.243 1.00 54.94 174 THR A O 1
ATOM 1444 N N . GLY A 1 175 ? -23.220 -42.520 32.979 1.00 55.88 175 GLY A N 1
ATOM 1445 C CA . GLY A 1 175 ? -22.805 -43.851 32.523 1.00 55.88 175 GLY A CA 1
ATOM 1446 C C . GLY A 1 175 ? -21.286 -44.033 32.420 1.00 55.88 175 GLY A C 1
ATOM 1447 O O . GLY A 1 175 ? -20.818 -45.031 31.878 1.00 55.88 175 GLY A O 1
ATOM 1448 N N . THR A 1 176 ? -20.499 -43.082 32.930 1.00 56.41 176 THR A N 1
ATOM 1449 C CA . THR A 1 176 ? -19.036 -43.070 32.831 1.00 56.41 176 THR A CA 1
ATOM 1450 C C . THR A 1 176 ? -18.396 -43.016 34.221 1.00 56.41 176 THR A C 1
ATOM 1452 O O . THR A 1 176 ? -19.027 -42.655 35.215 1.00 56.41 176 THR A O 1
ATOM 1455 N N . GLY A 1 177 ? -17.139 -43.458 34.331 1.00 65.75 177 GLY A N 1
ATOM 1456 C CA . GLY A 1 177 ? -16.434 -43.528 35.616 1.00 65.75 177 GLY A CA 1
ATOM 1457 C C . GLY A 1 177 ? -17.110 -44.474 36.620 1.00 65.75 177 GLY A C 1
ATOM 1458 O O . GLY A 1 177 ? -17.502 -45.592 36.273 1.00 65.75 177 GLY A O 1
ATOM 1459 N N . LYS A 1 178 ? -17.253 -44.030 37.877 1.00 53.28 178 LYS A N 1
ATOM 1460 C CA . LYS A 1 178 ? -17.924 -44.797 38.947 1.00 53.28 178 LYS A CA 1
ATOM 1461 C C . LYS A 1 178 ? -19.430 -45.013 38.693 1.00 53.28 178 LYS A C 1
ATOM 1463 O O . LYS A 1 178 ? -19.985 -45.939 39.266 1.00 53.28 178 LYS A O 1
ATOM 1468 N N . CYS A 1 179 ? -20.053 -44.238 37.796 1.00 56.25 179 CYS A N 1
ATOM 1469 C CA . CYS A 1 179 ? -21.468 -44.342 37.405 1.00 56.25 179 CYS A CA 1
ATOM 1470 C C . CYS A 1 179 ? -21.719 -45.385 36.272 1.00 56.25 179 CYS A C 1
ATOM 1472 O O . CYS A 1 179 ? -22.808 -45.426 35.706 1.00 56.25 179 CYS A O 1
ATOM 1474 N N . SER A 1 180 ? -20.731 -46.212 35.885 1.00 59.28 180 SER A N 1
ATOM 1475 C CA . SER A 1 180 ? -20.795 -47.088 34.689 1.00 59.28 180 SER A CA 1
ATOM 1476 C C . SER A 1 180 ? -21.559 -48.412 34.851 1.00 59.28 180 SER A C 1
ATOM 1478 O O . SER A 1 180 ? -21.866 -49.065 33.856 1.00 59.28 180 SER A O 1
ATOM 1480 N N . THR A 1 181 ? -21.895 -48.827 36.076 1.00 60.81 181 THR A N 1
ATOM 1481 C CA . THR A 1 181 ? -22.535 -50.130 36.353 1.00 60.81 181 THR A CA 1
ATOM 1482 C C . THR A 1 181 ? -24.068 -50.095 36.366 1.00 60.81 181 THR A C 1
ATOM 1484 O O . THR A 1 181 ? -24.698 -51.119 36.617 1.00 60.81 181 THR A O 1
ATOM 1487 N N . GLY A 1 182 ? -24.687 -48.951 36.054 1.00 52.09 182 GLY A N 1
ATOM 1488 C CA . GLY A 1 182 ? -26.133 -48.836 35.810 1.00 52.09 182 GLY A CA 1
ATOM 1489 C C . GLY A 1 182 ? -27.019 -48.682 37.052 1.00 52.09 182 GLY A C 1
ATOM 1490 O O . GLY A 1 182 ? -28.191 -48.345 36.913 1.00 52.09 182 GLY A O 1
ATOM 1491 N N . THR A 1 183 ? -26.485 -48.856 38.261 1.00 52.59 183 THR A N 1
ATOM 1492 C CA . THR A 1 183 ? -27.144 -48.429 39.506 1.00 52.59 183 THR A CA 1
ATOM 1493 C C . THR A 1 183 ? -26.678 -47.023 39.848 1.00 52.59 183 THR A C 1
ATOM 1495 O O . THR A 1 183 ? -25.565 -46.847 40.330 1.00 52.59 183 THR A O 1
ATOM 1498 N N . CYS A 1 184 ? -27.521 -46.027 39.568 1.00 53.56 184 CYS A N 1
ATOM 1499 C CA . CYS A 1 184 ? -27.329 -44.674 40.074 1.00 53.56 184 CYS A CA 1
ATOM 1500 C C . CYS A 1 184 ? -27.719 -44.679 41.558 1.00 53.56 184 CYS A C 1
ATOM 1502 O O . CYS A 1 184 ? -28.892 -44.605 41.905 1.00 53.56 184 CYS A O 1
ATOM 1504 N N . ASP A 1 185 ? -26.738 -44.850 42.433 1.00 51.22 185 ASP A N 1
ATOM 1505 C CA . ASP A 1 185 ? -26.867 -44.873 43.891 1.00 51.22 185 ASP A CA 1
ATOM 1506 C C . ASP A 1 185 ? -26.913 -43.457 44.490 1.00 51.22 185 ASP A C 1
ATOM 1508 O O . ASP A 1 185 ? -26.353 -43.210 45.551 1.00 51.22 185 ASP A O 1
ATOM 1512 N N . GLU A 1 186 ? -27.546 -42.510 43.785 1.00 51.59 186 GLU A N 1
ATOM 1513 C CA . GLU A 1 186 ? -27.569 -41.081 44.149 1.00 51.59 186 GLU A CA 1
ATOM 1514 C C . GLU A 1 186 ? -26.154 -40.465 44.292 1.00 51.59 186 GLU A C 1
ATOM 1516 O O . GLU A 1 186 ? -25.974 -39.412 44.901 1.00 51.59 186 GLU A O 1
ATOM 1521 N N . CYS A 1 187 ? -25.119 -41.092 43.711 1.00 48.66 187 CYS A N 1
ATOM 1522 C CA . CYS A 1 187 ? -23.744 -40.610 43.826 1.00 48.66 187 CYS A CA 1
ATOM 1523 C C . CYS A 1 187 ? -23.519 -39.260 43.107 1.00 48.66 187 CYS A C 1
ATOM 1525 O O . CYS A 1 187 ? -23.636 -39.137 41.888 1.00 48.66 187 CYS A O 1
ATOM 1527 N N . HIS A 1 188 ? -23.063 -38.292 43.903 1.00 52.78 188 HIS A N 1
ATOM 1528 C CA . HIS A 1 188 ? -22.595 -36.917 43.657 1.00 52.78 188 HIS A CA 1
ATOM 1529 C C . HIS A 1 188 ? -21.746 -36.600 42.404 1.00 52.78 188 HIS A C 1
ATOM 1531 O O . HIS A 1 188 ? -21.576 -35.429 42.076 1.00 52.78 188 HIS A O 1
ATOM 1537 N N . LEU A 1 189 ? -21.193 -37.588 41.694 1.00 48.44 189 LEU A N 1
ATOM 1538 C CA . LEU A 1 189 ? -20.221 -37.369 40.603 1.00 48.44 189 LEU A CA 1
ATOM 1539 C C . LEU A 1 189 ? -20.862 -37.094 39.230 1.00 48.44 189 LEU A C 1
ATOM 1541 O O . LEU A 1 189 ? -20.150 -36.889 38.248 1.00 48.44 189 LEU A O 1
ATOM 1545 N N . CYS A 1 190 ? -22.193 -37.128 39.152 1.00 53.97 190 CYS A N 1
ATOM 1546 C CA . CYS A 1 190 ? -22.965 -37.177 37.909 1.00 53.97 190 CYS A CA 1
ATOM 1547 C C . CYS A 1 190 ? -24.156 -36.177 37.944 1.00 53.97 190 CYS A C 1
ATOM 1549 O O . CYS A 1 190 ? -25.261 -36.498 37.523 1.00 53.97 190 CYS A O 1
ATOM 1551 N N . ILE A 1 191 ? -23.969 -34.970 38.499 1.00 55.88 191 ILE A N 1
ATOM 1552 C CA . ILE A 1 191 ? -25.054 -33.989 38.712 1.00 55.88 191 ILE A CA 1
ATOM 1553 C C . ILE A 1 191 ? -24.992 -32.862 37.673 1.00 55.88 191 ILE A C 1
ATOM 1555 O O . ILE A 1 191 ? -23.933 -32.281 37.448 1.00 55.88 191 ILE A O 1
ATOM 1559 N N . SER A 1 192 ? -26.139 -32.521 37.078 1.00 56.06 192 SER A N 1
ATOM 1560 C CA . SER A 1 192 ? -26.320 -31.291 36.299 1.00 56.06 192 SER A CA 1
ATOM 1561 C C . SER A 1 192 ? -27.515 -30.508 36.833 1.00 56.06 192 SER A C 1
ATOM 1563 O O . SER A 1 192 ? -28.643 -30.993 36.829 1.00 56.06 192 SER A O 1
ATOM 1565 N N . GLU A 1 193 ? -27.284 -29.285 37.285 1.00 62.41 193 GLU A N 1
ATOM 1566 C CA . GLU A 1 193 ? -28.347 -28.431 37.811 1.00 62.41 193 GLU A CA 1
ATOM 1567 C C . GLU A 1 193 ? -29.053 -27.692 36.670 1.00 62.41 193 GLU A C 1
ATOM 1569 O O . GLU A 1 193 ? -28.412 -27.173 35.754 1.00 62.41 193 GLU A O 1
ATOM 1574 N N . THR A 1 194 ? -30.386 -27.652 36.708 1.00 64.12 194 THR A N 1
ATOM 1575 C CA . THR A 1 194 ? -31.191 -27.007 35.664 1.00 64.12 194 THR A CA 1
ATOM 1576 C C . THR A 1 194 ? -32.308 -26.172 36.277 1.00 64.12 194 THR A C 1
ATOM 1578 O O . THR A 1 194 ? -33.330 -26.692 36.714 1.00 64.12 194 THR A O 1
ATOM 1581 N N . VAL A 1 195 ? -32.166 -24.854 36.289 1.00 66.06 195 VAL A N 1
ATOM 1582 C CA . VAL A 1 195 ? -33.240 -23.988 36.791 1.00 66.06 195 VAL A CA 1
ATOM 1583 C C . VAL A 1 195 ? -34.275 -23.794 35.691 1.00 66.06 195 VAL A C 1
ATOM 1585 O O . VAL A 1 195 ? -33.918 -23.444 34.563 1.00 66.06 195 VAL A O 1
ATOM 1588 N N . THR A 1 196 ? -35.547 -24.050 36.010 1.00 68.69 196 THR A N 1
ATOM 1589 C CA . THR A 1 196 ? -36.646 -23.918 35.053 1.00 68.69 196 THR A CA 1
ATOM 1590 C C . THR A 1 196 ? -37.755 -23.028 35.612 1.00 68.69 196 THR A C 1
ATOM 1592 O O . THR A 1 196 ? -38.180 -23.189 36.749 1.00 68.69 196 THR A O 1
ATOM 1595 N N . TYR A 1 197 ? -38.271 -22.099 34.810 1.00 69.88 197 TYR A N 1
ATOM 1596 C CA . TYR A 1 197 ? -39.404 -21.255 35.213 1.00 69.88 197 TYR A CA 1
ATOM 1597 C C . TYR A 1 197 ? -40.644 -21.593 34.414 1.00 69.88 197 TYR A C 1
ATOM 1599 O O . TYR A 1 197 ? -40.580 -21.667 33.190 1.00 69.88 197 TYR A O 1
ATOM 1607 N N . VAL A 1 198 ? -41.781 -21.777 35.083 1.00 70.50 198 VAL A N 1
ATOM 1608 C CA . VAL A 1 198 ? -43.040 -22.110 34.415 1.00 70.50 198 VAL A CA 1
ATOM 1609 C C . VAL A 1 198 ? -44.034 -20.969 34.594 1.00 70.50 198 VAL A C 1
ATOM 1611 O O . VAL A 1 198 ? -44.369 -20.563 35.706 1.00 70.50 198 VAL A O 1
ATOM 1614 N N . TYR A 1 199 ? -44.550 -20.466 33.474 1.00 67.62 199 TYR A N 1
ATOM 1615 C CA . TYR A 1 199 ? -45.676 -19.540 33.486 1.00 67.62 199 TYR A CA 1
ATOM 1616 C C . TYR A 1 199 ? -46.928 -20.279 33.968 1.00 67.62 199 TYR A C 1
ATOM 1618 O O . TYR A 1 199 ? -47.428 -21.170 33.278 1.00 67.62 199 TYR A O 1
ATOM 1626 N N . THR A 1 200 ? -47.438 -19.928 35.148 1.00 63.44 200 THR A N 1
ATOM 1627 C CA . THR A 1 200 ? -48.694 -20.487 35.651 1.00 63.44 200 THR A CA 1
ATOM 1628 C C . THR A 1 200 ? -49.865 -19.586 35.282 1.00 63.44 200 THR A C 1
ATOM 1630 O O . THR A 1 200 ? -49.907 -18.403 35.596 1.00 63.44 200 THR A O 1
ATOM 1633 N N . GLY A 1 201 ? -50.864 -20.141 34.595 1.00 54.72 201 GLY A N 1
ATOM 1634 C CA . GLY A 1 201 ? -52.145 -19.452 34.454 1.00 54.72 201 GLY A CA 1
ATOM 1635 C C . GLY A 1 201 ? -52.779 -19.247 35.837 1.00 54.72 201 GLY A C 1
ATOM 1636 O O . GLY A 1 201 ? -52.639 -20.105 36.704 1.00 54.72 201 GLY A O 1
ATOM 1637 N N . ILE A 1 202 ? -53.515 -18.146 36.018 1.00 51.47 202 ILE A N 1
ATOM 1638 C CA . ILE A 1 202 ? -54.087 -17.611 37.283 1.00 51.47 202 ILE A CA 1
ATOM 1639 C C . ILE A 1 202 ? -54.944 -18.624 38.093 1.00 51.47 202 ILE A C 1
ATOM 1641 O O . ILE A 1 202 ? -55.359 -18.337 39.209 1.00 51.47 202 ILE A O 1
ATOM 1645 N N . ASN A 1 203 ? -55.194 -19.833 37.581 1.00 47.56 203 ASN A N 1
ATOM 1646 C CA . ASN A 1 203 ? -56.146 -20.793 38.143 1.00 47.56 203 ASN A CA 1
ATOM 1647 C C . ASN A 1 203 ? -55.539 -22.104 38.672 1.00 47.56 203 ASN A C 1
ATOM 1649 O O . ASN A 1 203 ? -56.302 -23.010 39.009 1.00 47.56 203 ASN A O 1
ATOM 1653 N N . HIS A 1 204 ? -54.212 -22.246 38.768 1.00 45.78 204 HIS A N 1
ATOM 1654 C CA . HIS A 1 204 ? -53.634 -23.417 39.435 1.00 45.78 204 HIS A CA 1
ATOM 1655 C C . HIS A 1 204 ? -53.409 -23.151 40.924 1.00 45.78 204 HIS A C 1
ATOM 1657 O O . HIS A 1 204 ? -52.470 -22.472 41.325 1.00 45.78 204 HIS A O 1
ATOM 1663 N N . HIS A 1 205 ? -54.316 -23.695 41.738 1.00 44.53 205 HIS A N 1
ATOM 1664 C CA . HIS A 1 205 ? -54.155 -23.805 43.180 1.00 44.53 205 HIS A CA 1
ATOM 1665 C C . HIS A 1 205 ? -52.866 -24.562 43.524 1.00 44.53 205 HIS A C 1
ATOM 1667 O O . HIS A 1 205 ? -52.668 -25.681 43.061 1.00 44.53 205 HIS A O 1
ATOM 1673 N N . ASP A 1 206 ? -52.041 -23.899 44.332 1.00 41.84 206 ASP A N 1
ATOM 1674 C CA . ASP A 1 206 ? -51.050 -24.409 45.282 1.00 41.84 206 ASP A CA 1
ATOM 1675 C C . ASP A 1 206 ? -50.400 -25.773 44.941 1.00 41.84 206 ASP A C 1
ATOM 1677 O O . ASP A 1 206 ? -50.983 -26.826 45.216 1.00 41.84 206 ASP A O 1
ATOM 1681 N N . PRO A 1 207 ? -49.165 -25.807 44.401 1.00 43.22 207 PRO A N 1
ATOM 1682 C CA . PRO A 1 207 ? -48.427 -27.059 44.211 1.00 43.22 207 PRO A CA 1
ATOM 1683 C C . PRO A 1 207 ? -47.922 -27.673 45.538 1.00 43.22 207 PRO A C 1
ATOM 1685 O O . PRO A 1 207 ? -47.268 -28.715 45.532 1.00 43.22 207 PRO A O 1
ATOM 1688 N N . GLY A 1 208 ? -48.229 -27.069 46.690 1.00 41.78 208 GLY A N 1
ATOM 1689 C CA . GLY A 1 208 ? -47.737 -27.471 48.004 1.00 41.78 208 GLY A CA 1
ATOM 1690 C C . GLY A 1 208 ? -48.692 -28.336 48.829 1.00 41.78 208 GLY A C 1
ATOM 1691 O O . GLY A 1 208 ? -49.147 -27.908 49.883 1.00 41.78 208 GLY A O 1
ATOM 1692 N N . SER A 1 209 ? -48.939 -29.592 48.447 1.00 35.31 209 SER A N 1
ATOM 1693 C CA . SER A 1 209 ? -49.144 -30.633 49.471 1.00 35.31 209 SER A CA 1
ATOM 1694 C C . SER A 1 209 ? -48.680 -31.999 48.970 1.00 35.31 209 SER A C 1
ATOM 1696 O O . SER A 1 209 ? -49.377 -32.720 48.257 1.00 35.31 209 SER A O 1
ATOM 1698 N N . GLY A 1 210 ? -47.452 -32.351 49.351 1.00 39.84 210 GLY A N 1
ATOM 1699 C CA . GLY A 1 210 ? -46.894 -33.684 49.169 1.00 39.84 210 GLY A CA 1
ATOM 1700 C C . GLY A 1 210 ? -47.693 -34.705 49.972 1.00 39.84 210 GLY A C 1
ATOM 1701 O O . GLY A 1 210 ? -47.415 -34.950 51.143 1.00 39.84 210 GLY A O 1
ATOM 1702 N N . SER A 1 211 ? -48.686 -35.308 49.329 1.00 34.62 211 SER A N 1
ATOM 1703 C CA . SER A 1 211 ? -49.270 -36.566 49.778 1.00 34.62 211 SER A CA 1
ATOM 1704 C C . SER A 1 211 ? -48.478 -37.690 49.120 1.00 34.62 211 SER A C 1
ATOM 1706 O O . SER A 1 211 ? -48.524 -37.855 47.904 1.00 34.62 211 SER A O 1
ATOM 1708 N N . LEU A 1 212 ? -47.726 -38.433 49.933 1.00 45.56 212 LEU A N 1
ATOM 1709 C CA . LEU A 1 212 ? -47.114 -39.721 49.587 1.00 45.56 212 LEU A CA 1
ATOM 1710 C C . LEU A 1 212 ? -48.078 -40.586 48.750 1.00 45.56 212 LEU A C 1
ATOM 1712 O O . LEU A 1 212 ? -49.236 -40.717 49.156 1.00 45.56 212 LEU A O 1
ATOM 1716 N N . PRO A 1 213 ? -47.610 -41.289 47.699 1.00 42.03 213 PRO A N 1
ATOM 1717 C CA . PRO A 1 213 ? -48.340 -42.469 47.267 1.00 42.03 213 PRO A CA 1
ATOM 1718 C C . PRO A 1 213 ? -47.427 -43.674 47.045 1.00 42.03 213 PRO A C 1
ATOM 1720 O O . PRO A 1 213 ? -46.701 -43.788 46.060 1.00 42.03 213 PRO A O 1
ATOM 1723 N N . GLY A 1 214 ? -47.606 -44.669 47.910 1.00 34.84 214 GLY A N 1
ATOM 1724 C CA . GLY A 1 214 ? -47.695 -46.039 47.427 1.00 34.84 214 GLY A CA 1
ATOM 1725 C C . GLY A 1 214 ? -49.017 -46.202 46.675 1.00 34.84 214 GLY A C 1
ATOM 1726 O O . GLY A 1 214 ? -49.984 -46.697 47.241 1.00 34.84 214 GLY A O 1
ATOM 1727 N N . SER A 1 215 ? -49.084 -45.751 45.424 1.00 35.28 215 SER A N 1
ATOM 1728 C CA . SER A 1 215 ? -50.119 -46.171 44.477 1.00 35.28 215 SER A CA 1
ATOM 1729 C C . SER A 1 215 ? -49.627 -45.955 43.052 1.00 35.28 215 SER A C 1
ATOM 1731 O O . SER A 1 215 ? -49.336 -44.840 42.627 1.00 35.28 215 SER A O 1
ATOM 1733 N N . SER A 1 216 ? -49.520 -47.065 42.338 1.00 35.06 216 SER A N 1
ATOM 1734 C CA . SER A 1 216 ? -49.086 -47.202 40.957 1.00 35.06 216 SER A CA 1
ATOM 1735 C C . SER A 1 216 ? -50.173 -46.752 39.977 1.00 35.06 216 SER A C 1
ATOM 1737 O O . SER A 1 216 ? -50.854 -47.602 39.406 1.00 35.06 216 SER A O 1
ATOM 1739 N N . ASP A 1 217 ? -50.316 -45.445 39.767 1.00 31.00 217 ASP A N 1
ATOM 1740 C CA . ASP A 1 217 ? -51.006 -44.909 38.589 1.00 31.00 217 ASP A CA 1
ATOM 1741 C C . ASP A 1 217 ? -50.030 -44.047 37.769 1.00 31.00 217 ASP A C 1
ATOM 1743 O O . ASP A 1 217 ? -49.350 -43.184 38.333 1.00 31.00 217 ASP A O 1
ATOM 1747 N N . PRO A 1 218 ? -49.910 -44.270 36.446 1.00 37.94 218 PRO A N 1
ATOM 1748 C CA . PRO A 1 218 ? -49.040 -43.477 35.591 1.00 37.94 218 PRO A CA 1
ATOM 1749 C C . PRO A 1 218 ? -49.656 -42.086 35.408 1.00 37.94 218 PRO A C 1
ATOM 1751 O O . PRO A 1 218 ? -50.584 -41.887 34.624 1.00 37.94 218 PRO A O 1
ATOM 1754 N N . GLY A 1 219 ? -49.144 -41.123 36.173 1.00 31.12 219 GLY A N 1
ATOM 1755 C CA . GLY A 1 219 ? -49.509 -39.717 36.074 1.00 31.12 219 GLY A CA 1
ATOM 1756 C C . GLY A 1 219 ? -49.226 -39.163 34.678 1.00 31.12 219 GLY A C 1
ATOM 1757 O O . GLY A 1 219 ? -48.106 -39.222 34.176 1.00 31.12 219 GLY A O 1
ATOM 1758 N N . SER A 1 220 ? -50.264 -38.598 34.064 1.00 34.66 220 SER A N 1
ATOM 1759 C CA . SER A 1 220 ? -50.189 -37.773 32.860 1.00 34.66 220 SER A CA 1
ATOM 1760 C C . SER A 1 220 ? -49.377 -36.507 33.158 1.00 34.66 220 SER A C 1
ATOM 1762 O O . SER A 1 220 ? -49.927 -35.513 33.633 1.00 34.66 220 SER A O 1
ATOM 1764 N N . GLY A 1 221 ? -48.070 -36.545 32.889 1.00 37.38 221 GLY A N 1
ATOM 1765 C CA . GLY A 1 221 ? -47.191 -35.380 32.943 1.00 37.38 221 GLY A CA 1
ATOM 1766 C C . GLY A 1 221 ? -47.616 -34.339 31.910 1.00 37.38 221 GLY A C 1
ATOM 1767 O O . GLY A 1 221 ? -47.440 -34.533 30.709 1.00 37.38 221 GLY A O 1
ATOM 1768 N N . GLY A 1 222 ? -48.211 -33.241 32.372 1.00 40.84 222 GLY A N 1
ATOM 1769 C CA . GLY A 1 222 ? -48.443 -32.072 31.536 1.00 40.84 222 GLY A CA 1
ATOM 1770 C C . GLY A 1 222 ? -47.101 -31.464 31.135 1.00 40.84 222 GLY A C 1
ATOM 1771 O O . GLY A 1 222 ? -46.337 -31.048 31.999 1.00 40.84 222 GLY A O 1
ATOM 1772 N N . ASN A 1 223 ? -46.826 -31.418 29.830 1.00 44.31 223 ASN A N 1
ATOM 1773 C CA . ASN A 1 223 ? -45.690 -30.712 29.235 1.00 44.31 223 ASN A CA 1
ATOM 1774 C C . ASN A 1 223 ? -45.860 -29.197 29.451 1.00 44.31 223 ASN A C 1
ATOM 1776 O O . ASN A 1 223 ? -46.312 -28.477 28.559 1.00 44.31 223 ASN A O 1
ATOM 1780 N N . SER A 1 224 ? -45.548 -28.691 30.643 1.00 51.03 224 SER A N 1
ATOM 1781 C CA . SER A 1 224 ? -45.384 -27.255 30.834 1.00 51.03 224 SER A CA 1
ATOM 1782 C C . SER A 1 224 ? -43.994 -26.868 30.325 1.00 51.03 224 SER A C 1
ATOM 1784 O O . SER A 1 224 ? -42.958 -27.260 30.855 1.00 51.03 224 SER A O 1
ATOM 1786 N N . SER A 1 225 ? -43.966 -26.143 29.208 1.00 58.81 225 SER A N 1
ATOM 1787 C CA . SER A 1 225 ? -42.746 -25.689 28.541 1.00 58.81 225 SER A CA 1
ATOM 1788 C C . SER A 1 225 ? -42.093 -24.556 29.335 1.00 58.81 225 SER A C 1
ATOM 1790 O O . SER A 1 225 ? -42.302 -23.377 29.034 1.00 58.81 225 SER A O 1
ATOM 1792 N N . GLY A 1 226 ? -41.347 -24.909 30.378 1.00 66.81 226 GLY A N 1
ATOM 1793 C CA . GLY A 1 226 ? -40.618 -23.941 31.183 1.00 66.81 226 GLY A CA 1
ATOM 1794 C C . GLY A 1 226 ? -39.429 -23.297 30.457 1.00 66.81 226 GLY A C 1
ATOM 1795 O O . GLY A 1 226 ? -38.981 -23.761 29.404 1.00 66.81 226 GLY A O 1
ATOM 1796 N N . ILE A 1 227 ? -38.938 -22.187 31.007 1.00 71.12 227 ILE A N 1
ATOM 1797 C CA . ILE A 1 227 ? -37.757 -21.451 30.542 1.00 71.12 227 ILE A CA 1
ATOM 1798 C C . ILE A 1 227 ? -36.528 -22.075 31.182 1.00 71.12 227 ILE A C 1
ATOM 1800 O O . ILE A 1 227 ? -36.412 -22.040 32.403 1.00 71.12 227 ILE A O 1
ATOM 1804 N N . TYR A 1 228 ? -35.616 -22.616 30.378 1.00 77.31 228 TYR A N 1
ATOM 1805 C CA . TYR A 1 228 ? -34.318 -23.043 30.886 1.00 77.31 228 TYR A CA 1
ATOM 1806 C C . TYR A 1 228 ? -33.392 -21.841 31.038 1.00 77.31 228 TYR A C 1
ATOM 1808 O O . TYR A 1 228 ? -33.192 -21.084 30.080 1.00 77.31 228 TYR A O 1
ATOM 1816 N N . ILE A 1 229 ? -32.788 -21.715 32.215 1.00 73.50 229 ILE A N 1
ATOM 1817 C CA . ILE A 1 229 ? -31.817 -20.669 32.514 1.00 73.50 229 ILE A CA 1
ATOM 1818 C C . ILE A 1 229 ? -30.434 -21.304 32.618 1.00 73.50 229 ILE A C 1
ATOM 1820 O O . ILE A 1 229 ? -30.131 -21.960 33.617 1.00 73.50 229 ILE A O 1
ATOM 1824 N N . PRO A 1 230 ? -29.568 -21.106 31.611 1.00 71.75 230 PRO A N 1
ATOM 1825 C CA . PRO A 1 230 ? -28.167 -21.449 31.754 1.00 71.75 230 PRO A CA 1
ATOM 1826 C C . PRO A 1 230 ? -27.584 -20.576 32.861 1.00 71.75 230 PRO A C 1
ATOM 1828 O O . PRO A 1 230 ? -27.680 -19.349 32.772 1.00 71.75 230 PRO A O 1
ATOM 1831 N N . ASN A 1 231 ? -26.967 -21.186 33.872 1.00 74.19 231 ASN A N 1
ATOM 1832 C CA . ASN A 1 231 ? -26.144 -20.443 34.815 1.00 74.19 231 ASN A CA 1
ATOM 1833 C C . ASN A 1 231 ? -24.866 -20.003 34.076 1.00 74.19 231 ASN A C 1
ATOM 1835 O O . ASN A 1 231 ? -24.086 -20.867 33.659 1.00 74.19 231 ASN A O 1
ATOM 1839 N N . PRO A 1 232 ? -24.654 -18.695 33.833 1.00 68.12 232 PRO A N 1
ATOM 1840 C CA . PRO A 1 232 ? -23.439 -18.245 33.180 1.00 68.12 232 PRO A CA 1
ATOM 1841 C C . PRO A 1 232 ? -22.230 -18.259 34.125 1.00 68.12 232 PRO A C 1
ATOM 1843 O O . PRO A 1 232 ? -21.110 -18.146 33.636 1.00 68.12 232 PRO A O 1
ATOM 1846 N N . TYR A 1 233 ? -22.435 -18.454 35.431 1.00 71.25 233 TYR A N 1
ATOM 1847 C CA . TYR A 1 233 ? -21.396 -18.545 36.452 1.00 71.25 233 TYR A CA 1
ATOM 1848 C C . TYR A 1 233 ? -20.968 -20.008 36.648 1.00 71.25 233 TYR A C 1
ATOM 1850 O O . TYR A 1 233 ? -21.797 -20.900 36.823 1.00 71.25 233 TYR A O 1
ATOM 1858 N N . ASP A 1 234 ? -19.664 -20.280 36.619 1.00 64.25 234 ASP A N 1
ATOM 1859 C CA . ASP A 1 234 ? -19.083 -21.625 36.759 1.00 64.25 234 ASP A CA 1
ATOM 1860 C C . ASP A 1 234 ? -18.665 -21.967 38.208 1.00 64.25 234 ASP A C 1
ATOM 1862 O O . ASP A 1 234 ? -18.027 -22.990 38.475 1.00 64.25 234 ASP A O 1
ATOM 1866 N N . GLY A 1 235 ? -19.115 -21.164 39.178 1.00 54.38 235 GLY A N 1
ATOM 1867 C CA . GLY A 1 235 ? -18.983 -21.432 40.611 1.00 54.38 235 GLY A CA 1
ATOM 1868 C C . GLY A 1 235 ? -17.617 -21.094 41.216 1.00 54.38 235 GLY A C 1
ATOM 1869 O O . GLY A 1 235 ? -17.322 -21.582 42.308 1.00 54.38 235 GLY A O 1
ATOM 1870 N N . ALA A 1 236 ? -16.794 -20.290 40.534 1.00 47.84 236 ALA A N 1
ATOM 1871 C CA . ALA A 1 236 ? -15.546 -19.734 41.073 1.00 47.84 236 ALA A CA 1
ATOM 1872 C C . ALA A 1 236 ? -15.498 -18.190 41.087 1.00 47.84 236 ALA A C 1
ATOM 1874 O O . ALA A 1 236 ? -14.557 -17.611 41.629 1.00 47.84 236 ALA A O 1
ATOM 1875 N N . GLU A 1 237 ? -16.491 -17.511 40.514 1.00 53.56 237 GLU A N 1
ATOM 1876 C CA . GLU A 1 237 ? -16.449 -16.060 40.320 1.00 53.56 237 GLU A CA 1
ATOM 1877 C C . GLU A 1 237 ? -17.076 -15.312 41.495 1.00 53.56 237 GLU A C 1
ATOM 1879 O O . GLU A 1 237 ? -18.261 -14.997 41.542 1.00 53.56 237 GLU A O 1
ATOM 1884 N N . ASP A 1 238 ? -16.207 -15.083 42.470 1.00 55.09 238 ASP A N 1
ATOM 1885 C CA . ASP A 1 238 ? -16.361 -14.205 43.620 1.00 55.09 238 ASP A CA 1
ATOM 1886 C C . ASP A 1 238 ? -16.703 -12.763 43.181 1.00 55.09 238 ASP A C 1
ATOM 1888 O O . ASP A 1 238 ? -16.264 -12.309 42.125 1.00 55.09 238 ASP A O 1
ATOM 1892 N N . LEU A 1 239 ? -17.394 -11.988 44.019 1.00 54.06 239 LEU A N 1
ATOM 1893 C CA . LEU A 1 239 ? -17.520 -10.525 43.859 1.00 54.06 239 LEU A CA 1
ATOM 1894 C C . LEU A 1 239 ? -16.153 -9.822 43.861 1.00 54.06 239 LEU A C 1
ATOM 1896 O O . LEU A 1 239 ? -16.030 -8.679 43.431 1.00 54.06 239 LEU A O 1
ATOM 1900 N N . ASN A 1 240 ? -15.119 -10.542 44.300 1.00 58.62 240 ASN A N 1
ATOM 1901 C CA . ASN A 1 240 ? -13.711 -10.196 44.151 1.00 58.62 240 ASN A CA 1
ATOM 1902 C C . ASN A 1 240 ? -13.132 -10.514 42.753 1.00 58.62 240 ASN A C 1
ATOM 1904 O O . ASN A 1 240 ? -11.912 -10.469 42.577 1.00 58.62 240 ASN A O 1
ATOM 1908 N N . ASN A 1 241 ? -13.951 -10.870 41.753 1.00 67.94 241 ASN A N 1
ATOM 1909 C CA . ASN A 1 241 ? -13.497 -11.018 40.373 1.00 67.94 241 ASN A CA 1
ATOM 1910 C C . ASN A 1 241 ? -12.958 -9.662 39.907 1.00 67.94 241 ASN A C 1
ATOM 1912 O O . ASN A 1 241 ? -13.700 -8.692 39.749 1.00 67.94 241 ASN A O 1
ATOM 1916 N N . LEU A 1 242 ? -11.644 -9.610 39.688 1.00 72.00 242 LEU A N 1
ATOM 1917 C CA . LEU A 1 242 ? -10.931 -8.390 39.324 1.00 72.00 242 LEU A CA 1
ATOM 1918 C C . LEU A 1 242 ? -11.507 -7.732 38.064 1.00 72.00 242 LEU A C 1
ATOM 1920 O O . LEU A 1 242 ? -11.514 -6.510 37.987 1.00 72.00 242 LEU A O 1
ATOM 1924 N N . GLY A 1 243 ? -12.026 -8.512 37.109 1.00 71.94 243 GLY A N 1
ATOM 1925 C CA . GLY A 1 243 ? -12.679 -7.985 35.910 1.00 71.94 243 GLY A CA 1
ATOM 1926 C C . GLY A 1 243 ? -14.005 -7.283 36.212 1.00 71.94 243 GLY A C 1
ATOM 1927 O O . GLY A 1 243 ? -14.273 -6.225 35.649 1.00 71.94 243 GLY A O 1
ATOM 1928 N N . PHE A 1 244 ? -14.804 -7.817 37.141 1.00 70.69 244 PHE A N 1
ATOM 1929 C CA . PHE A 1 244 ? -16.055 -7.191 37.585 1.00 70.69 244 PHE A CA 1
ATOM 1930 C C . PHE A 1 244 ? -15.798 -5.923 38.401 1.00 70.69 244 PHE A C 1
ATOM 1932 O O . PHE A 1 244 ? -16.376 -4.882 38.089 1.00 70.69 244 PHE A O 1
ATOM 1939 N N . MET A 1 245 ? -14.904 -5.992 39.396 1.00 77.56 245 MET A N 1
ATOM 1940 C CA . MET A 1 245 ? -14.517 -4.820 40.189 1.00 77.56 245 MET A CA 1
ATOM 1941 C C . MET A 1 245 ? -14.007 -3.702 39.280 1.00 77.56 245 MET A C 1
ATOM 1943 O O . MET A 1 245 ? -14.479 -2.572 39.364 1.00 77.56 245 MET A O 1
ATOM 1947 N N . LEU A 1 246 ? -13.129 -4.050 38.334 1.00 83.50 246 LEU A N 1
ATOM 1948 C CA . LEU A 1 246 ? -12.624 -3.111 37.347 1.00 83.50 246 LEU A CA 1
ATOM 1949 C C . LEU A 1 246 ? -13.748 -2.511 36.505 1.00 83.50 246 LEU A C 1
ATOM 1951 O O . LEU A 1 246 ? -13.789 -1.302 36.323 1.00 83.50 246 LEU A O 1
ATOM 1955 N N . ALA A 1 247 ? -14.661 -3.324 35.977 1.00 78.06 247 ALA A N 1
ATOM 1956 C CA . ALA A 1 247 ? -15.736 -2.810 35.145 1.00 78.06 247 ALA A CA 1
ATOM 1957 C C . ALA A 1 247 ? -16.674 -1.873 35.931 1.00 78.06 247 ALA A C 1
ATOM 1959 O O . ALA A 1 247 ? -17.087 -0.844 35.396 1.00 78.06 247 ALA A O 1
ATOM 1960 N N . GLY A 1 248 ? -16.944 -2.175 37.207 1.00 77.88 248 GLY A N 1
ATOM 1961 C CA . GLY A 1 248 ? -17.642 -1.281 38.135 1.00 77.88 248 GLY A CA 1
ATOM 1962 C C . GLY A 1 248 ? -16.900 0.041 38.350 1.00 77.88 248 GLY A C 1
ATOM 1963 O O . GLY A 1 248 ? -17.504 1.108 38.223 1.00 77.88 248 GLY A O 1
ATOM 1964 N N . ASP A 1 249 ? -15.584 -0.013 38.568 1.00 86.00 249 ASP A N 1
ATOM 1965 C CA . ASP A 1 249 ? -14.737 1.178 38.682 1.00 86.00 249 ASP A CA 1
ATOM 1966 C C . ASP A 1 249 ? -14.748 2.005 37.385 1.00 86.00 249 ASP A C 1
ATOM 1968 O O . ASP A 1 249 ? -14.820 3.233 37.428 1.00 86.00 249 ASP A O 1
ATOM 1972 N N . VAL A 1 250 ? -14.746 1.355 36.215 1.00 87.94 250 VAL A N 1
ATOM 1973 C CA . VAL A 1 250 ? -14.832 2.030 34.909 1.00 87.94 250 VAL A CA 1
ATOM 1974 C C . VAL A 1 250 ? -16.191 2.699 34.720 1.00 87.94 250 VAL A C 1
ATOM 1976 O O . VAL A 1 250 ? -16.236 3.820 34.214 1.00 87.94 250 VAL A O 1
ATOM 1979 N N . VAL A 1 251 ? -17.296 2.076 35.150 1.00 83.56 251 VAL A N 1
ATOM 1980 C CA . VAL A 1 251 ? -18.618 2.731 35.169 1.00 83.56 251 VAL A CA 1
ATOM 1981 C C . VAL A 1 251 ? -18.603 3.945 36.096 1.00 83.56 251 VAL A C 1
ATOM 1983 O O . VAL A 1 251 ? -19.082 5.013 35.708 1.00 83.56 251 VAL A O 1
ATOM 1986 N N . ALA A 1 252 ? -18.055 3.803 37.306 1.00 83.75 252 ALA A N 1
ATOM 1987 C CA . ALA A 1 252 ? -17.964 4.894 38.268 1.00 83.75 252 ALA A CA 1
ATOM 1988 C C . ALA A 1 252 ? -17.170 6.072 37.687 1.00 83.75 252 ALA A C 1
ATOM 1990 O O . ALA A 1 252 ? -17.678 7.193 37.677 1.00 83.75 252 ALA A O 1
ATOM 1991 N N . TYR A 1 253 ? -15.993 5.802 37.112 1.00 92.94 253 TYR A N 1
ATOM 1992 C CA . TYR A 1 253 ? -15.194 6.769 36.362 1.00 92.94 253 TYR A CA 1
ATOM 1993 C C . TYR A 1 253 ? -16.003 7.415 35.231 1.00 92.94 253 TYR A C 1
ATOM 1995 O O . TYR A 1 253 ? -16.092 8.640 35.158 1.00 92.94 253 TYR A O 1
ATOM 2003 N N . PHE A 1 254 ? -16.648 6.619 34.377 1.00 88.12 254 PHE A N 1
ATOM 2004 C CA . PHE A 1 254 ? -17.393 7.120 33.223 1.00 88.12 254 PHE A CA 1
ATOM 2005 C C . PHE A 1 254 ? -18.539 8.059 33.630 1.00 88.12 254 PHE A C 1
ATOM 2007 O O . PHE A 1 254 ? -18.758 9.088 32.992 1.00 88.12 254 PHE A O 1
ATOM 2014 N N . ASN A 1 255 ? -19.217 7.765 34.743 1.00 86.25 255 ASN A N 1
ATOM 2015 C CA . ASN A 1 255 ? -20.269 8.611 35.306 1.00 86.25 255 ASN A CA 1
ATOM 2016 C C . ASN A 1 255 ? -19.752 9.959 35.841 1.00 86.25 255 ASN A C 1
ATOM 2018 O O . ASN A 1 255 ? -20.543 10.892 35.989 1.00 86.25 255 ASN A O 1
ATOM 2022 N N . THR A 1 256 ? -18.447 10.098 36.106 1.00 93.19 256 THR A N 1
ATOM 2023 C CA . THR A 1 256 ? -17.840 11.392 36.473 1.00 93.19 256 THR A CA 1
ATOM 2024 C C . THR A 1 256 ? -17.614 12.315 35.272 1.00 93.19 256 THR A C 1
ATOM 2026 O O . THR A 1 256 ? -17.423 13.521 35.448 1.00 93.19 256 THR A O 1
ATOM 2029 N N . LEU A 1 257 ? -17.646 11.778 34.048 1.00 93.81 257 LEU A N 1
ATOM 2030 C CA . LEU A 1 257 ? -17.369 12.540 32.832 1.00 93.81 257 LEU A CA 1
ATOM 2031 C C . LEU A 1 257 ? -18.543 13.463 32.465 1.00 93.81 257 LEU A C 1
ATOM 2033 O O . LEU A 1 257 ? -19.691 13.158 32.784 1.00 93.81 257 LEU A O 1
ATOM 2037 N N . PRO A 1 258 ? -18.313 14.574 31.742 1.00 95.88 258 PRO A N 1
ATOM 2038 C CA . PRO A 1 258 ? -19.394 15.414 31.228 1.00 95.88 258 PRO A CA 1
ATOM 2039 C C . PRO A 1 258 ? -20.391 14.630 30.361 1.00 95.88 258 PRO A C 1
ATOM 2041 O O . PRO A 1 258 ? -19.984 13.802 29.546 1.00 95.88 258 PRO A O 1
ATOM 2044 N N . ASN A 1 259 ? -21.686 14.968 30.437 1.00 91.62 259 ASN A N 1
ATOM 2045 C CA . ASN A 1 259 ? -22.754 14.320 29.650 1.00 91.62 259 ASN A CA 1
ATOM 2046 C C . ASN A 1 259 ? -22.450 14.249 28.143 1.00 91.62 259 ASN A C 1
ATOM 2048 O O . ASN A 1 259 ? -22.865 13.317 27.458 1.00 91.62 259 ASN A O 1
ATOM 2052 N N . THR A 1 260 ? -21.722 15.233 27.612 1.00 91.50 260 THR A N 1
ATOM 2053 C CA . THR A 1 260 ? -21.334 15.257 26.201 1.00 91.50 260 THR A CA 1
ATOM 2054 C C . THR A 1 260 ? -20.340 14.147 25.849 1.00 91.50 260 THR A C 1
ATOM 2056 O O . THR A 1 260 ? -20.460 13.557 24.780 1.00 91.50 260 THR A O 1
ATOM 2059 N N . ILE A 1 261 ? -19.414 13.809 26.753 1.00 92.81 261 ILE A N 1
ATOM 2060 C CA . ILE A 1 261 ? -18.513 12.656 26.609 1.00 92.81 261 ILE A CA 1
ATOM 2061 C C . ILE A 1 261 ? -19.281 11.362 26.861 1.00 92.81 261 ILE A C 1
ATOM 2063 O O . ILE A 1 261 ? -19.138 10.416 26.093 1.00 92.81 261 ILE A O 1
ATOM 2067 N N . GLN A 1 262 ? -20.154 11.335 27.873 1.00 88.75 262 GLN A N 1
ATOM 2068 C CA . GLN A 1 262 ? -20.968 10.153 28.157 1.00 88.75 262 GLN A CA 1
ATOM 2069 C C . GLN A 1 262 ? -21.816 9.734 26.947 1.00 88.75 262 GLN A C 1
ATOM 2071 O O . GLN A 1 262 ? -21.947 8.552 26.657 1.00 88.75 262 GLN A O 1
ATOM 2076 N N . SER A 1 263 ? -22.335 10.700 26.183 1.00 88.75 263 SER A N 1
ATOM 2077 C CA . SER A 1 263 ? -23.115 10.418 24.972 1.00 88.75 263 SER A CA 1
ATOM 2078 C C . SER A 1 263 ? -22.325 9.716 23.857 1.00 88.75 263 SER A C 1
ATOM 2080 O O . SER A 1 263 ? -22.940 9.123 22.971 1.00 88.75 263 SER A O 1
ATOM 2082 N N . LEU A 1 264 ? -20.985 9.710 23.906 1.00 89.00 264 LEU A N 1
ATOM 2083 C CA . LEU A 1 264 ? -20.165 8.996 22.927 1.00 89.00 264 LEU A CA 1
ATOM 2084 C C . LEU A 1 264 ? -20.417 7.491 22.944 1.00 89.00 264 LEU A C 1
ATOM 2086 O O . LEU A 1 264 ? -20.366 6.891 21.881 1.00 89.00 264 LEU A O 1
ATOM 2090 N N . THR A 1 265 ? -20.734 6.875 24.087 1.00 79.06 265 THR A N 1
ATOM 2091 C CA . THR A 1 265 ? -21.011 5.426 24.146 1.00 79.06 265 THR A CA 1
ATOM 2092 C C . THR A 1 265 ? -22.362 5.051 23.544 1.00 79.06 265 THR A C 1
ATOM 2094 O O . THR A 1 265 ? -22.572 3.893 23.194 1.00 79.06 265 THR A O 1
ATOM 2097 N N . ILE A 1 266 ? -23.268 6.018 23.364 1.00 77.81 266 ILE A N 1
ATOM 2098 C CA . ILE A 1 266 ? -24.511 5.811 22.610 1.00 77.81 266 ILE A CA 1
ATOM 2099 C C . ILE A 1 266 ? -24.191 5.724 21.115 1.00 77.81 266 ILE A C 1
ATOM 2101 O O . ILE A 1 266 ? -24.705 4.844 20.428 1.00 77.81 266 ILE A O 1
ATOM 2105 N N . SER A 1 267 ? -23.333 6.622 20.626 1.00 83.69 267 SER A N 1
ATOM 2106 C CA . SER A 1 267 ? -22.914 6.657 19.220 1.00 83.69 267 SER A CA 1
ATOM 2107 C C . SER A 1 267 ? -21.907 5.557 18.876 1.00 83.69 267 SER A C 1
ATOM 2109 O O . SER A 1 267 ? -21.966 5.000 17.789 1.00 83.69 267 SER A O 1
ATOM 2111 N N . TYR A 1 268 ? -21.022 5.218 19.815 1.00 87.00 268 TYR A N 1
ATOM 2112 C CA . TYR A 1 268 ? -19.921 4.269 19.659 1.00 87.00 268 TYR A CA 1
ATOM 2113 C C . TYR A 1 268 ? -19.897 3.288 20.842 1.00 87.00 268 TYR A C 1
ATOM 2115 O O . TYR A 1 268 ? -19.089 3.427 21.767 1.00 87.00 268 TYR A O 1
ATOM 2123 N N . PRO A 1 269 ? -20.775 2.268 20.841 1.00 80.81 269 PRO A N 1
ATOM 2124 C CA . PRO A 1 269 ? -20.913 1.345 21.969 1.00 80.81 269 PRO A CA 1
ATOM 2125 C C . PRO A 1 269 ? -19.630 0.577 22.314 1.00 80.81 269 PRO A C 1
ATOM 2127 O O . PRO A 1 269 ? -19.471 0.114 23.440 1.00 80.81 269 PRO A O 1
ATOM 2130 N N . TRP A 1 270 ? -18.702 0.450 21.362 1.00 84.38 270 TRP A N 1
ATOM 2131 C CA . TRP A 1 270 ? -17.422 -0.224 21.560 1.00 84.38 270 TRP A CA 1
ATOM 2132 C C . TRP A 1 270 ? -16.461 0.541 22.486 1.00 84.38 270 TRP A C 1
ATOM 2134 O O . TRP A 1 270 ? -15.616 -0.102 23.099 1.00 84.38 270 TRP A O 1
ATOM 2144 N N . ILE A 1 271 ? -16.608 1.863 22.670 1.00 90.56 271 ILE A N 1
ATOM 2145 C CA . ILE A 1 271 ? -15.722 2.677 23.532 1.00 90.56 271 ILE A CA 1
ATOM 2146 C C . ILE A 1 271 ? -15.600 2.082 24.934 1.00 90.56 271 ILE A C 1
ATOM 2148 O O . ILE A 1 271 ? -14.505 1.995 25.482 1.00 90.56 271 ILE A O 1
ATOM 2152 N N . PHE A 1 272 ? -16.726 1.661 25.508 1.00 85.81 272 PHE A N 1
ATOM 2153 C CA . PHE A 1 272 ? -16.772 1.193 26.886 1.00 85.81 272 PHE A CA 1
ATOM 2154 C C . PHE A 1 272 ? -15.927 -0.072 27.099 1.00 85.81 272 PHE A C 1
ATOM 2156 O O . PHE A 1 272 ? -15.159 -0.147 28.055 1.00 85.81 272 PHE A O 1
ATOM 2163 N N . ASN A 1 273 ? -15.996 -1.022 26.163 1.00 81.94 273 ASN A N 1
ATOM 2164 C CA . ASN A 1 273 ? -15.206 -2.253 26.230 1.00 81.94 273 ASN A CA 1
ATOM 2165 C C . ASN A 1 273 ? -13.701 -1.951 26.177 1.00 81.94 273 ASN A C 1
ATOM 2167 O O . ASN A 1 273 ? -12.933 -2.492 26.965 1.00 81.94 273 ASN A O 1
ATOM 2171 N N . TYR A 1 274 ? -13.287 -1.017 25.317 1.00 90.06 274 TYR A N 1
ATOM 2172 C CA . TYR A 1 274 ? -11.877 -0.640 25.203 1.00 90.06 274 TYR A CA 1
ATOM 2173 C C . TYR A 1 274 ? -11.369 0.189 26.384 1.00 90.06 274 TYR A C 1
ATOM 2175 O O . TYR A 1 274 ? -10.181 0.133 26.691 1.00 90.06 274 TYR A O 1
ATOM 2183 N N . LEU A 1 275 ? -12.242 0.921 27.084 1.00 93.38 275 LEU A N 1
ATOM 2184 C CA . LEU A 1 275 ? -11.880 1.530 28.365 1.00 93.38 275 LEU A CA 1
ATOM 2185 C C . LEU A 1 275 ? -11.580 0.453 29.411 1.00 93.38 275 LEU A C 1
ATOM 2187 O O . LEU A 1 275 ? -10.557 0.555 30.082 1.00 93.38 275 LEU A O 1
ATOM 2191 N N . ILE A 1 276 ? -12.409 -0.593 29.518 1.00 87.38 276 ILE A N 1
ATOM 2192 C CA . ILE A 1 276 ? -12.142 -1.720 30.429 1.00 87.38 276 ILE A CA 1
ATOM 2193 C C . ILE A 1 276 ? -10.784 -2.350 30.116 1.00 87.38 276 ILE A C 1
ATOM 2195 O O . ILE A 1 276 ? -9.950 -2.470 31.016 1.00 87.38 276 ILE A O 1
ATOM 2199 N N . ASP A 1 277 ? -10.529 -2.681 28.848 1.00 87.62 277 ASP A N 1
ATOM 2200 C CA . ASP A 1 277 ? -9.253 -3.267 28.426 1.00 87.62 277 ASP A CA 1
ATOM 2201 C C . ASP A 1 277 ? -8.071 -2.341 28.754 1.00 87.62 277 ASP A C 1
ATOM 2203 O O . ASP A 1 277 ? -7.051 -2.780 29.292 1.00 87.62 277 ASP A O 1
ATOM 2207 N N . TYR A 1 278 ? -8.215 -1.039 28.491 1.00 94.69 278 TYR A N 1
ATOM 2208 C CA . TYR A 1 278 ? -7.196 -0.042 28.807 1.00 94.69 278 TYR A CA 1
ATOM 2209 C C . TYR A 1 278 ? -6.893 0.015 30.304 1.00 94.69 278 TYR A C 1
ATOM 2211 O O . TYR A 1 278 ? -5.731 -0.100 30.696 1.00 94.69 278 TYR A O 1
ATOM 2219 N N . PHE A 1 279 ? -7.912 0.166 31.152 1.00 95.00 279 PHE A N 1
ATOM 2220 C CA . PHE A 1 279 ? -7.710 0.241 32.595 1.00 95.00 279 PHE A CA 1
ATOM 2221 C C . PHE A 1 279 ? -7.141 -1.071 33.145 1.00 95.00 279 PHE A C 1
ATOM 2223 O O . PHE A 1 279 ? -6.226 -1.028 33.966 1.00 95.00 279 PHE A O 1
ATOM 2230 N N . SER A 1 280 ? -7.574 -2.226 32.630 1.00 90.88 280 SER A N 1
ATOM 2231 C CA . SER A 1 280 ? -7.007 -3.536 32.984 1.00 90.88 280 SER A CA 1
ATOM 2232 C C . SER A 1 280 ? -5.496 -3.576 32.740 1.00 90.88 280 SER A C 1
ATOM 2234 O O . SER A 1 280 ? -4.723 -3.973 33.612 1.00 90.88 280 SER A O 1
ATOM 2236 N N . ASN A 1 281 ? -5.058 -3.084 31.579 1.00 92.38 281 ASN A N 1
ATOM 2237 C CA . ASN A 1 281 ? -3.650 -3.073 31.185 1.00 92.38 281 ASN A CA 1
ATOM 2238 C C . ASN A 1 281 ? -2.819 -1.964 31.859 1.00 92.38 281 ASN A C 1
ATOM 2240 O O . ASN A 1 281 ? -1.592 -1.986 31.771 1.00 92.38 281 ASN A O 1
ATOM 2244 N N . ASN A 1 282 ? -3.455 -1.012 32.552 1.00 94.19 282 ASN A N 1
ATOM 2245 C CA . ASN A 1 282 ? -2.804 0.151 33.171 1.00 94.19 282 ASN A CA 1
ATOM 2246 C C . ASN A 1 282 ? -2.975 0.205 34.702 1.00 94.19 282 ASN A C 1
ATOM 2248 O O . ASN A 1 282 ? -2.915 1.276 35.310 1.00 94.19 282 ASN A O 1
ATOM 2252 N N . GLY A 1 283 ? -3.150 -0.958 35.340 1.00 92.62 283 GLY A N 1
ATOM 2253 C CA . GLY A 1 283 ? -3.210 -1.069 36.801 1.00 92.62 283 GLY A CA 1
ATOM 2254 C C . GLY A 1 283 ? -4.530 -0.586 37.406 1.00 92.62 283 GLY A C 1
ATOM 2255 O O . GLY A 1 283 ? -4.541 -0.068 38.521 1.00 92.62 283 GLY A O 1
ATOM 2256 N N . GLY A 1 284 ? -5.626 -0.730 36.664 1.00 93.19 284 GLY A N 1
ATOM 2257 C CA . GLY A 1 284 ? -6.974 -0.349 37.068 1.00 93.19 284 GLY A CA 1
ATOM 2258 C C . GLY A 1 284 ? -7.283 1.136 36.887 1.00 93.19 284 GLY A C 1
ATOM 2259 O O . GLY A 1 284 ? -6.531 1.893 36.263 1.00 93.19 284 GLY A O 1
ATOM 2260 N N . VAL A 1 285 ? -8.420 1.551 37.445 1.00 94.88 285 VAL A N 1
ATOM 2261 C CA . VAL A 1 285 ? -8.870 2.946 37.473 1.00 94.88 285 VAL A CA 1
ATOM 2262 C C . VAL A 1 285 ? -8.108 3.683 38.575 1.00 94.88 285 VAL A C 1
ATOM 2264 O O . VAL A 1 285 ? -8.332 3.484 39.766 1.00 94.88 285 VAL A O 1
ATOM 2267 N N . ASN A 1 286 ? -7.133 4.492 38.175 1.00 95.50 286 ASN A N 1
ATOM 2268 C CA . ASN A 1 286 ? -6.291 5.281 39.067 1.00 95.50 286 ASN A CA 1
ATOM 2269 C C . ASN A 1 286 ? -6.074 6.680 38.462 1.00 95.50 286 ASN A C 1
ATOM 2271 O O . ASN A 1 286 ? -6.305 6.860 37.267 1.00 95.50 286 ASN A O 1
ATOM 2275 N N . PRO A 1 287 ? -5.587 7.677 39.226 1.00 96.12 287 PRO A N 1
ATOM 2276 C CA . PRO A 1 287 ? -5.541 9.060 38.745 1.00 96.12 287 PRO A CA 1
ATOM 2277 C C . PRO A 1 287 ? -4.796 9.266 37.416 1.00 96.12 287 PRO A C 1
ATOM 2279 O O . PRO A 1 287 ? -5.146 10.163 36.653 1.00 96.12 287 PRO A O 1
ATOM 2282 N N . ILE A 1 288 ? -3.778 8.446 37.121 1.00 94.81 288 ILE A N 1
ATOM 2283 C CA . ILE A 1 288 ? -3.010 8.546 35.872 1.00 94.81 288 ILE A CA 1
ATOM 2284 C C . ILE A 1 288 ? -3.814 7.961 34.707 1.00 94.81 288 ILE A C 1
ATOM 2286 O O . ILE A 1 288 ? -3.965 8.621 33.679 1.00 94.81 288 ILE A O 1
ATOM 2290 N N . SER A 1 289 ? -4.338 6.740 34.849 1.00 95.88 289 SER A N 1
ATOM 2291 C CA . SER A 1 289 ? -5.134 6.099 33.795 1.00 95.88 289 SER A CA 1
ATOM 2292 C C . SER A 1 289 ? -6.442 6.859 33.530 1.00 95.88 289 SER A C 1
ATOM 2294 O O . SER A 1 289 ? -6.814 7.040 32.372 1.00 95.88 289 SER A O 1
ATOM 2296 N N . GLU A 1 290 ? -7.087 7.400 34.568 1.00 96.25 290 GLU A N 1
ATOM 2297 C CA . GLU A 1 290 ? -8.276 8.257 34.450 1.00 96.25 290 GLU A CA 1
ATOM 2298 C C . GLU A 1 290 ? -7.981 9.537 33.668 1.00 96.25 290 GLU A C 1
ATOM 2300 O O . GLU A 1 290 ? -8.744 9.914 32.773 1.00 96.25 290 GLU A O 1
ATOM 2305 N N . GLN A 1 291 ? -6.872 10.214 33.985 1.00 95.38 291 GLN A N 1
ATOM 2306 C CA . GLN A 1 291 ? -6.469 11.430 33.285 1.00 95.38 291 GLN A CA 1
ATOM 2307 C C . GLN A 1 291 ? -6.261 11.152 31.791 1.00 95.38 291 GLN A C 1
ATOM 2309 O O . GLN A 1 291 ? -6.775 11.896 30.954 1.00 95.38 291 GLN A O 1
ATOM 2314 N N . ASN A 1 292 ? -5.569 10.064 31.450 1.00 94.62 292 ASN A N 1
ATOM 2315 C CA . ASN A 1 292 ? -5.296 9.690 30.061 1.00 94.62 292 ASN A CA 1
ATOM 2316 C C . ASN A 1 292 ? -6.568 9.339 29.296 1.00 94.62 292 ASN A C 1
ATOM 2318 O O . ASN A 1 292 ? -6.798 9.871 28.212 1.00 94.62 292 ASN A O 1
ATOM 2322 N N . ALA A 1 293 ? -7.418 8.488 29.878 1.00 96.50 293 ALA A N 1
ATOM 2323 C CA . ALA A 1 293 ? -8.701 8.124 29.291 1.00 96.50 293 ALA A CA 1
ATOM 2324 C C . ALA A 1 293 ? -9.581 9.366 29.073 1.00 96.50 293 ALA A C 1
ATOM 2326 O O . ALA A 1 293 ? -10.212 9.505 28.025 1.00 96.50 293 ALA A O 1
ATOM 2327 N N . THR A 1 294 ? -9.553 10.325 30.005 1.00 96.25 294 THR A N 1
ATOM 2328 C CA . THR A 1 294 ? -10.319 11.577 29.899 1.00 96.25 294 THR A CA 1
ATOM 2329 C C . THR A 1 294 ? -9.806 12.455 28.761 1.00 96.25 294 THR A C 1
ATOM 2331 O O . THR A 1 294 ? -10.606 12.996 27.992 1.00 96.25 294 THR A O 1
ATOM 2334 N N . ILE A 1 295 ? -8.483 12.586 28.618 1.00 94.81 295 ILE A N 1
ATOM 2335 C CA . ILE A 1 295 ? -7.859 13.321 27.509 1.00 94.81 295 ILE A CA 1
ATOM 2336 C C . ILE A 1 295 ? -8.201 12.651 26.173 1.00 94.81 295 ILE A C 1
ATOM 2338 O O . ILE A 1 295 ? -8.628 13.342 25.243 1.00 94.81 295 ILE A O 1
ATOM 2342 N N . ALA A 1 296 ? -8.083 11.323 26.086 1.00 96.12 296 ALA A N 1
ATOM 2343 C CA . ALA A 1 296 ? -8.411 10.557 24.888 1.00 96.12 296 ALA A CA 1
ATOM 2344 C C . ALA A 1 296 ? -9.882 10.737 24.483 1.00 96.12 296 ALA A C 1
ATOM 2346 O O . ALA A 1 296 ? -10.163 11.114 23.348 1.00 96.12 296 ALA A O 1
ATOM 2347 N N . LEU A 1 297 ? -10.819 10.567 25.421 1.00 96.56 297 LEU A N 1
ATOM 2348 C CA . LEU A 1 297 ? -12.256 10.749 25.188 1.00 96.56 297 LEU A CA 1
ATOM 2349 C C . LEU A 1 297 ? -12.605 12.180 24.765 1.00 96.56 297 LEU A C 1
ATOM 2351 O O . LEU A 1 297 ? -13.371 12.370 23.823 1.00 96.56 297 LEU A O 1
ATOM 2355 N N . THR A 1 298 ? -12.026 13.191 25.418 1.00 95.81 298 THR A N 1
ATOM 2356 C CA . THR A 1 298 ? -12.269 14.608 25.082 1.00 95.81 298 THR A CA 1
ATOM 2357 C C . THR A 1 298 ? -11.743 14.947 23.684 1.00 95.81 298 THR A C 1
ATOM 2359 O O . THR A 1 298 ? -12.411 15.622 22.892 1.00 95.81 298 THR A O 1
ATOM 2362 N N . THR A 1 299 ? -10.554 14.445 23.352 1.00 94.81 299 THR A N 1
ATOM 2363 C CA . THR A 1 299 ? -9.939 14.645 22.035 1.00 94.81 299 THR A CA 1
ATOM 2364 C C . THR A 1 299 ? -10.744 13.933 20.952 1.00 94.81 299 THR A C 1
ATOM 2366 O O . THR A 1 299 ? -11.078 14.535 19.932 1.00 94.81 299 THR A O 1
ATOM 2369 N N . PHE A 1 300 ? -11.151 12.690 21.207 1.00 96.06 300 PHE A N 1
ATOM 2370 C CA . PHE A 1 300 ? -11.989 11.910 20.304 1.00 96.06 300 PHE A CA 1
ATOM 2371 C C . PHE A 1 300 ? -13.365 12.556 20.084 1.00 96.06 300 PHE A C 1
ATOM 2373 O O . PHE A 1 300 ? -13.859 12.610 18.957 1.00 96.06 300 PHE A O 1
ATOM 2380 N N . GLN A 1 301 ? -13.968 13.133 21.127 1.00 95.19 301 GLN A N 1
ATOM 2381 C CA . GLN A 1 301 ? -15.205 13.903 20.997 1.00 95.19 301 GLN A CA 1
ATOM 2382 C C . GLN A 1 301 ? -15.041 15.075 20.016 1.00 95.19 301 GLN A C 1
ATOM 2384 O O . GLN A 1 301 ? -15.886 15.299 19.151 1.00 95.19 301 GLN A O 1
ATOM 2389 N N . THR A 1 302 ? -13.936 15.812 20.132 1.00 93.94 302 THR A N 1
ATOM 2390 C CA . THR A 1 302 ? -13.624 16.950 19.252 1.00 93.94 302 THR A CA 1
ATOM 2391 C C . THR A 1 302 ? -13.383 16.489 17.812 1.00 93.94 302 THR A C 1
ATOM 2393 O O . THR A 1 302 ? -13.845 17.119 16.855 1.00 93.94 302 THR A O 1
ATOM 2396 N N . LEU A 1 303 ? -12.693 15.358 17.654 1.00 92.25 303 LEU A N 1
ATOM 2397 C CA . LEU A 1 303 ? -12.400 14.742 16.366 1.00 92.25 303 LEU A CA 1
ATOM 2398 C C . LEU A 1 303 ? -13.692 14.316 15.645 1.00 92.25 303 LEU A C 1
ATOM 2400 O O . LEU A 1 303 ? -13.902 14.727 14.498 1.00 92.25 303 LEU A O 1
ATOM 2404 N N . THR A 1 304 ? -14.581 13.594 16.340 1.00 92.19 304 THR A N 1
ATOM 2405 C CA . THR A 1 304 ? -15.841 13.028 15.810 1.00 92.19 304 THR A CA 1
ATOM 2406 C C . THR A 1 304 ? -16.905 14.063 15.463 1.00 92.19 304 THR A C 1
ATOM 2408 O O . THR A 1 304 ? -17.606 13.884 14.468 1.00 92.19 304 THR A O 1
ATOM 2411 N N . GLN A 1 305 ? -16.999 15.179 16.197 1.00 89.06 305 GLN A N 1
ATOM 2412 C CA . GLN A 1 305 ? -17.937 16.272 15.878 1.00 89.06 305 GLN A CA 1
ATOM 2413 C C . GLN A 1 305 ? -17.783 16.803 14.448 1.00 89.06 305 GLN A C 1
ATOM 2415 O O . GLN A 1 305 ? -18.722 17.353 13.881 1.00 89.06 305 GLN A O 1
ATOM 2420 N N . ASN A 1 306 ? -16.605 16.604 13.863 1.00 78.75 306 ASN A N 1
ATOM 2421 C CA . ASN A 1 306 ? -16.240 17.109 12.555 1.00 78.75 306 ASN A CA 1
ATOM 2422 C C . ASN A 1 306 ? -15.837 15.974 11.581 1.00 78.75 306 ASN A C 1
ATOM 2424 O O . ASN A 1 306 ? -15.207 16.278 10.576 1.00 78.75 306 ASN A O 1
ATOM 2428 N N . PHE A 1 307 ? -16.064 14.687 11.899 1.00 78.00 307 PHE A N 1
ATOM 2429 C CA . PHE A 1 307 ? -15.506 13.542 11.138 1.00 78.00 307 PHE A CA 1
ATOM 2430 C C . PHE A 1 307 ? -16.460 12.912 10.117 1.00 78.00 307 PHE A C 1
ATOM 2432 O O . PHE A 1 307 ? -16.044 12.080 9.322 1.00 78.00 307 PHE A O 1
ATOM 2439 N N . ASN A 1 308 ? -17.735 13.298 10.097 1.00 77.50 308 ASN A N 1
ATOM 2440 C CA . ASN A 1 308 ? -18.704 12.627 9.234 1.00 77.50 308 ASN A CA 1
ATOM 2441 C C . ASN A 1 308 ? -18.594 13.096 7.779 1.00 77.50 308 ASN A C 1
ATOM 2443 O O . ASN A 1 308 ? -19.133 14.142 7.410 1.00 77.50 308 ASN A O 1
ATOM 2447 N N . SER A 1 309 ? -17.951 12.277 6.943 1.00 83.88 309 SER A N 1
ATOM 2448 C CA . SER A 1 309 ? -18.027 12.402 5.488 1.00 83.88 309 SER A CA 1
ATOM 2449 C C . SER A 1 309 ? -19.295 11.713 4.976 1.00 83.88 309 SER A C 1
ATOM 2451 O O . SER A 1 309 ? -19.425 10.494 5.126 1.00 83.88 309 SER A O 1
ATOM 2453 N N . PRO A 1 310 ? -20.226 12.434 4.322 1.00 84.19 310 PRO A N 1
ATOM 2454 C CA . PRO A 1 310 ? -21.411 11.816 3.725 1.00 84.19 310 PRO A CA 1
ATOM 2455 C C . PRO A 1 310 ? -21.074 10.912 2.528 1.00 84.19 310 PRO A C 1
ATOM 2457 O O . PRO A 1 310 ? -21.942 10.180 2.061 1.00 84.19 310 PRO A O 1
ATOM 2460 N N . ASN A 1 311 ? -19.837 10.971 2.022 1.00 87.31 311 ASN A N 1
ATOM 2461 C CA . ASN A 1 311 ? -19.392 10.226 0.846 1.00 87.31 311 ASN A CA 1
ATOM 2462 C C . ASN A 1 311 ? -18.726 8.886 1.190 1.00 87.31 311 ASN A C 1
ATOM 2464 O O . ASN A 1 311 ? -18.407 8.126 0.279 1.00 87.31 311 ASN A O 1
ATOM 2468 N N . TRP A 1 312 ? -18.482 8.601 2.470 1.00 88.81 312 TRP A N 1
ATOM 2469 C CA . TRP A 1 312 ? -17.882 7.338 2.894 1.00 88.81 312 TRP A CA 1
ATOM 2470 C C . TRP A 1 312 ? -18.938 6.319 3.294 1.00 88.81 312 TRP A C 1
ATOM 2472 O O . TRP A 1 312 ? -20.023 6.664 3.770 1.00 88.81 312 TRP A O 1
ATOM 2482 N N . LEU A 1 313 ? -18.588 5.042 3.155 1.00 90.31 313 LEU A N 1
ATOM 2483 C CA . LEU A 1 313 ? -19.388 3.962 3.709 1.00 90.31 313 LEU A CA 1
ATOM 2484 C C . LEU A 1 313 ? -19.465 4.106 5.235 1.00 90.31 313 LEU A C 1
ATOM 2486 O O . LEU A 1 313 ? -18.521 4.545 5.896 1.00 90.31 313 LEU A O 1
ATOM 2490 N N . THR A 1 314 ? -20.597 3.711 5.818 1.00 88.75 314 THR A N 1
ATOM 2491 C CA . THR A 1 314 ? -20.768 3.697 7.280 1.00 88.75 314 THR A CA 1
ATOM 2492 C C . THR A 1 314 ? -19.688 2.854 7.959 1.00 88.75 314 THR A C 1
ATOM 2494 O O . THR A 1 314 ? -19.207 3.226 9.021 1.00 88.75 314 THR A O 1
ATOM 2497 N N . THR A 1 315 ? -19.258 1.762 7.322 1.00 88.38 315 THR A N 1
ATOM 2498 C CA . THR A 1 315 ? -18.166 0.907 7.805 1.00 88.38 315 THR A CA 1
ATOM 2499 C C . THR A 1 315 ? -16.840 1.654 7.889 1.00 88.38 315 THR A C 1
ATOM 2501 O O . THR A 1 315 ? -16.201 1.595 8.933 1.00 88.38 315 THR A O 1
ATOM 2504 N N . SER A 1 316 ? -16.474 2.425 6.861 1.00 91.31 316 SER A N 1
ATOM 2505 C CA . SER A 1 316 ? -15.234 3.209 6.849 1.00 91.31 316 SER A CA 1
ATOM 2506 C C . SER A 1 316 ? -15.245 4.294 7.927 1.00 91.31 316 SER A C 1
ATOM 2508 O O . SER A 1 316 ? -14.247 4.473 8.617 1.00 91.31 316 SER A O 1
ATOM 2510 N N . ASN A 1 317 ? -16.389 4.964 8.136 1.00 90.69 317 ASN A N 1
ATOM 2511 C CA . ASN A 1 317 ? -16.568 5.915 9.242 1.00 90.69 317 ASN A CA 1
ATOM 2512 C C . ASN A 1 317 ? -16.393 5.240 10.617 1.00 90.69 317 ASN A C 1
ATOM 2514 O O . ASN A 1 317 ? -15.751 5.800 11.499 1.00 90.69 317 ASN A O 1
ATOM 2518 N N . GLU A 1 318 ? -16.934 4.039 10.823 1.00 90.69 318 GLU A N 1
ATOM 2519 C CA . GLU A 1 318 ? -16.739 3.300 12.079 1.00 90.69 318 GLU A CA 1
ATOM 2520 C C . GLU A 1 318 ? -15.282 2.855 12.269 1.00 90.69 318 GLU A C 1
ATOM 2522 O O . GLU A 1 318 ? -14.734 3.028 13.354 1.00 90.69 318 GLU A O 1
ATOM 2527 N N . GLN A 1 319 ? -14.631 2.334 11.224 1.00 93.25 319 GLN A N 1
ATOM 2528 C CA . GLN A 1 319 ? -13.241 1.863 11.278 1.00 93.25 319 GLN A CA 1
ATOM 2529 C C . GLN A 1 319 ? -12.268 2.982 11.656 1.00 93.25 319 GLN A C 1
ATOM 2531 O O . GLN A 1 319 ? -11.429 2.804 12.539 1.00 93.25 319 GLN A O 1
ATOM 2536 N N . ILE A 1 320 ? -12.388 4.149 11.024 1.00 94.25 320 ILE A N 1
ATOM 2537 C CA . ILE A 1 320 ? -11.492 5.273 11.306 1.00 94.25 320 ILE A CA 1
ATOM 2538 C C . ILE A 1 320 ? -11.752 5.892 12.683 1.00 94.25 320 ILE A C 1
ATOM 2540 O O . ILE A 1 320 ? -10.805 6.246 13.381 1.00 94.25 320 ILE A O 1
ATOM 2544 N N . ASN A 1 321 ? -13.016 5.964 13.116 1.00 94.12 321 ASN A N 1
ATOM 2545 C CA . ASN A 1 321 ? -13.368 6.407 14.465 1.00 94.12 321 ASN A CA 1
ATOM 2546 C C . ASN A 1 321 ? -12.818 5.442 15.520 1.00 94.12 321 ASN A C 1
ATOM 2548 O O . ASN A 1 321 ? -12.241 5.876 16.518 1.00 94.12 321 ASN A O 1
ATOM 2552 N N . PHE A 1 322 ? -12.946 4.138 15.274 1.00 94.69 322 PHE A N 1
ATOM 2553 C CA . PHE A 1 322 ? -12.357 3.108 16.114 1.00 94.69 322 PHE A CA 1
ATOM 2554 C C . PHE A 1 322 ? -10.840 3.276 16.230 1.00 94.69 322 PHE A C 1
ATOM 2556 O O . PHE A 1 322 ? -10.320 3.401 17.341 1.00 94.69 322 PHE A O 1
ATOM 2563 N N . TRP A 1 323 ? -10.142 3.338 15.092 1.00 95.31 323 TRP A N 1
ATOM 2564 C CA . TRP A 1 323 ? -8.693 3.522 15.053 1.00 95.31 323 TRP A CA 1
ATOM 2565 C C . TRP A 1 323 ? -8.266 4.794 15.797 1.00 95.31 323 TRP A C 1
ATOM 2567 O O . TRP A 1 323 ? -7.393 4.736 16.659 1.00 95.31 323 TRP A O 1
ATOM 2577 N N . ALA A 1 324 ? -8.916 5.931 15.532 1.00 95.50 324 ALA A N 1
ATOM 2578 C CA . ALA A 1 324 ? -8.564 7.203 16.156 1.00 95.50 324 ALA A CA 1
ATOM 2579 C C . ALA A 1 324 ? -8.736 7.163 17.683 1.00 95.50 324 ALA A C 1
ATOM 2581 O O . ALA A 1 324 ? -7.850 7.614 18.412 1.00 95.50 324 ALA A O 1
ATOM 2582 N N . PHE A 1 325 ? -9.844 6.599 18.183 1.00 96.44 325 PHE A N 1
ATOM 2583 C CA . PHE A 1 325 ? -10.052 6.440 19.624 1.00 96.44 325 PHE A CA 1
ATOM 2584 C C . PHE A 1 325 ? -9.003 5.523 20.249 1.00 96.44 325 PHE A C 1
ATOM 2586 O O . PHE A 1 325 ? -8.419 5.871 21.276 1.00 96.44 325 PHE A O 1
ATOM 2593 N N . TYR A 1 326 ? -8.749 4.370 19.629 1.00 95.19 326 TYR A N 1
ATOM 2594 C CA . TYR A 1 326 ? -7.779 3.410 20.135 1.00 95.19 326 TYR A CA 1
ATOM 2595 C C . TYR A 1 326 ? -6.372 4.016 20.215 1.00 95.19 326 TYR A C 1
ATOM 2597 O O . TYR A 1 326 ? -5.693 3.885 21.238 1.00 95.19 326 TYR A O 1
ATOM 2605 N N . THR A 1 327 ? -5.959 4.728 19.165 1.00 94.62 327 THR A N 1
ATOM 2606 C CA . THR A 1 327 ? -4.669 5.418 19.094 1.00 94.62 327 THR A CA 1
ATOM 2607 C C . THR A 1 327 ? -4.552 6.479 20.182 1.00 94.62 327 THR A C 1
ATOM 2609 O O . THR A 1 327 ? -3.549 6.501 20.894 1.00 94.62 327 THR A O 1
ATOM 2612 N N . LEU A 1 328 ? -5.585 7.308 20.379 1.00 95.50 328 LEU A N 1
ATOM 2613 C CA . LEU A 1 328 ? -5.623 8.284 21.471 1.00 95.50 328 LEU A CA 1
ATOM 2614 C C . LEU A 1 328 ? -5.469 7.596 22.830 1.00 95.50 328 LEU A C 1
ATOM 2616 O O . LEU A 1 328 ? -4.595 7.967 23.613 1.00 95.50 328 LEU A O 1
ATOM 2620 N N . LEU A 1 329 ? -6.279 6.573 23.099 1.00 95.50 329 LEU A N 1
ATOM 2621 C CA . LEU A 1 329 ? -6.332 5.910 24.399 1.00 95.50 329 LEU A CA 1
ATOM 2622 C C . LEU A 1 329 ? -4.984 5.286 24.792 1.00 95.50 329 LEU A C 1
ATOM 2624 O O . LEU A 1 329 ? -4.540 5.445 25.928 1.00 95.50 329 LEU A O 1
ATOM 2628 N N . ASN A 1 330 ? -4.292 4.648 23.845 1.00 93.56 330 ASN A N 1
ATOM 2629 C CA . ASN A 1 330 ? -3.048 3.924 24.119 1.00 93.56 330 ASN A CA 1
ATOM 2630 C C . ASN A 1 330 ? -1.769 4.771 23.991 1.00 93.56 330 ASN A C 1
ATOM 2632 O O . ASN A 1 330 ? -0.718 4.357 24.484 1.00 93.56 330 ASN A O 1
ATOM 2636 N N . ASN A 1 331 ? -1.839 5.966 23.387 1.00 91.38 331 ASN A N 1
ATOM 2637 C CA . ASN A 1 331 ? -0.658 6.805 23.139 1.00 91.38 331 ASN A CA 1
ATOM 2638 C C . ASN A 1 331 ? -0.670 8.168 23.849 1.00 91.38 331 ASN A C 1
ATOM 2640 O O . ASN A 1 331 ? 0.322 8.886 23.762 1.00 91.38 331 ASN A O 1
ATOM 2644 N N . THR A 1 332 ? -1.718 8.516 24.611 1.00 82.81 332 THR A N 1
ATOM 2645 C CA . THR A 1 332 ? -1.859 9.843 25.263 1.00 82.81 332 THR A CA 1
ATOM 2646 C C . THR A 1 332 ? -0.622 10.288 26.069 1.00 82.81 332 THR A C 1
ATOM 2648 O O . THR A 1 332 ? -0.316 11.477 26.104 1.00 82.81 332 THR A O 1
ATOM 2651 N N . ASN A 1 333 ? 0.124 9.353 26.671 1.00 79.19 333 ASN A N 1
ATOM 2652 C CA . ASN A 1 333 ? 1.325 9.655 27.466 1.00 79.19 333 ASN A CA 1
ATOM 2653 C C . ASN A 1 333 ? 2.649 9.268 26.803 1.00 79.19 333 ASN A C 1
ATOM 2655 O O . ASN A 1 333 ? 3.709 9.406 27.422 1.00 79.19 333 ASN A O 1
ATOM 2659 N N . GLN A 1 334 ? 2.619 8.755 25.575 1.00 83.44 334 GLN A N 1
ATOM 2660 C CA . GLN A 1 334 ? 3.848 8.390 24.890 1.00 83.44 334 GLN A CA 1
ATOM 2661 C C . GLN A 1 334 ? 4.574 9.650 24.422 1.00 83.44 334 GLN A C 1
ATOM 2663 O O . GLN A 1 334 ? 4.010 10.544 23.792 1.00 83.44 334 GLN A O 1
ATOM 2668 N N . ARG A 1 335 ? 5.864 9.734 24.754 1.00 78.06 335 ARG A N 1
ATOM 2669 C CA . ARG A 1 335 ? 6.710 10.853 24.346 1.00 78.06 335 ARG A CA 1
ATOM 2670 C C . ARG A 1 335 ? 6.828 10.849 22.821 1.00 78.06 335 ARG A C 1
ATOM 2672 O O . ARG A 1 335 ? 7.490 9.976 22.280 1.00 78.06 335 ARG A O 1
ATOM 2679 N N . GLY A 1 336 ? 6.239 11.847 22.168 1.00 81.06 336 GLY A N 1
ATOM 2680 C CA . GLY A 1 336 ? 6.261 11.989 20.709 1.00 81.06 336 GLY A CA 1
ATOM 2681 C C . GLY A 1 336 ? 4.888 11.873 20.051 1.00 81.06 336 GLY A C 1
ATOM 2682 O O . GLY A 1 336 ? 4.746 12.334 18.927 1.00 81.06 336 GLY A O 1
ATOM 2683 N N . PHE A 1 337 ? 3.870 11.360 20.751 1.00 89.12 337 PHE A N 1
ATOM 2684 C CA . PHE A 1 337 ? 2.507 11.368 20.228 1.00 89.12 337 PHE A CA 1
ATOM 2685 C C . PHE A 1 337 ? 1.938 12.793 20.222 1.00 89.12 337 PHE A C 1
ATOM 2687 O O . PHE A 1 337 ? 1.891 13.459 21.261 1.00 89.12 337 PHE A O 1
ATOM 2694 N N . ASN A 1 338 ? 1.492 13.255 19.055 1.00 91.81 338 ASN A N 1
ATOM 2695 C CA . ASN A 1 338 ? 0.860 14.552 18.878 1.00 91.81 338 ASN A CA 1
ATOM 2696 C C . ASN A 1 338 ? -0.576 14.358 18.367 1.00 91.81 338 ASN A C 1
ATOM 2698 O O . ASN A 1 338 ? -0.767 13.957 17.223 1.00 91.81 338 ASN A O 1
ATOM 2702 N N . PRO A 1 339 ? -1.614 14.679 19.162 1.00 90.62 339 PRO A N 1
ATOM 2703 C CA . PRO A 1 339 ? -2.999 14.547 18.715 1.00 90.62 339 PRO A CA 1
ATOM 2704 C C . PRO A 1 339 ? -3.323 15.309 17.426 1.00 90.62 339 PRO A C 1
ATOM 2706 O O . PRO A 1 339 ? -4.259 14.925 16.730 1.00 90.62 339 PRO A O 1
ATOM 2709 N N . GLN A 1 340 ? -2.564 16.366 17.101 1.00 93.38 340 GLN A N 1
ATOM 2710 C CA . GLN A 1 340 ? -2.724 17.121 15.856 1.00 93.38 340 GLN A CA 1
ATOM 2711 C C . GLN A 1 340 ? -2.531 16.246 14.611 1.00 93.38 340 GLN A C 1
ATOM 2713 O O . GLN A 1 340 ? -3.196 16.484 13.607 1.00 93.38 340 GLN A O 1
ATOM 2718 N N . ASP A 1 341 ? -1.710 15.203 14.701 1.00 94.12 341 ASP A N 1
ATOM 2719 C CA . ASP A 1 341 ? -1.436 14.277 13.603 1.00 94.12 341 ASP A CA 1
ATOM 2720 C C . ASP A 1 341 ? -2.717 13.532 13.174 1.00 94.12 341 ASP A C 1
ATOM 2722 O O . ASP A 1 341 ? -2.972 13.322 11.990 1.00 94.12 341 ASP A O 1
ATOM 2726 N N . LEU A 1 342 ? -3.603 13.211 14.127 1.00 93.50 342 LEU A N 1
ATOM 2727 C CA . LEU A 1 342 ? -4.912 12.614 13.830 1.00 93.50 342 LEU A CA 1
ATOM 2728 C C . LEU A 1 342 ? -5.842 13.590 13.101 1.00 93.50 342 LEU A C 1
ATOM 2730 O O . LEU A 1 342 ? -6.643 13.172 12.264 1.00 93.50 342 LEU A O 1
ATOM 2734 N N . PHE A 1 343 ? -5.756 14.884 13.422 1.00 92.88 343 PHE A N 1
ATOM 2735 C CA . PHE A 1 343 ? -6.512 15.922 12.720 1.00 92.88 343 PHE A CA 1
ATOM 2736 C C . PHE A 1 343 ? -5.967 16.149 11.306 1.00 92.88 343 PHE A C 1
ATOM 2738 O O . PHE A 1 343 ? -6.756 16.325 10.386 1.00 92.88 343 PHE A O 1
ATOM 2745 N N . GLU A 1 344 ? -4.652 16.070 11.109 1.00 94.44 344 GLU A N 1
ATOM 2746 C CA . GLU A 1 344 ? -4.034 16.152 9.782 1.00 94.44 344 GLU A CA 1
ATOM 2747 C C . GLU A 1 344 ? -4.461 14.980 8.887 1.00 94.44 344 GLU A C 1
ATOM 2749 O O . GLU A 1 344 ? -4.953 15.195 7.777 1.00 94.44 344 GLU A O 1
ATOM 2754 N N . ILE A 1 345 ? -4.376 13.745 9.404 1.00 95.31 345 ILE A N 1
ATOM 2755 C CA . ILE A 1 345 ? -4.836 12.546 8.688 1.00 95.31 345 ILE A CA 1
ATOM 2756 C C . ILE A 1 345 ? -6.298 12.695 8.290 1.00 95.31 345 ILE A C 1
ATOM 2758 O O . ILE A 1 345 ? -6.672 12.464 7.143 1.00 95.31 345 ILE A O 1
ATOM 2762 N N . LYS A 1 346 ? -7.131 13.132 9.227 1.00 92.31 346 LYS A N 1
ATOM 2763 C CA . LYS A 1 346 ? -8.541 13.388 8.975 1.00 92.31 346 LYS A CA 1
ATOM 2764 C C . LYS A 1 346 ? -8.773 14.404 7.859 1.00 92.31 346 LYS A C 1
ATOM 2766 O O . LYS A 1 346 ? -9.564 14.132 6.956 1.00 92.31 346 LYS A O 1
ATOM 2771 N N . ASP A 1 347 ? -8.164 15.580 7.960 1.00 93.19 347 ASP A N 1
ATOM 2772 C CA . ASP A 1 347 ? -8.404 16.677 7.022 1.00 93.19 347 ASP A CA 1
ATOM 2773 C C . ASP A 1 347 ? -7.989 16.265 5.602 1.00 93.19 347 ASP A C 1
ATOM 2775 O O . ASP A 1 347 ? -8.692 16.559 4.626 1.00 93.19 347 ASP A O 1
ATOM 2779 N N . TYR A 1 348 ? -6.914 15.477 5.486 1.00 94.62 348 TYR A N 1
ATOM 2780 C CA . TYR A 1 348 ? -6.556 14.839 4.228 1.00 94.62 348 TYR A CA 1
ATOM 2781 C C . TYR A 1 348 ? -7.620 13.848 3.757 1.00 94.62 348 TYR A C 1
ATOM 2783 O O . TYR A 1 348 ? -8.101 13.975 2.634 1.00 94.62 348 TYR A O 1
ATOM 2791 N N . LEU A 1 349 ? -8.028 12.885 4.593 1.00 94.69 349 LEU A N 1
ATOM 2792 C CA . LEU A 1 349 ? -9.018 11.877 4.206 1.00 94.69 349 LEU A CA 1
ATOM 2793 C C . LEU A 1 349 ? -10.295 12.537 3.661 1.00 94.69 349 LEU A C 1
ATOM 2795 O O . LEU A 1 349 ? -10.818 12.106 2.633 1.00 94.69 349 LEU A O 1
ATOM 2799 N N . LEU A 1 350 ? -10.783 13.599 4.314 1.00 92.88 350 LEU A N 1
ATOM 2800 C CA . LEU A 1 350 ? -11.993 14.326 3.909 1.00 92.88 350 LEU A CA 1
ATOM 2801 C C . LEU A 1 350 ? -11.870 15.019 2.541 1.00 92.88 350 LEU A C 1
ATOM 2803 O O . LEU A 1 350 ? -12.890 15.260 1.892 1.00 92.88 350 LEU A O 1
ATOM 2807 N N . SER A 1 351 ? -10.650 15.351 2.112 1.00 92.19 351 SER A N 1
ATOM 2808 C CA . SER A 1 351 ? -10.371 16.009 0.829 1.00 92.19 351 SER A CA 1
ATOM 2809 C C . SER A 1 351 ? -9.839 15.063 -0.255 1.00 92.19 351 SER A C 1
ATOM 2811 O O . SER A 1 351 ? -9.888 15.405 -1.440 1.00 92.19 351 SER A O 1
ATOM 2813 N N . ALA A 1 352 ? -9.367 13.874 0.124 1.00 91.69 352 ALA A N 1
ATOM 2814 C CA . ALA A 1 352 ? -8.849 12.857 -0.778 1.00 91.69 352 ALA A CA 1
ATOM 2815 C C . ALA A 1 352 ? -9.951 12.229 -1.648 1.00 91.69 352 ALA A C 1
ATOM 2817 O O . ALA A 1 352 ? -11.149 12.304 -1.357 1.00 91.69 352 ALA A O 1
ATOM 2818 N N . ASN A 1 353 ? -9.543 11.561 -2.734 1.00 91.12 353 ASN A N 1
ATOM 2819 C CA . ASN A 1 353 ? -10.490 10.736 -3.480 1.00 91.12 353 ASN A CA 1
ATOM 2820 C C . ASN A 1 353 ? -10.987 9.571 -2.585 1.00 91.12 353 ASN A C 1
ATOM 2822 O O . ASN A 1 353 ? -10.213 9.083 -1.754 1.00 91.12 353 ASN A O 1
ATOM 2826 N N . PRO A 1 354 ? -12.242 9.104 -2.747 1.00 92.19 354 PRO A N 1
ATOM 2827 C CA . PRO A 1 354 ? -12.813 8.085 -1.867 1.00 92.19 354 PRO A CA 1
ATOM 2828 C C . PRO A 1 354 ? -12.012 6.782 -1.803 1.00 92.19 354 PRO A C 1
ATOM 2830 O O . PRO A 1 354 ? -11.893 6.216 -0.726 1.00 92.19 354 PRO A O 1
ATOM 2833 N N . GLN A 1 355 ? -11.435 6.334 -2.922 1.00 91.31 355 GLN A N 1
ATOM 2834 C CA . GLN A 1 355 ? -10.659 5.094 -2.980 1.00 91.31 355 GLN A CA 1
ATOM 2835 C C . GLN A 1 355 ? -9.369 5.202 -2.158 1.00 91.31 355 GLN A C 1
ATOM 2837 O O . GLN A 1 355 ? -9.078 4.329 -1.355 1.00 91.31 355 GLN A O 1
ATOM 2842 N N . THR A 1 356 ? -8.619 6.297 -2.300 1.00 92.75 356 THR A N 1
ATOM 2843 C CA . THR A 1 356 ? -7.409 6.542 -1.504 1.00 92.75 356 THR A CA 1
ATOM 2844 C C . THR A 1 356 ? -7.740 6.693 -0.023 1.00 92.75 356 THR A C 1
ATOM 2846 O O . THR A 1 356 ? -7.013 6.159 0.811 1.00 92.75 356 THR A O 1
ATOM 2849 N N . ALA A 1 357 ? -8.838 7.380 0.311 1.00 94.69 357 ALA A N 1
ATOM 2850 C CA . ALA A 1 357 ? -9.289 7.486 1.694 1.00 94.69 357 ALA A CA 1
ATOM 2851 C C . ALA A 1 357 ? -9.629 6.105 2.282 1.00 94.69 357 ALA A C 1
ATOM 2853 O O . ALA A 1 357 ? -9.186 5.792 3.382 1.00 94.69 357 ALA A O 1
ATOM 2854 N N . GLU A 1 358 ? -10.352 5.265 1.537 1.00 94.12 358 GLU A N 1
ATOM 2855 C CA . GLU A 1 358 ? -10.701 3.900 1.946 1.00 94.12 358 GLU A CA 1
ATOM 2856 C C . GLU A 1 358 ? -9.451 3.033 2.160 1.00 94.12 358 GLU A C 1
ATOM 2858 O O . GLU A 1 358 ? -9.314 2.446 3.231 1.00 94.12 358 GLU A O 1
ATOM 2863 N N . SER A 1 359 ? -8.479 3.048 1.237 1.00 95.31 359 SER A N 1
ATOM 2864 C CA . SER A 1 359 ? -7.223 2.298 1.400 1.00 95.31 359 SER A CA 1
ATOM 2865 C C . SER A 1 359 ? -6.419 2.742 2.635 1.00 95.31 359 SER A C 1
ATOM 2867 O O . SER A 1 359 ? -5.823 1.902 3.311 1.00 95.31 359 SER A O 1
ATOM 2869 N N . ILE A 1 360 ? -6.396 4.043 2.961 1.00 96.81 360 ILE A N 1
ATOM 2870 C CA . ILE A 1 360 ? -5.734 4.550 4.178 1.00 96.81 360 ILE A CA 1
ATOM 2871 C C . ILE A 1 360 ? -6.493 4.102 5.434 1.00 96.81 360 ILE A C 1
ATOM 2873 O O . ILE A 1 360 ? -5.866 3.647 6.391 1.00 96.81 360 ILE A O 1
ATOM 2877 N N . ILE A 1 361 ? -7.827 4.204 5.437 1.00 96.25 361 ILE A N 1
ATOM 2878 C CA . ILE A 1 361 ? -8.670 3.780 6.566 1.00 96.25 361 ILE A CA 1
ATOM 2879 C C . ILE A 1 361 ? -8.481 2.287 6.842 1.00 96.25 361 ILE A C 1
ATOM 2881 O O . ILE A 1 361 ? -8.240 1.910 7.989 1.00 96.25 361 ILE A O 1
ATOM 2885 N N . ASP A 1 362 ? -8.533 1.447 5.809 1.00 96.06 362 ASP A N 1
ATOM 2886 C CA . ASP A 1 362 ? -8.352 0.002 5.945 1.00 96.06 362 ASP A CA 1
ATOM 2887 C C . ASP A 1 362 ? -6.950 -0.356 6.445 1.00 96.06 362 ASP A C 1
ATOM 2889 O O . ASP A 1 362 ? -6.805 -1.246 7.289 1.00 96.06 362 ASP A O 1
ATOM 2893 N N . TYR A 1 363 ? -5.917 0.355 5.980 1.00 97.44 363 TYR A N 1
ATOM 2894 C CA . TYR A 1 363 ? -4.547 0.168 6.455 1.00 97.44 363 TYR A CA 1
ATOM 2895 C C . TYR A 1 363 ? -4.397 0.529 7.936 1.00 97.44 363 TYR A C 1
ATOM 2897 O O . TYR A 1 363 ? -3.892 -0.284 8.712 1.00 97.44 363 TYR A O 1
ATOM 2905 N N . LEU A 1 364 ? -4.869 1.710 8.343 1.00 96.56 364 LEU A N 1
ATOM 2906 C CA . LEU A 1 364 ? -4.811 2.166 9.733 1.00 96.56 364 LEU A CA 1
ATOM 2907 C C . LEU A 1 364 ? -5.624 1.254 10.656 1.00 96.56 364 LEU A C 1
ATOM 2909 O O . LEU A 1 364 ? -5.155 0.868 11.723 1.00 96.56 364 LEU A O 1
ATOM 2913 N N . PHE A 1 365 ? -6.819 0.848 10.228 1.00 94.69 365 PHE A N 1
ATOM 2914 C CA . PHE A 1 365 ? -7.666 -0.061 10.991 1.00 94.69 365 PHE A CA 1
ATOM 2915 C C . PHE A 1 365 ? -7.052 -1.457 11.119 1.00 94.69 365 PHE A C 1
ATOM 2917 O O . PHE A 1 365 ? -7.109 -2.044 12.193 1.00 94.69 365 PHE A O 1
ATOM 2924 N N . SER A 1 366 ? -6.435 -1.993 10.063 1.00 94.12 366 SER A N 1
ATOM 2925 C CA . SER A 1 366 ? -5.787 -3.313 10.113 1.00 94.12 366 SER A CA 1
ATOM 2926 C C . SER A 1 366 ? -4.517 -3.316 10.971 1.00 94.12 366 SER A C 1
ATOM 2928 O O . SER A 1 366 ? -4.148 -4.359 11.507 1.00 94.12 366 SER A O 1
ATOM 2930 N N . ASN A 1 367 ? -3.879 -2.153 11.135 1.00 94.38 367 ASN A N 1
ATOM 2931 C CA . ASN A 1 367 ? -2.625 -1.969 11.869 1.00 94.38 367 ASN A CA 1
ATOM 2932 C C . ASN A 1 367 ? -2.797 -1.045 13.087 1.00 94.38 367 ASN A C 1
ATOM 2934 O O . ASN A 1 367 ? -1.865 -0.364 13.500 1.00 94.38 367 ASN A O 1
ATOM 2938 N N . PHE A 1 368 ? -3.981 -1.033 13.705 1.00 91.88 368 PHE A N 1
ATOM 2939 C CA . PHE A 1 368 ? -4.331 -0.086 14.775 1.00 91.88 368 PHE A CA 1
ATOM 2940 C C . PHE A 1 368 ? -3.463 -0.175 16.044 1.00 91.88 368 PHE A C 1
ATOM 2942 O O . PHE A 1 368 ? -3.473 0.737 16.868 1.00 91.88 368 PHE A O 1
ATOM 2949 N N . ASN A 1 369 ? -2.716 -1.269 16.202 1.00 88.56 369 ASN A N 1
ATOM 2950 C CA . ASN A 1 369 ? -1.769 -1.495 17.297 1.00 88.56 369 ASN A CA 1
ATOM 2951 C C . ASN A 1 369 ? -0.324 -1.107 16.960 1.00 88.56 369 ASN A C 1
ATOM 2953 O O . ASN A 1 369 ? 0.542 -1.227 17.824 1.00 88.56 369 ASN A O 1
ATOM 2957 N N . ASP A 1 370 ? -0.052 -0.708 15.721 1.00 90.38 370 ASP A N 1
ATOM 2958 C CA . ASP A 1 370 ? 1.288 -0.430 15.218 1.00 90.38 370 ASP A CA 1
ATOM 2959 C C . ASP A 1 370 ? 1.508 1.079 15.074 1.00 90.38 370 ASP A C 1
ATOM 2961 O O . ASP A 1 370 ? 0.848 1.749 14.275 1.00 90.38 370 ASP A O 1
ATOM 2965 N N . THR A 1 371 ? 2.455 1.620 15.841 1.00 88.12 371 THR A N 1
ATOM 2966 C CA . THR A 1 371 ? 2.825 3.039 15.785 1.00 88.12 371 THR A CA 1
ATOM 2967 C C . THR A 1 371 ? 3.471 3.417 14.452 1.00 88.12 371 THR A C 1
ATOM 2969 O O . THR A 1 371 ? 3.273 4.542 13.992 1.00 88.12 371 THR A O 1
ATOM 2972 N N . GLU A 1 372 ? 4.167 2.482 13.789 1.00 91.50 372 GLU A N 1
ATOM 2973 C CA . GLU A 1 372 ? 4.805 2.721 12.486 1.00 91.50 372 GLU A CA 1
ATOM 2974 C C . GLU A 1 372 ? 3.758 2.967 11.387 1.00 91.50 372 GLU A C 1
ATOM 2976 O O . GLU A 1 372 ? 4.008 3.706 10.434 1.00 91.50 372 GLU A O 1
ATOM 2981 N N . SER A 1 373 ? 2.545 2.418 11.536 1.00 94.00 373 SER A N 1
ATOM 2982 C CA . SER A 1 373 ? 1.458 2.621 10.573 1.00 94.00 373 SER A CA 1
ATOM 2983 C C . SER A 1 373 ? 1.014 4.086 10.482 1.00 94.00 373 SER A C 1
ATOM 2985 O O . SER A 1 373 ? 0.796 4.597 9.381 1.00 94.00 373 SER A O 1
ATOM 2987 N N . MET A 1 374 ? 0.930 4.784 11.619 1.00 94.06 374 MET A N 1
ATOM 2988 C CA . MET A 1 374 ? 0.565 6.199 11.666 1.00 94.06 374 MET A CA 1
ATOM 2989 C C . MET A 1 374 ? 1.696 7.072 11.119 1.00 94.06 374 MET A C 1
ATOM 2991 O O . MET A 1 374 ? 1.435 7.956 10.305 1.00 94.06 374 MET A O 1
ATOM 2995 N N . GLU A 1 375 ? 2.943 6.791 11.512 1.00 92.94 375 GLU A N 1
ATOM 2996 C CA . GLU A 1 375 ? 4.124 7.491 10.992 1.00 92.94 375 GLU A CA 1
ATOM 2997 C C . GLU A 1 375 ? 4.224 7.356 9.469 1.00 92.94 375 GLU A C 1
ATOM 2999 O O . GLU A 1 375 ? 4.417 8.353 8.774 1.00 92.94 375 GLU A O 1
ATOM 3004 N N . PHE A 1 376 ? 3.990 6.153 8.934 1.00 94.50 376 PHE A N 1
ATOM 3005 C CA . PHE A 1 376 ? 3.955 5.914 7.495 1.00 94.50 376 PHE A CA 1
ATOM 3006 C C . PHE A 1 376 ? 2.880 6.747 6.786 1.00 94.50 376 PHE A C 1
ATOM 3008 O O . PHE A 1 376 ? 3.159 7.341 5.742 1.00 94.50 376 PHE A O 1
ATOM 3015 N N . VAL A 1 377 ? 1.655 6.801 7.326 1.00 96.56 377 VAL A N 1
ATOM 3016 C CA . VAL A 1 377 ? 0.582 7.606 6.724 1.00 96.56 377 VAL A CA 1
ATOM 3017 C C . VAL A 1 377 ? 0.954 9.086 6.756 1.00 96.56 377 VAL A C 1
ATOM 3019 O O . VAL A 1 377 ? 0.868 9.731 5.719 1.00 96.56 377 VAL A O 1
ATOM 3022 N N . LEU A 1 378 ? 1.438 9.621 7.878 1.00 94.62 378 LEU A N 1
ATOM 3023 C CA . LEU A 1 378 ? 1.870 11.023 7.967 1.00 94.62 378 LEU A CA 1
ATOM 3024 C C . LEU A 1 378 ? 3.000 11.344 6.981 1.00 94.62 378 LEU A C 1
ATOM 3026 O O . LEU A 1 378 ? 2.949 12.358 6.285 1.00 94.62 378 LEU A O 1
ATOM 3030 N N . ASP A 1 379 ? 3.992 10.459 6.859 1.00 93.06 379 ASP A N 1
ATOM 3031 C CA . ASP A 1 379 ? 5.054 10.584 5.860 1.00 93.06 379 ASP A CA 1
ATOM 3032 C C . ASP A 1 379 ? 4.497 10.604 4.435 1.00 93.06 379 ASP A C 1
ATOM 3034 O O . ASP A 1 379 ? 4.935 11.412 3.609 1.00 93.06 379 ASP A O 1
ATOM 3038 N N . PHE A 1 380 ? 3.521 9.748 4.135 1.00 94.88 380 PHE A N 1
ATOM 3039 C CA . PHE A 1 380 ? 2.834 9.741 2.850 1.00 94.88 380 PHE A CA 1
ATOM 3040 C C . PHE A 1 380 ? 2.103 11.069 2.592 1.00 94.88 380 PHE A C 1
ATOM 3042 O O . PHE A 1 380 ? 2.303 11.665 1.532 1.00 94.88 380 PHE A O 1
ATOM 3049 N N . LEU A 1 381 ? 1.324 11.570 3.556 1.00 94.56 381 LEU A N 1
ATOM 3050 C CA . LEU A 1 381 ? 0.563 12.822 3.435 1.00 94.56 381 LEU A CA 1
ATOM 3051 C C . LEU A 1 381 ? 1.466 14.024 3.187 1.00 94.56 381 LEU A C 1
ATOM 3053 O O . LEU A 1 381 ? 1.265 14.771 2.227 1.00 94.56 381 LEU A O 1
ATOM 3057 N N . ARG A 1 382 ? 2.523 14.142 3.988 1.00 91.94 382 ARG A N 1
ATOM 3058 C CA . ARG A 1 382 ? 3.548 15.167 3.821 1.00 91.94 382 ARG A CA 1
ATOM 3059 C C . ARG A 1 382 ? 4.185 15.101 2.434 1.00 91.94 382 ARG A C 1
ATOM 3061 O O . ARG A 1 382 ? 4.346 16.128 1.779 1.00 91.94 382 ARG A O 1
ATOM 3068 N N . ASN A 1 383 ? 4.495 13.902 1.933 1.00 90.94 383 ASN A N 1
ATOM 3069 C CA . ASN A 1 383 ? 5.021 13.763 0.576 1.00 90.94 383 ASN A CA 1
ATOM 3070 C C . ASN A 1 383 ? 4.000 14.167 -0.496 1.00 90.94 383 ASN A C 1
ATOM 3072 O O . ASN A 1 383 ? 4.414 14.768 -1.486 1.00 90.94 383 ASN A O 1
ATOM 3076 N N . VAL A 1 384 ? 2.702 13.891 -0.328 1.00 92.12 384 VAL A N 1
ATOM 3077 C CA . VAL A 1 384 ? 1.657 14.380 -1.248 1.00 92.12 384 VAL A CA 1
ATOM 3078 C C . VAL A 1 384 ? 1.649 15.911 -1.282 1.00 92.12 384 VAL A C 1
ATOM 3080 O O . VAL A 1 384 ? 1.746 16.498 -2.362 1.00 92.12 384 VAL A O 1
ATOM 3083 N N . GLU A 1 385 ? 1.597 16.556 -0.116 1.00 90.06 385 GLU A N 1
ATOM 3084 C CA . GLU A 1 385 ? 1.527 18.016 -0.002 1.00 90.06 385 GLU A CA 1
ATOM 3085 C C . GLU A 1 385 ? 2.785 18.701 -0.559 1.00 90.06 385 GLU A C 1
ATOM 3087 O O . GLU A 1 385 ? 2.700 19.584 -1.414 1.00 90.06 385 GLU A O 1
ATOM 3092 N N . GLU A 1 386 ? 3.969 18.266 -0.127 1.00 88.44 386 GLU A N 1
ATOM 3093 C CA . GLU A 1 386 ? 5.230 18.953 -0.425 1.00 88.44 386 GLU A CA 1
ATOM 3094 C C . GLU A 1 386 ? 5.718 18.734 -1.864 1.00 88.44 386 GLU A C 1
ATOM 3096 O O . GLU A 1 386 ? 6.409 19.592 -2.436 1.00 88.44 386 GLU A O 1
ATOM 3101 N N . SER A 1 387 ? 5.392 17.579 -2.457 1.00 89.50 387 SER A N 1
ATOM 3102 C CA . SER A 1 387 ? 5.777 17.251 -3.835 1.00 89.50 387 SER A CA 1
ATOM 3103 C C . SER A 1 387 ? 4.764 17.727 -4.877 1.00 89.50 387 SER A C 1
ATOM 3105 O O . SER A 1 387 ? 5.125 17.861 -6.049 1.00 89.50 387 SER A O 1
ATOM 3107 N N . GLY A 1 388 ? 3.509 17.969 -4.476 1.00 90.00 388 GLY A N 1
ATOM 3108 C CA . GLY A 1 388 ? 2.401 18.233 -5.396 1.00 90.00 388 GLY A CA 1
ATOM 3109 C C . GLY A 1 388 ? 2.072 17.049 -6.316 1.00 90.00 388 GLY A C 1
ATOM 3110 O O . GLY A 1 388 ? 1.448 17.239 -7.363 1.00 90.00 388 GLY A O 1
ATOM 3111 N N . LEU A 1 389 ? 2.537 15.843 -5.975 1.00 92.44 389 LEU A N 1
ATOM 3112 C CA . LEU A 1 389 ? 2.260 14.614 -6.712 1.00 92.44 389 LEU A CA 1
ATOM 3113 C C . LEU A 1 389 ? 0.932 14.002 -6.279 1.00 92.44 389 LEU A C 1
ATOM 3115 O O . LEU A 1 389 ? 0.504 14.140 -5.136 1.00 92.44 389 LEU A O 1
ATOM 3119 N N . ASN A 1 390 ? 0.317 13.251 -7.188 1.00 94.50 390 ASN A N 1
ATOM 3120 C CA . ASN A 1 390 ? -0.860 12.451 -6.872 1.00 94.50 390 ASN A CA 1
ATOM 3121 C C . ASN A 1 390 ? -0.407 11.019 -6.562 1.00 94.50 390 ASN A C 1
ATOM 3123 O O . ASN A 1 390 ? -0.465 10.141 -7.425 1.00 94.50 390 ASN A O 1
ATOM 3127 N N . LEU A 1 391 ? 0.158 10.830 -5.366 1.00 94.88 391 LEU A N 1
ATOM 3128 C CA . LEU A 1 391 ? 0.720 9.548 -4.948 1.00 94.88 391 LEU A CA 1
ATOM 3129 C C . LEU A 1 391 ? -0.382 8.489 -4.782 1.00 94.88 391 LEU A C 1
ATOM 3131 O O . LEU A 1 391 ? -1.418 8.728 -4.167 1.00 94.88 391 LEU A O 1
ATOM 3135 N N . ASP A 1 392 ? -0.124 7.292 -5.295 1.00 95.62 392 ASP A N 1
ATOM 3136 C CA . ASP A 1 392 ? -0.953 6.107 -5.107 1.00 95.62 392 ASP A CA 1
ATOM 3137 C C . ASP A 1 392 ? -0.565 5.435 -3.784 1.00 95.62 392 ASP A C 1
ATOM 3139 O O . ASP A 1 392 ? 0.559 4.938 -3.634 1.00 95.62 392 ASP A O 1
ATOM 3143 N N . PHE A 1 393 ? -1.481 5.450 -2.812 1.00 96.25 393 PHE A N 1
ATOM 3144 C CA . PHE A 1 393 ? -1.229 4.937 -1.465 1.00 96.25 393 PHE A CA 1
ATOM 3145 C C . PHE A 1 393 ? -0.896 3.441 -1.458 1.00 96.25 393 PHE A C 1
ATOM 3147 O O . PHE A 1 393 ? 0.098 3.047 -0.855 1.00 96.25 393 PHE A O 1
ATOM 3154 N N . GLU A 1 394 ? -1.658 2.605 -2.168 1.00 95.31 394 GLU A N 1
ATOM 3155 C CA . GLU A 1 394 ? -1.448 1.151 -2.176 1.00 95.31 394 GLU A CA 1
ATOM 3156 C C . GLU A 1 394 ? -0.127 0.773 -2.843 1.00 95.31 394 GLU A C 1
ATOM 3158 O O . GLU A 1 394 ? 0.616 -0.076 -2.340 1.00 95.31 394 GLU A O 1
ATOM 3163 N N . LYS A 1 395 ? 0.206 1.416 -3.968 1.00 93.19 395 LYS A N 1
ATOM 3164 C CA . LYS A 1 395 ? 1.503 1.201 -4.615 1.00 93.19 395 LYS A CA 1
ATOM 3165 C C . LYS A 1 395 ? 2.633 1.704 -3.741 1.00 93.19 395 LYS A C 1
ATOM 3167 O O . LYS A 1 395 ? 3.643 1.020 -3.648 1.00 93.19 395 LYS A O 1
ATOM 3172 N N . THR A 1 396 ? 2.469 2.859 -3.102 1.00 94.44 396 THR A N 1
ATOM 3173 C CA . THR A 1 396 ? 3.477 3.417 -2.196 1.00 94.44 396 THR A CA 1
ATOM 3174 C C . THR A 1 396 ? 3.698 2.504 -0.998 1.00 94.44 396 THR A C 1
ATOM 3176 O O . THR A 1 396 ? 4.843 2.233 -0.654 1.00 94.44 396 THR A O 1
ATOM 3179 N N . LEU A 1 397 ? 2.636 1.964 -0.401 1.00 93.81 397 LEU A N 1
ATOM 3180 C CA . LEU A 1 397 ? 2.714 1.002 0.697 1.00 93.81 397 LEU A CA 1
ATOM 3181 C C . LEU A 1 397 ? 3.517 -0.241 0.293 1.00 93.81 397 LEU A C 1
ATOM 3183 O O . LEU A 1 397 ? 4.453 -0.626 0.989 1.00 93.81 397 LEU A O 1
ATOM 3187 N N . ASN A 1 398 ? 3.222 -0.803 -0.881 1.00 90.69 398 ASN A N 1
ATOM 3188 C CA . ASN A 1 398 ? 3.866 -2.013 -1.401 1.00 90.69 398 ASN A CA 1
ATOM 3189 C C . ASN A 1 398 ? 5.194 -1.760 -2.137 1.00 90.69 398 ASN A C 1
ATOM 3191 O O . ASN A 1 398 ? 5.767 -2.684 -2.722 1.00 90.69 398 ASN A O 1
ATOM 3195 N N . SER A 1 399 ? 5.677 -0.518 -2.147 1.00 88.56 399 SER A N 1
ATOM 3196 C CA . SER A 1 399 ? 6.871 -0.105 -2.876 1.00 88.56 399 SER A CA 1
ATOM 3197 C C . SER A 1 399 ? 7.916 0.491 -1.935 1.00 88.56 399 SER A C 1
ATOM 3199 O O . SER A 1 399 ? 7.582 1.167 -0.960 1.00 88.56 399 SER A O 1
ATOM 3201 N N . PRO A 1 400 ? 9.206 0.319 -2.251 1.00 86.50 400 PRO A N 1
ATOM 3202 C CA . PRO A 1 400 ? 10.276 1.092 -1.630 1.00 86.50 400 PRO A CA 1
ATOM 3203 C C . PRO A 1 400 ? 10.213 2.607 -1.934 1.00 86.50 400 PRO A C 1
ATOM 3205 O O . PRO A 1 400 ? 10.897 3.388 -1.286 1.00 86.50 400 PRO A O 1
ATOM 3208 N N . ALA A 1 401 ? 9.423 3.036 -2.922 1.00 90.38 401 ALA A N 1
ATOM 3209 C CA . ALA A 1 401 ? 9.248 4.433 -3.330 1.00 90.38 401 ALA A CA 1
ATOM 3210 C C . ALA A 1 401 ? 7.814 4.927 -3.110 1.00 90.38 401 ALA A C 1
ATOM 3212 O O . ALA A 1 401 ? 6.870 4.138 -3.114 1.00 90.38 401 ALA A O 1
ATOM 3213 N N . ASN A 1 402 ? 7.660 6.248 -3.052 1.00 93.50 402 ASN A N 1
ATOM 3214 C CA . ASN A 1 402 ? 6.378 6.923 -3.219 1.00 93.50 402 ASN A CA 1
ATOM 3215 C C . ASN A 1 402 ? 6.052 6.994 -4.717 1.00 93.50 402 ASN A C 1
ATOM 3217 O O . ASN A 1 402 ? 6.821 7.570 -5.492 1.00 93.50 402 ASN A O 1
ATOM 3221 N N . ILE A 1 403 ? 4.947 6.379 -5.139 1.00 94.75 403 ILE A N 1
ATOM 3222 C CA . ILE A 1 403 ? 4.630 6.170 -6.559 1.00 94.75 403 ILE A CA 1
ATOM 3223 C C . ILE A 1 403 ? 3.490 7.086 -7.003 1.00 94.75 403 ILE A C 1
ATOM 3225 O O . ILE A 1 403 ? 2.400 7.014 -6.453 1.00 94.75 403 ILE A O 1
ATOM 3229 N N . ASP A 1 404 ? 3.710 7.875 -8.053 1.00 95.88 404 ASP A N 1
ATOM 3230 C CA . ASP A 1 404 ? 2.673 8.586 -8.812 1.00 95.88 404 ASP A CA 1
ATOM 3231 C C . ASP A 1 404 ? 2.612 8.009 -10.235 1.00 95.88 404 ASP A C 1
ATOM 3233 O O . ASP A 1 404 ? 3.484 8.271 -11.066 1.00 95.88 404 ASP A O 1
ATOM 3237 N N . ASP A 1 405 ? 1.586 7.214 -10.537 1.00 95.00 405 ASP A N 1
ATOM 3238 C CA . ASP A 1 405 ? 1.259 6.791 -11.906 1.00 95.00 405 ASP A CA 1
ATOM 3239 C C . ASP A 1 405 ? -0.044 7.421 -12.414 1.00 95.00 405 ASP A C 1
ATOM 3241 O O . ASP A 1 405 ? -0.622 6.957 -13.395 1.00 95.00 405 ASP A O 1
ATOM 3245 N N . SER A 1 406 ? -0.489 8.517 -11.790 1.00 94.81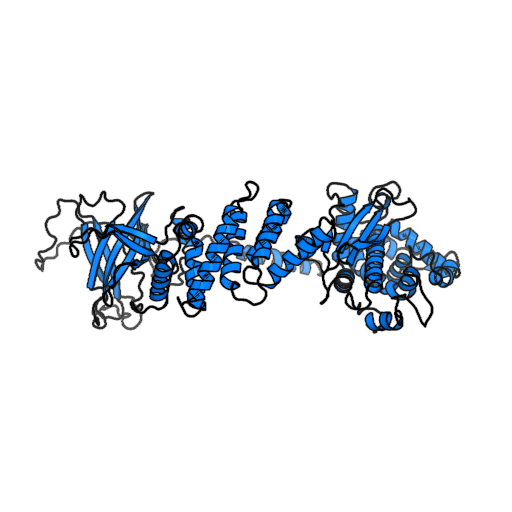 406 SER A N 1
ATOM 3246 C CA . SER A 1 406 ? -1.751 9.189 -12.124 1.00 94.81 406 SER A CA 1
ATOM 3247 C C . SER A 1 406 ? -1.796 9.734 -13.556 1.00 94.81 406 SER A C 1
ATOM 3249 O O . SER A 1 406 ? -2.871 9.930 -14.116 1.00 94.81 406 SER A O 1
ATOM 3251 N N . ALA A 1 407 ? -0.630 9.949 -14.174 1.00 95.69 407 ALA A N 1
ATOM 3252 C CA . ALA A 1 407 ? -0.505 10.352 -15.573 1.00 95.69 407 ALA A CA 1
ATOM 3253 C C . ALA A 1 407 ? -0.608 9.172 -16.567 1.00 95.69 407 ALA A C 1
ATOM 3255 O O . ALA A 1 407 ? -0.416 9.364 -17.769 1.00 95.69 407 ALA A O 1
ATOM 3256 N N . ILE A 1 408 ? -0.890 7.954 -16.091 1.00 95.44 408 ILE A N 1
ATOM 3257 C CA . ILE A 1 408 ? -1.083 6.757 -16.915 1.00 95.44 408 ILE A CA 1
ATOM 3258 C C . ILE A 1 408 ? -2.566 6.380 -16.912 1.00 95.44 408 ILE A C 1
ATOM 3260 O O . ILE A 1 408 ? -3.056 5.687 -16.021 1.00 95.44 408 ILE A O 1
ATOM 3264 N N . ASP A 1 409 ? -3.283 6.779 -17.961 1.00 95.25 409 ASP A N 1
ATOM 3265 C CA . ASP A 1 409 ? -4.673 6.366 -18.156 1.00 95.25 409 ASP A CA 1
ATOM 3266 C C . ASP A 1 409 ? -4.751 4.911 -18.649 1.00 95.25 409 ASP A C 1
ATOM 3268 O O . ASP A 1 409 ? -4.625 4.623 -19.843 1.00 95.25 409 ASP A O 1
ATOM 3272 N N . LYS A 1 410 ? -4.999 3.983 -17.718 1.00 94.12 410 LYS A N 1
ATOM 3273 C CA . LYS A 1 410 ? -5.118 2.536 -17.977 1.00 94.12 410 LYS A CA 1
ATOM 3274 C C . LYS A 1 410 ? -6.361 2.145 -18.786 1.00 94.12 410 LYS A C 1
ATOM 3276 O O . LYS A 1 410 ? -6.509 0.973 -19.124 1.00 94.12 410 LYS A O 1
ATOM 3281 N N . SER A 1 411 ? -7.249 3.085 -19.117 1.00 94.94 411 SER A N 1
ATOM 3282 C CA . SER A 1 411 ? -8.350 2.845 -20.058 1.00 94.94 411 SER A CA 1
ATOM 3283 C C . SER A 1 411 ? -7.924 3.008 -21.524 1.00 94.94 411 SER A C 1
ATOM 3285 O O . SER A 1 411 ? -8.585 2.480 -22.420 1.00 94.94 411 SER A O 1
ATOM 3287 N N . THR A 1 412 ? -6.795 3.679 -21.778 1.00 94.94 412 THR A N 1
ATOM 3288 C CA . THR A 1 412 ? -6.245 3.868 -23.129 1.00 94.94 412 THR A CA 1
ATOM 3289 C C . THR A 1 412 ? -5.399 2.673 -23.581 1.00 94.94 412 THR A C 1
ATOM 3291 O O . THR A 1 412 ? -4.781 2.006 -22.743 1.00 94.94 412 THR A O 1
ATOM 3294 N N . PRO A 1 413 ? -5.285 2.408 -24.900 1.00 93.75 413 PRO A N 1
ATOM 3295 C CA . PRO A 1 413 ? -4.392 1.370 -25.420 1.00 93.75 413 PRO A CA 1
ATOM 3296 C C . PRO A 1 413 ? -2.935 1.536 -24.964 1.00 93.75 413 PRO A C 1
ATOM 3298 O O . PRO A 1 413 ? -2.251 0.553 -24.676 1.00 93.75 413 PRO A O 1
ATOM 3301 N N . GLU A 1 414 ? -2.446 2.775 -24.877 1.00 95.31 414 GLU A N 1
ATOM 3302 C CA . GLU A 1 414 ? -1.094 3.083 -24.421 1.00 95.31 414 GLU A CA 1
ATOM 3303 C C . GLU A 1 414 ? -0.903 2.771 -22.939 1.00 95.31 414 GLU A C 1
ATOM 3305 O O . GLU A 1 414 ? 0.083 2.120 -22.587 1.00 95.31 414 GLU A O 1
ATOM 3310 N N . GLY A 1 415 ? -1.848 3.179 -22.087 1.00 95.81 415 GLY A N 1
ATOM 3311 C CA . GLY A 1 415 ? -1.805 2.895 -20.654 1.00 95.81 415 GLY A CA 1
ATOM 3312 C C . GLY A 1 415 ? -1.900 1.404 -20.348 1.00 95.81 415 GLY A C 1
ATOM 3313 O O . GLY A 1 415 ? -1.102 0.898 -19.563 1.00 95.81 415 GLY A O 1
ATOM 3314 N N . GLN A 1 416 ? -2.790 0.672 -21.027 1.00 94.88 416 GLN A N 1
ATOM 3315 C CA . GLN A 1 416 ? -2.893 -0.790 -20.905 1.00 94.88 416 GLN A CA 1
ATOM 3316 C C . GLN A 1 416 ? -1.589 -1.484 -21.300 1.00 94.88 416 GLN A C 1
ATOM 3318 O O . GLN A 1 416 ? -1.113 -2.389 -20.610 1.00 94.88 416 GLN A O 1
ATOM 3323 N N . LYS A 1 417 ? -0.977 -1.043 -22.405 1.00 95.81 417 LYS A N 1
ATOM 3324 C CA . LYS A 1 417 ? 0.277 -1.619 -22.885 1.00 95.81 417 LYS A CA 1
ATOM 3325 C C . LYS A 1 417 ? 1.444 -1.305 -21.950 1.00 95.81 417 LYS A C 1
ATOM 3327 O O . LYS A 1 417 ? 2.240 -2.202 -21.679 1.00 95.81 417 LYS A O 1
ATOM 3332 N N . PHE A 1 418 ? 1.541 -0.074 -21.440 1.00 96.62 418 PHE A N 1
ATOM 3333 C CA . PHE A 1 418 ? 2.535 0.287 -20.427 1.00 96.62 418 PHE A CA 1
ATOM 3334 C C . PHE A 1 418 ? 2.361 -0.565 -19.162 1.00 96.62 418 PHE A C 1
ATOM 3336 O O . PHE A 1 418 ? 3.316 -1.217 -18.747 1.00 96.62 418 PHE A O 1
ATOM 3343 N N . ASP A 1 419 ? 1.149 -0.618 -18.598 1.00 95.19 419 ASP A N 1
ATOM 3344 C CA . ASP A 1 419 ? 0.845 -1.341 -17.354 1.00 95.19 419 ASP A CA 1
ATOM 3345 C C . ASP A 1 419 ? 1.161 -2.839 -17.479 1.00 95.19 419 ASP A C 1
ATOM 3347 O O . ASP A 1 419 ? 1.841 -3.404 -16.623 1.00 95.19 419 ASP A O 1
ATOM 3351 N N . CYS A 1 420 ? 0.773 -3.469 -18.592 1.00 95.75 420 CYS A N 1
ATOM 3352 C CA . CYS A 1 420 ? 1.120 -4.860 -18.883 1.00 95.75 420 CYS A CA 1
ATOM 3353 C C . CYS A 1 420 ? 2.637 -5.099 -18.907 1.00 95.75 420 CYS A C 1
ATOM 3355 O O . CYS A 1 420 ? 3.137 -6.042 -18.292 1.00 95.75 420 CYS A O 1
ATOM 3357 N N . ILE A 1 421 ? 3.387 -4.275 -19.644 1.00 96.88 421 ILE A N 1
ATOM 3358 C CA . ILE A 1 421 ? 4.830 -4.478 -19.815 1.00 96.88 421 ILE A CA 1
ATOM 3359 C C . ILE A 1 421 ? 5.570 -4.189 -18.508 1.00 96.88 421 ILE A C 1
ATOM 3361 O O . ILE A 1 421 ? 6.492 -4.924 -18.159 1.00 96.88 421 ILE A O 1
ATOM 3365 N N . TYR A 1 422 ? 5.139 -3.169 -17.764 1.00 94.94 422 TYR A N 1
ATOM 3366 C CA . TYR A 1 422 ? 5.669 -2.865 -16.440 1.00 94.94 422 TYR A CA 1
ATOM 3367 C C . TYR A 1 422 ? 5.420 -4.016 -15.454 1.00 94.94 422 TYR A C 1
ATOM 3369 O O . TYR A 1 422 ? 6.347 -4.438 -14.768 1.00 94.94 422 TYR A O 1
ATOM 3377 N N . LYS A 1 423 ? 4.221 -4.615 -15.446 1.00 94.06 423 LYS A N 1
ATOM 3378 C CA . LYS A 1 423 ? 3.929 -5.814 -14.639 1.00 94.06 423 LYS A CA 1
ATOM 3379 C C . LYS A 1 423 ? 4.835 -6.993 -14.996 1.00 94.06 423 LYS A C 1
ATOM 3381 O O . LYS A 1 423 ? 5.397 -7.604 -14.094 1.00 94.06 423 LYS A O 1
ATOM 3386 N N . LYS A 1 424 ? 5.054 -7.257 -16.290 1.00 95.88 424 LYS A N 1
ATOM 3387 C CA . LYS A 1 424 ? 5.991 -8.301 -16.747 1.00 95.88 424 LYS A CA 1
ATOM 3388 C C . LYS A 1 424 ? 7.434 -8.015 -16.318 1.00 95.88 424 LYS A C 1
ATOM 3390 O O . LYS A 1 424 ? 8.144 -8.941 -15.950 1.00 95.88 424 LYS A O 1
ATOM 3395 N N . LEU A 1 425 ? 7.874 -6.753 -16.330 1.00 94.81 425 LEU A N 1
ATOM 3396 C CA . LEU A 1 425 ? 9.174 -6.364 -15.765 1.00 94.81 425 LEU A CA 1
ATOM 3397 C C . LEU A 1 425 ? 9.235 -6.651 -14.261 1.00 94.81 425 LEU A C 1
ATOM 3399 O O . LEU A 1 425 ? 10.218 -7.211 -13.791 1.00 94.81 425 LEU A O 1
ATOM 3403 N N . MET A 1 426 ? 8.171 -6.347 -13.516 1.00 92.50 426 MET A N 1
ATOM 3404 C CA . MET A 1 426 ? 8.071 -6.649 -12.085 1.00 92.50 426 MET A CA 1
ATOM 3405 C C . MET A 1 426 ? 8.040 -8.155 -11.774 1.00 92.50 426 MET A C 1
ATOM 3407 O O . MET A 1 426 ? 8.201 -8.535 -10.616 1.00 92.50 426 MET A O 1
ATOM 3411 N N . GLU A 1 427 ? 7.877 -9.044 -12.755 1.00 94.56 427 GLU A N 1
ATOM 3412 C CA . GLU A 1 427 ? 8.062 -10.487 -12.546 1.00 94.56 427 GLU A CA 1
ATOM 3413 C C . GLU A 1 427 ? 9.542 -10.890 -12.446 1.00 94.56 427 GLU A C 1
ATOM 3415 O O . GLU A 1 427 ? 9.829 -11.927 -11.855 1.00 94.56 427 GLU A O 1
ATOM 3420 N N . SER A 1 428 ? 10.480 -10.065 -12.933 1.00 94.75 428 SER A N 1
ATOM 3421 C CA . SER A 1 428 ? 11.924 -10.288 -12.778 1.00 94.75 428 SER A CA 1
ATOM 3422 C C . SER A 1 428 ? 12.372 -10.034 -11.335 1.00 94.75 428 SER A C 1
ATOM 3424 O O . SER A 1 428 ? 12.258 -8.901 -10.849 1.00 94.75 428 SER A O 1
ATOM 3426 N N . PRO A 1 429 ? 12.939 -11.042 -10.640 1.00 91.81 429 PRO A N 1
ATOM 3427 C CA . PRO A 1 429 ? 13.590 -10.827 -9.353 1.00 91.81 429 PRO A CA 1
ATOM 3428 C C . PRO A 1 429 ? 14.720 -9.801 -9.444 1.00 91.81 429 PRO A C 1
ATOM 3430 O O . PRO A 1 429 ? 14.812 -8.933 -8.581 1.00 91.81 429 PRO A O 1
ATOM 3433 N N . SER A 1 430 ? 15.525 -9.835 -10.513 1.00 89.56 430 SER A N 1
ATOM 3434 C CA . SER A 1 430 ? 16.617 -8.873 -10.714 1.00 89.56 430 SER A CA 1
ATOM 3435 C C . SER A 1 430 ? 16.103 -7.433 -10.853 1.00 89.56 430 SER A C 1
ATOM 3437 O O . SER A 1 430 ? 16.701 -6.502 -10.317 1.00 89.56 430 SER A O 1
ATOM 3439 N N . PHE A 1 431 ? 14.966 -7.227 -11.524 1.00 89.50 431 PHE A N 1
ATOM 3440 C CA . PHE A 1 431 ? 14.342 -5.911 -11.661 1.00 89.50 431 PHE A CA 1
ATOM 3441 C C . PHE A 1 431 ? 13.744 -5.416 -10.345 1.00 89.50 431 PHE A C 1
ATOM 3443 O O . PHE A 1 431 ? 13.944 -4.260 -9.976 1.00 89.50 431 PHE A O 1
ATOM 3450 N N . LYS A 1 432 ? 13.051 -6.293 -9.609 1.00 88.19 432 LYS A N 1
ATOM 3451 C CA . LYS A 1 432 ? 12.550 -5.992 -8.261 1.00 88.19 432 LYS A CA 1
ATOM 3452 C C . LYS A 1 432 ? 13.685 -5.612 -7.320 1.00 88.19 432 LYS A C 1
ATOM 3454 O O . LYS A 1 432 ? 13.582 -4.591 -6.650 1.00 88.19 432 LYS A O 1
ATOM 3459 N N . ASN A 1 433 ? 14.772 -6.381 -7.318 1.00 83.81 433 ASN A N 1
ATOM 3460 C CA . ASN A 1 433 ? 15.956 -6.089 -6.517 1.00 83.81 433 ASN A CA 1
ATOM 3461 C C . ASN A 1 433 ? 16.578 -4.759 -6.925 1.00 83.81 433 ASN A C 1
ATOM 3463 O O . ASN A 1 433 ? 16.875 -3.957 -6.055 1.00 83.81 433 ASN A O 1
ATOM 3467 N N . LEU A 1 434 ? 16.701 -4.465 -8.225 1.00 80.81 434 LEU A N 1
ATOM 3468 C CA . LEU A 1 434 ? 17.148 -3.151 -8.689 1.00 80.81 434 LEU A CA 1
ATOM 3469 C C . LEU A 1 434 ? 16.263 -2.033 -8.119 1.00 80.81 434 LEU A C 1
ATOM 3471 O O . LEU A 1 434 ? 16.792 -1.053 -7.608 1.00 80.81 434 LEU A O 1
ATOM 3475 N N . PHE A 1 435 ? 14.938 -2.179 -8.158 1.00 78.19 435 PHE A N 1
ATOM 3476 C CA . PHE A 1 435 ? 13.996 -1.196 -7.614 1.00 78.19 435 PHE A CA 1
ATOM 3477 C C . PHE A 1 435 ? 14.092 -1.045 -6.091 1.00 78.19 435 PHE A C 1
ATOM 3479 O O . PHE A 1 435 ? 14.196 0.078 -5.599 1.00 78.19 435 PHE A O 1
ATOM 3486 N N . VAL A 1 436 ? 14.101 -2.151 -5.345 1.00 79.44 436 VAL A N 1
ATOM 3487 C CA . VAL A 1 436 ? 14.285 -2.160 -3.884 1.00 79.44 436 VAL A CA 1
ATOM 3488 C C . VAL A 1 436 ? 15.628 -1.560 -3.515 1.00 79.44 436 VAL A C 1
ATOM 3490 O O . VAL A 1 436 ? 15.687 -0.714 -2.633 1.00 79.44 436 VAL A O 1
ATOM 3493 N N . ASN A 1 437 ? 16.684 -1.896 -4.244 1.00 69.50 437 ASN A N 1
ATOM 3494 C CA . ASN A 1 437 ? 18.000 -1.334 -4.003 1.00 69.50 437 ASN A CA 1
ATOM 3495 C C . ASN A 1 437 ? 18.091 0.136 -4.410 1.00 69.50 437 ASN A C 1
ATOM 3497 O O . ASN A 1 437 ? 18.881 0.894 -3.864 1.00 69.50 437 ASN A O 1
ATOM 3501 N N . THR A 1 438 ? 17.266 0.582 -5.351 1.00 66.94 438 THR A N 1
ATOM 3502 C CA . THR A 1 438 ? 17.239 1.983 -5.762 1.00 66.94 438 THR A CA 1
ATOM 3503 C C . THR A 1 438 ? 16.525 2.862 -4.756 1.00 66.94 438 THR A C 1
ATOM 3505 O O . THR A 1 438 ? 17.027 3.921 -4.384 1.00 66.94 438 THR A O 1
ATOM 3508 N N . PHE A 1 439 ? 15.330 2.442 -4.362 1.00 75.19 439 PHE A N 1
ATOM 3509 C CA . PHE A 1 439 ? 14.394 3.300 -3.655 1.00 75.19 439 PHE A CA 1
ATOM 3510 C C . PHE A 1 439 ? 14.228 2.910 -2.185 1.00 75.19 439 PHE A C 1
ATOM 3512 O O . PHE A 1 439 ? 13.786 3.739 -1.401 1.00 75.19 439 PHE A O 1
ATOM 3519 N N . GLY A 1 440 ? 14.618 1.694 -1.791 1.00 71.38 440 GLY A N 1
ATOM 3520 C CA . GLY A 1 440 ? 14.354 1.109 -0.473 1.00 71.38 440 GLY A CA 1
ATOM 3521 C C . GLY A 1 440 ? 15.617 0.841 0.337 1.00 71.38 440 GLY A C 1
ATOM 3522 O O . GLY A 1 440 ? 16.732 1.068 -0.130 1.00 71.38 440 GLY A O 1
ATOM 3523 N N . GLY A 1 441 ? 15.436 0.370 1.566 1.00 73.25 441 GLY A N 1
ATOM 3524 C CA . GLY A 1 441 ? 16.475 0.327 2.595 1.00 73.25 441 GLY A CA 1
ATOM 3525 C C . GLY A 1 441 ? 16.035 1.142 3.808 1.00 73.25 441 GLY A C 1
ATOM 3526 O O . GLY A 1 441 ? 14.845 1.375 3.987 1.00 73.25 441 GLY A O 1
ATOM 3527 N N . GLU A 1 442 ? 16.990 1.587 4.621 1.00 69.94 442 GLU A N 1
ATOM 3528 C CA . GLU A 1 442 ? 16.719 2.409 5.814 1.00 69.94 442 GLU A CA 1
ATOM 3529 C C . GLU A 1 442 ? 16.517 3.903 5.492 1.00 69.94 442 GLU A C 1
ATOM 3531 O O . GLU A 1 442 ? 16.313 4.709 6.397 1.00 69.94 442 GLU A O 1
ATOM 3536 N N . GLN A 1 443 ? 16.598 4.310 4.218 1.00 72.56 443 GLN A N 1
ATOM 3537 C CA . GLN A 1 443 ? 16.330 5.700 3.847 1.00 72.56 443 GLN A CA 1
ATOM 3538 C C . GLN A 1 443 ? 14.833 6.017 3.767 1.00 72.56 443 GLN A C 1
ATOM 3540 O O . GLN A 1 443 ? 13.996 5.144 3.540 1.00 72.56 443 GLN A O 1
ATOM 3545 N N . THR A 1 444 ? 14.516 7.310 3.841 1.00 78.44 444 THR A N 1
ATOM 3546 C CA . THR A 1 444 ? 13.180 7.823 3.537 1.00 78.44 444 THR A CA 1
ATOM 3547 C C . THR A 1 444 ? 12.776 7.485 2.100 1.00 78.44 444 THR A C 1
ATOM 3549 O O . THR A 1 444 ? 13.597 7.537 1.175 1.00 78.44 444 THR A O 1
ATOM 3552 N N . LYS A 1 445 ? 11.496 7.142 1.900 1.00 86.94 445 LYS A N 1
ATOM 3553 C CA . LYS A 1 445 ? 10.970 6.824 0.567 1.00 86.94 445 LYS A CA 1
ATOM 3554 C C . LYS A 1 445 ? 11.137 8.020 -0.369 1.00 86.94 445 LYS A C 1
ATOM 3556 O O . LYS A 1 445 ? 10.834 9.163 -0.025 1.00 86.94 445 LYS A O 1
ATOM 3561 N N . LEU A 1 446 ? 11.615 7.737 -1.576 1.00 88.25 446 LEU A N 1
ATOM 3562 C CA . LEU A 1 446 ? 11.831 8.734 -2.621 1.00 88.25 446 LEU A CA 1
ATOM 3563 C C . LEU A 1 446 ? 10.649 8.764 -3.588 1.00 88.25 446 LEU A C 1
ATOM 3565 O O . LEU A 1 446 ? 10.013 7.738 -3.833 1.00 88.25 446 LEU A O 1
ATOM 3569 N N . ASN A 1 447 ? 10.387 9.932 -4.171 1.00 91.81 447 ASN A N 1
ATOM 3570 C CA . ASN A 1 447 ? 9.258 10.126 -5.074 1.00 91.81 447 ASN A CA 1
ATOM 3571 C C . ASN A 1 447 ? 9.602 9.698 -6.506 1.00 91.81 447 ASN A C 1
ATOM 3573 O O . ASN A 1 447 ? 10.634 10.087 -7.068 1.00 91.81 447 ASN A O 1
ATOM 3577 N N . VAL A 1 448 ? 8.704 8.933 -7.123 1.00 93.56 448 VAL A N 1
ATOM 3578 C CA . VAL A 1 448 ? 8.798 8.493 -8.516 1.00 93.56 448 VAL A CA 1
ATOM 3579 C C . VAL A 1 448 ? 7.476 8.765 -9.212 1.00 93.56 448 VAL A C 1
ATOM 3581 O O . VAL A 1 448 ? 6.434 8.277 -8.783 1.00 93.56 448 VAL A O 1
ATOM 3584 N N . LYS A 1 449 ? 7.530 9.503 -10.322 1.00 96.00 449 LYS A N 1
ATOM 3585 C CA . LYS A 1 449 ? 6.381 9.755 -11.189 1.00 96.00 449 LYS A CA 1
ATOM 3586 C C . LYS A 1 449 ? 6.581 9.082 -12.540 1.00 96.00 449 LYS A C 1
ATOM 3588 O O . LYS A 1 449 ? 7.607 9.303 -13.183 1.00 96.00 449 LYS A O 1
ATOM 3593 N N . PHE A 1 450 ? 5.593 8.319 -12.990 1.00 97.00 450 PHE A N 1
ATOM 3594 C CA . PHE A 1 450 ? 5.540 7.768 -14.342 1.00 97.00 450 PHE A CA 1
ATOM 3595 C C . PHE A 1 450 ? 4.554 8.557 -15.210 1.00 97.00 450 PHE A C 1
ATOM 3597 O O . PHE A 1 450 ? 3.439 8.855 -14.790 1.00 97.00 450 PHE A O 1
ATOM 3604 N N . GLU A 1 451 ? 4.955 8.878 -16.441 1.00 97.00 451 GLU A N 1
ATOM 3605 C CA . GLU A 1 451 ? 4.146 9.630 -17.408 1.00 97.00 451 GLU A CA 1
ATOM 3606 C C . GLU A 1 451 ? 4.234 8.996 -18.803 1.00 97.00 451 GLU A C 1
ATOM 3608 O O . GLU A 1 451 ? 5.326 8.684 -19.290 1.00 97.00 451 GLU A O 1
ATOM 3613 N N . ILE A 1 452 ? 3.096 8.869 -19.494 1.00 97.56 452 ILE A N 1
ATOM 3614 C CA . ILE A 1 452 ? 3.082 8.654 -20.947 1.00 97.56 452 ILE A CA 1
ATOM 3615 C C . ILE A 1 452 ? 3.106 10.027 -21.622 1.00 97.56 452 ILE A C 1
ATOM 3617 O O . ILE A 1 452 ? 2.103 10.732 -21.675 1.00 97.56 452 ILE A O 1
ATOM 3621 N N . ALA A 1 453 ? 4.268 10.415 -22.137 1.00 96.44 453 ALA A N 1
ATOM 3622 C CA . ALA A 1 453 ? 4.493 11.745 -22.681 1.00 96.44 453 ALA A CA 1
ATOM 3623 C C . ALA A 1 453 ? 4.120 11.832 -24.167 1.00 96.44 453 ALA A C 1
ATOM 3625 O O . ALA A 1 453 ? 4.626 11.076 -25.003 1.00 96.44 453 ALA A O 1
ATOM 3626 N N . GLU A 1 454 ? 3.291 12.818 -24.510 1.00 93.56 454 GLU A N 1
ATOM 3627 C CA . GLU A 1 454 ? 2.887 13.102 -25.896 1.00 93.56 454 GLU A CA 1
ATOM 3628 C C . GLU A 1 454 ? 3.870 14.022 -26.634 1.00 93.56 454 GLU A C 1
ATOM 3630 O O . GLU A 1 454 ? 3.934 14.032 -27.860 1.00 93.56 454 GLU A O 1
ATOM 3635 N N . ASN A 1 455 ? 4.647 14.806 -25.885 1.00 91.62 455 ASN A N 1
ATOM 3636 C CA . ASN A 1 455 ? 5.482 15.889 -26.404 1.00 91.62 455 ASN A CA 1
ATOM 3637 C C . ASN A 1 455 ? 6.975 15.533 -26.508 1.00 91.62 455 ASN A C 1
ATOM 3639 O O . ASN A 1 455 ? 7.806 16.424 -26.695 1.00 91.62 455 ASN A O 1
ATOM 3643 N N . LEU A 1 456 ? 7.342 14.254 -26.377 1.00 92.94 456 LEU A N 1
ATOM 3644 C CA . LEU A 1 456 ? 8.719 13.821 -26.615 1.00 92.94 456 LEU A CA 1
ATOM 3645 C C . LEU A 1 456 ? 9.010 13.750 -28.124 1.00 92.94 456 LEU A C 1
ATOM 3647 O O . LEU A 1 456 ? 8.176 13.244 -28.881 1.00 92.94 456 LEU A O 1
ATOM 3651 N N . PRO A 1 457 ? 10.197 14.197 -28.586 1.00 92.12 457 PRO A N 1
ATOM 3652 C CA . PRO A 1 457 ? 10.592 14.058 -29.985 1.00 92.12 457 PRO A CA 1
ATOM 3653 C C . PRO A 1 457 ? 10.472 12.610 -30.472 1.00 92.12 457 PRO A C 1
ATOM 3655 O O . PRO A 1 457 ? 10.752 11.676 -29.725 1.00 92.12 457 PRO A O 1
ATOM 3658 N N . ASN A 1 458 ? 10.144 12.404 -31.751 1.00 87.19 458 ASN A N 1
ATOM 3659 C CA . ASN A 1 458 ? 10.005 11.059 -32.337 1.00 87.19 458 ASN A CA 1
ATOM 3660 C C . ASN A 1 458 ? 11.284 10.206 -32.271 1.00 87.19 458 ASN A C 1
ATOM 3662 O O . ASN A 1 458 ? 11.227 8.989 -32.429 1.00 87.19 458 ASN A O 1
ATOM 3666 N N . THR A 1 459 ? 12.434 10.843 -32.060 1.00 87.19 459 THR A N 1
ATOM 3667 C CA . THR A 1 459 ? 13.741 10.201 -31.877 1.00 87.19 459 THR A CA 1
ATOM 3668 C C . THR A 1 459 ? 14.007 9.771 -30.433 1.00 87.19 459 THR A C 1
ATOM 3670 O O . THR A 1 459 ? 14.969 9.050 -30.187 1.00 87.19 459 THR A O 1
ATOM 3673 N N . THR A 1 460 ? 13.177 10.201 -29.483 1.00 92.25 460 THR A N 1
ATOM 3674 C CA . THR A 1 460 ? 13.336 9.958 -28.048 1.00 92.25 460 THR A CA 1
ATOM 3675 C C . THR A 1 460 ? 12.276 8.967 -27.589 1.00 92.25 460 THR A C 1
ATOM 3677 O O . THR A 1 460 ? 11.088 9.279 -27.583 1.00 92.25 460 THR A O 1
ATOM 3680 N N . ASN A 1 461 ? 12.692 7.763 -27.200 1.00 95.06 461 ASN A N 1
ATOM 3681 C CA . ASN A 1 461 ? 11.765 6.720 -26.746 1.00 95.06 461 ASN A CA 1
ATOM 3682 C C . ASN A 1 461 ? 11.272 6.953 -25.305 1.00 95.06 461 ASN A C 1
ATOM 3684 O O . ASN A 1 461 ? 10.162 6.548 -24.968 1.00 95.06 461 ASN A O 1
ATOM 3688 N N . GLY A 1 462 ? 12.087 7.604 -24.478 1.00 96.50 462 GLY A N 1
ATOM 3689 C CA . GLY A 1 462 ? 11.797 7.965 -23.096 1.00 96.50 462 GLY A CA 1
ATOM 3690 C C . GLY A 1 462 ? 12.860 8.926 -22.568 1.00 96.50 462 GLY A C 1
ATOM 3691 O O . GLY A 1 462 ? 13.847 9.194 -23.260 1.00 96.50 462 GLY A O 1
ATOM 3692 N N . ASN A 1 463 ? 12.616 9.496 -21.393 1.00 95.69 463 ASN A N 1
ATOM 3693 C CA . ASN A 1 463 ? 13.625 10.214 -20.627 1.00 95.69 463 ASN A CA 1
ATOM 3694 C C . ASN A 1 463 ? 13.302 10.189 -19.126 1.00 95.69 463 ASN A C 1
ATOM 3696 O O . ASN A 1 463 ? 12.138 10.122 -18.729 1.00 95.69 463 ASN A O 1
ATOM 3700 N N . CYS A 1 464 ? 14.334 10.329 -18.300 1.00 94.94 464 CYS A N 1
ATOM 3701 C CA . CYS A 1 464 ? 14.212 10.502 -16.860 1.00 94.94 464 CYS A CA 1
ATOM 3702 C C . CYS A 1 464 ? 14.726 11.882 -16.440 1.00 94.94 464 CYS A C 1
ATOM 3704 O O . CYS A 1 464 ? 15.825 12.293 -16.819 1.00 94.94 464 CYS A O 1
ATOM 3706 N N . LEU A 1 465 ? 13.946 12.594 -15.630 1.00 92.88 465 LEU A N 1
ATOM 3707 C CA . LEU A 1 465 ? 14.297 13.906 -15.088 1.00 92.88 465 LEU A CA 1
ATOM 3708 C C . LEU A 1 465 ? 14.326 13.857 -13.565 1.00 92.88 465 LEU A C 1
ATOM 3710 O O . LEU A 1 465 ? 13.467 13.235 -12.947 1.00 92.88 465 LEU A O 1
ATOM 3714 N N . LEU A 1 466 ? 15.290 14.558 -12.972 1.00 90.06 466 LEU A N 1
ATOM 3715 C CA . LEU A 1 466 ? 15.325 14.798 -11.538 1.00 90.06 466 LEU A CA 1
ATOM 3716 C C . LEU A 1 466 ? 14.748 16.183 -11.249 1.00 90.06 466 LEU A C 1
ATOM 3718 O O . LEU A 1 466 ? 15.324 17.189 -11.668 1.00 90.06 466 LEU A O 1
ATOM 3722 N N . LEU A 1 467 ? 13.620 16.228 -10.550 1.00 89.00 467 LEU A N 1
ATOM 3723 C CA . LEU A 1 467 ? 12.931 17.463 -10.194 1.00 89.00 467 LEU A CA 1
ATOM 3724 C C . LEU A 1 467 ? 13.109 17.737 -8.695 1.00 89.00 467 LEU A C 1
ATOM 3726 O O . LEU A 1 467 ? 12.871 16.831 -7.894 1.00 89.00 467 LEU A O 1
ATOM 3730 N N . PRO A 1 468 ? 13.524 18.950 -8.292 1.00 82.81 468 PRO A N 1
ATOM 3731 C CA . PRO A 1 468 ? 13.535 19.323 -6.883 1.00 82.81 468 PRO A CA 1
ATOM 3732 C C . PRO A 1 468 ? 12.095 19.454 -6.366 1.00 82.81 468 PRO A C 1
ATOM 3734 O O . PRO A 1 468 ? 11.243 20.019 -7.053 1.00 82.81 468 PRO A O 1
ATOM 3737 N N . ALA A 1 469 ? 11.834 18.951 -5.162 1.00 73.81 469 ALA A N 1
ATOM 3738 C CA . ALA A 1 469 ? 10.610 19.214 -4.412 1.00 73.81 469 ALA A CA 1
ATOM 3739 C C . ALA A 1 469 ? 10.839 20.347 -3.395 1.00 73.81 469 ALA A C 1
ATOM 3741 O O . ALA A 1 469 ? 11.973 20.660 -3.021 1.00 73.81 469 ALA A O 1
ATOM 3742 N N . SER A 1 470 ? 9.753 20.998 -2.975 1.00 70.19 470 SER A N 1
ATOM 3743 C CA . SER A 1 470 ? 9.801 22.206 -2.135 1.00 70.19 470 SER A CA 1
ATOM 3744 C C . SER A 1 470 ? 10.418 21.975 -0.744 1.00 70.19 470 SER A C 1
ATOM 3746 O O . SER A 1 470 ? 11.042 22.875 -0.187 1.00 70.19 470 SER A O 1
ATOM 3748 N N . ASN A 1 471 ? 10.329 20.747 -0.237 1.00 66.06 471 ASN A N 1
ATOM 3749 C CA . ASN A 1 471 ? 10.884 20.260 1.030 1.00 66.06 471 ASN A CA 1
ATOM 3750 C C . ASN A 1 471 ? 12.373 19.864 0.967 1.00 66.06 471 ASN A C 1
ATOM 3752 O O . ASN A 1 471 ? 12.921 19.340 1.935 1.00 66.06 471 ASN A O 1
ATOM 3756 N N . GLY A 1 472 ? 13.038 20.055 -0.177 1.00 67.88 472 GLY A N 1
ATOM 3757 C CA . GLY A 1 472 ? 14.403 19.568 -0.395 1.00 67.88 472 GLY A CA 1
ATOM 3758 C C . GLY A 1 472 ? 14.496 18.070 -0.711 1.00 67.88 472 GLY A C 1
ATOM 3759 O O . GLY A 1 472 ? 15.607 17.562 -0.878 1.00 67.88 472 GLY A O 1
ATOM 3760 N N . ASN A 1 473 ? 13.361 17.372 -0.836 1.00 76.81 473 ASN A N 1
ATOM 3761 C CA . ASN A 1 473 ? 13.283 16.043 -1.436 1.00 76.81 473 ASN A CA 1
ATOM 3762 C C . ASN A 1 473 ? 13.355 16.154 -2.972 1.00 76.81 473 ASN A C 1
ATOM 3764 O O . ASN A 1 473 ? 13.404 17.246 -3.548 1.00 76.81 473 ASN A O 1
ATOM 3768 N N . TYR A 1 474 ? 13.366 15.018 -3.660 1.00 84.88 474 TYR A N 1
ATOM 3769 C CA . TYR A 1 474 ? 13.477 14.958 -5.110 1.00 84.88 474 TYR A CA 1
ATOM 3770 C C . TYR A 1 474 ? 12.467 13.984 -5.698 1.00 84.88 474 TYR A C 1
ATOM 3772 O O . TYR A 1 474 ? 12.158 12.947 -5.116 1.00 84.88 474 TYR A O 1
ATOM 3780 N N . THR A 1 475 ? 11.994 14.312 -6.895 1.00 90.88 475 THR A N 1
ATOM 3781 C CA . THR A 1 475 ? 11.125 13.445 -7.686 1.00 90.88 475 THR A CA 1
ATOM 3782 C C . THR A 1 475 ? 11.856 12.990 -8.935 1.00 90.88 475 THR A C 1
ATOM 3784 O O . THR A 1 475 ? 12.334 13.814 -9.718 1.00 90.88 475 THR A O 1
ATOM 3787 N N . ASN A 1 476 ? 11.908 11.678 -9.153 1.00 92.88 476 ASN A N 1
ATOM 3788 C CA . ASN A 1 476 ? 12.303 11.123 -10.441 1.00 92.88 476 ASN A CA 1
ATOM 3789 C C . ASN A 1 476 ? 11.075 11.032 -11.345 1.00 92.88 476 ASN A C 1
ATOM 3791 O O . ASN A 1 476 ? 10.182 10.222 -11.108 1.00 92.88 476 ASN A O 1
ATOM 3795 N N . LEU A 1 477 ? 11.034 11.864 -12.382 1.00 95.62 477 LEU A N 1
ATOM 3796 C CA . LEU A 1 477 ? 10.005 11.828 -13.413 1.00 95.62 477 LEU A CA 1
ATOM 3797 C C . LEU A 1 477 ? 10.487 10.964 -14.581 1.00 95.62 477 LEU A C 1
ATOM 3799 O O . LEU A 1 477 ? 11.345 11.387 -15.358 1.00 95.62 477 LEU A O 1
ATOM 3803 N N . ILE A 1 478 ? 9.919 9.767 -14.702 1.00 96.56 478 ILE A N 1
ATOM 3804 C CA . ILE A 1 478 ? 10.160 8.818 -15.788 1.00 96.56 478 ILE A CA 1
ATOM 3805 C C . ILE A 1 478 ? 9.066 8.994 -16.837 1.00 96.56 478 ILE A C 1
ATOM 3807 O O . ILE A 1 478 ? 7.886 8.757 -16.577 1.00 96.56 478 ILE A O 1
ATOM 3811 N N . ARG A 1 479 ? 9.459 9.387 -18.047 1.00 97.94 479 ARG A N 1
ATOM 3812 C CA . ARG A 1 479 ? 8.531 9.678 -19.141 1.00 97.94 479 ARG A CA 1
ATOM 3813 C C . ARG A 1 479 ? 8.771 8.707 -20.282 1.00 97.94 479 ARG A C 1
ATOM 3815 O O . ARG A 1 479 ? 9.892 8.585 -20.776 1.00 97.94 479 ARG A O 1
ATOM 3822 N N . ILE A 1 480 ? 7.715 8.043 -20.734 1.00 98.00 480 ILE A N 1
ATOM 3823 C CA . ILE A 1 480 ? 7.750 7.119 -21.870 1.00 98.00 480 ILE A CA 1
ATOM 3824 C C . ILE A 1 480 ? 7.015 7.754 -23.042 1.00 98.00 480 ILE A C 1
ATOM 3826 O O . ILE A 1 480 ? 5.896 8.236 -22.891 1.00 98.00 480 ILE A O 1
ATOM 3830 N N . ASN A 1 481 ? 7.628 7.763 -24.225 1.00 97.19 481 ASN A N 1
ATOM 3831 C CA . ASN A 1 481 ? 7.016 8.378 -25.398 1.00 97.19 481 ASN A CA 1
ATOM 3832 C C . ASN A 1 481 ? 5.778 7.583 -25.842 1.00 97.19 481 ASN A C 1
ATOM 3834 O O . ASN A 1 481 ? 5.876 6.404 -26.194 1.00 97.19 481 ASN A O 1
ATOM 3838 N N . LYS A 1 482 ? 4.619 8.243 -25.918 1.00 96.25 482 LYS A N 1
ATOM 3839 C CA . LYS A 1 482 ? 3.365 7.646 -26.404 1.00 96.25 482 LYS A CA 1
ATOM 3840 C C . LYS A 1 482 ? 3.531 6.927 -27.751 1.00 96.25 482 LYS A C 1
ATOM 3842 O O . LYS A 1 482 ? 2.965 5.854 -27.976 1.00 96.25 482 LYS A O 1
ATOM 3847 N N . ASN A 1 483 ? 4.385 7.463 -28.628 1.00 93.94 483 ASN A N 1
ATOM 3848 C CA . ASN A 1 483 ? 4.587 6.952 -29.982 1.00 93.94 483 ASN A CA 1
ATOM 3849 C C . ASN A 1 483 ? 5.181 5.543 -30.042 1.00 93.94 483 ASN A C 1
ATOM 3851 O O . ASN A 1 483 ? 4.970 4.859 -31.044 1.00 93.94 483 ASN A O 1
ATOM 3855 N N . ILE A 1 484 ? 5.894 5.097 -28.998 1.00 95.00 484 ILE A N 1
ATOM 3856 C CA . ILE A 1 484 ? 6.429 3.730 -28.946 1.00 95.00 484 ILE A CA 1
ATOM 3857 C C . ILE A 1 484 ? 5.402 2.710 -28.441 1.00 95.00 484 ILE A C 1
ATOM 3859 O O . ILE A 1 484 ? 5.577 1.514 -28.681 1.00 95.00 484 ILE A O 1
ATOM 3863 N N . LEU A 1 485 ? 4.334 3.171 -27.780 1.00 94.19 485 LEU A N 1
ATOM 3864 C CA . LEU A 1 485 ? 3.286 2.329 -27.204 1.00 94.19 485 LEU A CA 1
ATOM 3865 C C . LEU A 1 485 ? 2.203 2.008 -28.244 1.00 94.19 485 LEU A C 1
ATOM 3867 O O . LEU A 1 485 ? 2.028 0.828 -28.567 1.00 94.19 485 LEU A O 1
ATOM 3871 N N . ALA A 1 486 ? 1.550 3.031 -28.811 1.00 86.44 486 ALA A N 1
ATOM 3872 C CA . ALA A 1 486 ? 0.469 2.873 -29.801 1.00 86.44 486 ALA A CA 1
ATOM 3873 C C . ALA A 1 486 ? 0.506 3.875 -30.980 1.00 86.44 486 ALA A C 1
ATOM 3875 O O . ALA A 1 486 ? -0.452 3.962 -31.742 1.00 86.44 486 ALA A O 1
ATOM 3876 N N . GLY A 1 487 ? 1.599 4.626 -31.161 1.00 75.81 487 GLY A N 1
ATOM 3877 C CA . GLY A 1 487 ? 1.722 5.607 -32.248 1.00 75.81 487 GLY A CA 1
ATOM 3878 C C . GLY A 1 487 ? 2.364 5.083 -33.547 1.00 75.81 487 GLY A C 1
ATOM 3879 O O . GLY A 1 487 ? 2.504 3.880 -33.758 1.00 75.81 487 GLY A O 1
ATOM 3880 N N . PRO A 1 488 ? 2.823 5.975 -34.445 1.00 60.66 488 PRO A N 1
ATOM 3881 C CA . PRO A 1 488 ? 3.399 5.585 -35.740 1.00 60.66 488 PRO A CA 1
ATOM 3882 C C . PRO A 1 488 ? 4.712 4.793 -35.619 1.00 60.66 488 PRO A C 1
ATOM 3884 O O . PRO A 1 488 ? 5.149 4.172 -36.584 1.00 60.66 488 PRO A O 1
ATOM 3887 N N . ASN A 1 489 ? 5.335 4.804 -34.436 1.00 80.62 489 ASN A N 1
ATOM 3888 C CA . ASN A 1 489 ? 6.604 4.144 -34.142 1.00 80.62 489 ASN A CA 1
ATOM 3889 C C . ASN A 1 489 ? 6.437 2.996 -33.138 1.00 80.62 489 ASN A C 1
ATOM 3891 O O . ASN A 1 489 ? 7.365 2.742 -32.364 1.00 80.62 489 ASN A O 1
ATOM 3895 N N . VAL A 1 490 ? 5.278 2.319 -33.132 1.00 86.62 490 VAL A N 1
ATOM 3896 C CA . VAL A 1 490 ? 5.001 1.193 -32.228 1.00 86.62 490 VAL A CA 1
ATOM 3897 C C . VAL A 1 490 ? 6.182 0.232 -32.191 1.00 86.62 490 VAL A C 1
ATOM 3899 O O . VAL A 1 490 ? 6.640 -0.320 -33.197 1.00 86.62 490 VAL A O 1
ATOM 3902 N N . ARG A 1 491 ? 6.692 0.044 -30.980 1.00 92.38 491 ARG A N 1
ATOM 3903 C CA . ARG A 1 491 ? 7.794 -0.862 -30.709 1.00 92.38 491 ARG A CA 1
ATOM 3904 C C . ARG A 1 491 ? 7.253 -2.190 -30.199 1.00 92.38 491 ARG A C 1
ATOM 3906 O O . ARG A 1 491 ? 6.121 -2.292 -29.714 1.00 92.38 491 ARG A O 1
ATOM 3913 N N . SER A 1 492 ? 8.090 -3.209 -30.329 1.00 95.38 492 SER A N 1
ATOM 3914 C CA . SER A 1 492 ? 7.844 -4.499 -29.702 1.00 95.38 492 SER A CA 1
ATOM 3915 C C . SER A 1 492 ? 7.822 -4.364 -28.181 1.00 95.38 492 SER A C 1
ATOM 3917 O O . SER A 1 492 ? 8.464 -3.471 -27.616 1.00 95.38 492 SER A O 1
ATOM 3919 N N . ASN A 1 493 ? 7.121 -5.273 -27.507 1.00 95.75 493 ASN A N 1
ATOM 3920 C CA . ASN A 1 493 ? 7.059 -5.266 -26.046 1.00 95.75 493 ASN A CA 1
ATOM 3921 C C . ASN A 1 493 ? 8.454 -5.394 -25.412 1.00 95.75 493 ASN A C 1
ATOM 3923 O O . ASN A 1 493 ? 8.720 -4.749 -24.403 1.00 95.75 493 ASN A O 1
ATOM 3927 N N . PHE A 1 494 ? 9.378 -6.111 -26.063 1.00 95.12 494 PHE A N 1
ATOM 3928 C CA . PHE A 1 494 ? 10.783 -6.184 -25.653 1.00 95.12 494 PHE A CA 1
ATOM 3929 C C . PHE A 1 494 ? 11.485 -4.811 -25.675 1.00 95.12 494 PHE A C 1
ATOM 3931 O O . PHE A 1 494 ? 12.158 -4.429 -24.719 1.00 95.12 494 PHE A O 1
ATOM 3938 N N . LYS A 1 495 ? 11.286 -4.022 -26.741 1.00 97.06 495 LYS A N 1
ATOM 3939 C CA . LYS A 1 495 ? 11.843 -2.661 -26.868 1.00 97.06 495 LYS A CA 1
ATOM 3940 C C . LYS A 1 495 ? 11.237 -1.673 -25.879 1.00 97.06 495 LYS A C 1
ATOM 3942 O O . LYS A 1 495 ? 11.964 -0.833 -25.355 1.00 97.06 495 LYS A O 1
ATOM 3947 N N . ILE A 1 496 ? 9.938 -1.775 -25.606 1.00 97.44 496 ILE A N 1
ATOM 3948 C CA . ILE A 1 496 ? 9.273 -0.932 -24.603 1.00 97.44 496 ILE A CA 1
ATOM 3949 C C . ILE A 1 496 ? 9.788 -1.275 -23.202 1.00 97.44 496 ILE A C 1
ATOM 3951 O O . ILE A 1 496 ? 10.178 -0.364 -22.476 1.00 97.44 496 ILE A O 1
ATOM 3955 N N . ALA A 1 497 ? 9.875 -2.566 -22.855 1.00 97.44 497 ALA A N 1
ATOM 3956 C CA . ALA A 1 497 ? 10.424 -3.019 -21.576 1.00 97.44 497 ALA A CA 1
ATOM 3957 C C . ALA A 1 497 ? 11.843 -2.480 -21.354 1.00 97.44 497 ALA A C 1
ATOM 3959 O O . ALA A 1 497 ? 12.165 -1.974 -20.282 1.00 97.44 497 ALA A O 1
ATOM 3960 N N . LYS A 1 498 ? 12.674 -2.505 -22.402 1.00 97.31 498 LYS A N 1
ATOM 3961 C CA . LYS A 1 498 ? 14.019 -1.932 -22.361 1.00 97.31 498 LYS A CA 1
ATOM 3962 C C . LYS A 1 498 ? 14.027 -0.434 -22.121 1.00 97.31 498 LYS A C 1
ATOM 3964 O O . LYS A 1 498 ? 14.836 0.025 -21.329 1.00 97.31 498 LYS A O 1
ATOM 3969 N N . THR A 1 499 ? 13.162 0.325 -22.790 1.00 97.31 499 THR A N 1
ATOM 3970 C CA . THR A 1 499 ? 13.052 1.768 -22.537 1.00 97.31 499 THR A CA 1
ATOM 3971 C C . THR A 1 499 ? 12.661 2.030 -21.083 1.00 97.31 499 THR A C 1
ATOM 3973 O O . THR A 1 499 ? 13.329 2.817 -20.431 1.00 97.31 499 THR A O 1
ATOM 3976 N N . ILE A 1 500 ? 11.654 1.330 -20.547 1.00 96.38 500 ILE A N 1
ATOM 3977 C CA . ILE A 1 500 ? 11.241 1.484 -19.142 1.00 96.38 500 ILE A CA 1
ATOM 3978 C C . ILE A 1 500 ? 12.418 1.192 -18.202 1.00 96.38 500 ILE A C 1
ATOM 3980 O O . ILE A 1 500 ? 12.780 2.047 -17.401 1.00 96.38 500 ILE A O 1
ATOM 3984 N N . LEU A 1 501 ? 13.070 0.033 -18.349 1.00 95.62 501 LEU A N 1
ATOM 3985 C CA . LEU A 1 501 ? 14.237 -0.343 -17.545 1.00 95.62 501 LEU A CA 1
ATOM 3986 C C . LEU A 1 501 ? 15.380 0.682 -17.650 1.00 95.62 501 LEU A C 1
ATOM 3988 O O . LEU A 1 501 ? 15.984 1.039 -16.641 1.00 95.62 501 LEU A O 1
ATOM 3992 N N . HIS A 1 502 ? 15.657 1.179 -18.856 1.00 95.75 502 HIS A N 1
ATOM 3993 C CA . HIS A 1 502 ? 16.690 2.184 -19.101 1.00 95.75 502 HIS A CA 1
ATOM 3994 C C . HIS A 1 502 ? 16.417 3.479 -18.328 1.00 95.75 502 HIS A C 1
ATOM 3996 O O . HIS A 1 502 ? 17.307 3.981 -17.643 1.00 95.75 502 HIS A O 1
ATOM 4002 N N . GLU A 1 503 ? 15.183 3.983 -18.369 1.00 95.38 503 GLU A N 1
ATOM 4003 C CA . GLU A 1 503 ? 14.822 5.189 -17.620 1.00 95.38 503 GLU A CA 1
ATOM 4004 C C . GLU A 1 503 ? 14.784 4.954 -16.101 1.00 95.38 503 GLU A C 1
ATOM 4006 O O . GLU A 1 503 ? 15.161 5.839 -15.334 1.00 95.38 503 GLU A O 1
ATOM 4011 N N . CYS A 1 504 ? 14.420 3.754 -15.638 1.00 91.62 504 CYS A N 1
ATOM 4012 C CA . CYS A 1 504 ? 14.508 3.399 -14.217 1.00 91.62 504 CYS A CA 1
ATOM 4013 C C . CYS A 1 504 ? 15.960 3.376 -13.712 1.00 91.62 504 CYS A C 1
ATOM 4015 O O . CYS A 1 504 ? 16.233 3.803 -12.592 1.00 91.62 504 CYS A O 1
ATOM 4017 N N . ILE A 1 505 ? 16.910 2.944 -14.544 1.00 89.94 505 ILE A N 1
ATOM 4018 C CA . ILE A 1 505 ? 18.339 3.027 -14.222 1.00 89.94 505 ILE A CA 1
ATOM 4019 C C . ILE A 1 505 ? 18.807 4.486 -14.165 1.00 89.94 505 ILE A C 1
ATOM 4021 O O . ILE A 1 505 ? 19.581 4.841 -13.277 1.00 89.94 505 ILE A O 1
ATOM 4025 N N . HIS A 1 506 ? 18.320 5.362 -15.047 1.00 90.50 506 HIS A N 1
ATOM 4026 C CA . HIS A 1 506 ? 18.587 6.795 -14.904 1.00 90.50 506 HIS A CA 1
ATOM 4027 C C . HIS A 1 506 ? 18.057 7.349 -13.576 1.00 90.50 506 HIS A C 1
ATOM 4029 O O . HIS A 1 506 ? 18.777 8.095 -12.910 1.00 90.50 506 HIS A O 1
ATOM 4035 N N . ALA A 1 507 ? 16.854 6.947 -13.152 1.00 89.31 507 ALA A N 1
ATOM 4036 C CA . ALA A 1 507 ? 16.308 7.331 -11.851 1.00 89.31 507 ALA A CA 1
ATOM 4037 C C . ALA A 1 507 ? 17.211 6.869 -10.693 1.00 89.31 507 ALA A C 1
ATOM 4039 O O . ALA A 1 507 ? 17.521 7.658 -9.800 1.00 89.31 507 ALA A O 1
ATOM 4040 N N . TYR A 1 508 ? 17.726 5.637 -10.758 1.00 83.25 508 TYR A N 1
ATOM 4041 C CA . TYR A 1 508 ? 18.720 5.139 -9.803 1.00 83.25 508 TYR A CA 1
ATOM 4042 C C . TYR A 1 508 ? 19.979 6.013 -9.747 1.00 83.25 508 TYR A C 1
ATOM 4044 O O . TYR A 1 508 ? 20.403 6.456 -8.676 1.00 83.25 508 TYR A O 1
ATOM 4052 N N . LEU A 1 509 ? 20.564 6.320 -10.907 1.00 82.94 509 LEU A N 1
ATOM 4053 C CA . LEU A 1 509 ? 21.777 7.137 -10.989 1.00 82.94 509 LEU A CA 1
ATOM 4054 C C . LEU A 1 509 ? 21.543 8.578 -10.509 1.00 82.94 509 LEU A C 1
ATOM 4056 O O . LEU A 1 509 ? 22.452 9.194 -9.948 1.00 82.94 509 LEU A O 1
ATOM 4060 N N . ASN A 1 510 ? 20.336 9.121 -10.689 1.00 85.31 510 ASN A N 1
ATOM 4061 C CA . ASN A 1 510 ? 19.961 10.434 -10.167 1.00 85.31 510 ASN A CA 1
ATOM 4062 C C . ASN A 1 510 ? 19.915 10.453 -8.634 1.00 85.31 510 ASN A C 1
ATOM 4064 O O . ASN A 1 510 ? 20.399 11.408 -8.029 1.00 85.31 510 ASN A O 1
ATOM 4068 N N . ILE A 1 511 ? 19.398 9.396 -8.003 1.00 79.44 511 ILE A N 1
ATOM 4069 C CA . ILE A 1 511 ? 19.358 9.271 -6.537 1.00 79.44 511 ILE A CA 1
ATOM 4070 C C . ILE A 1 511 ? 20.772 9.237 -5.965 1.00 79.44 511 ILE A C 1
ATOM 4072 O O . ILE A 1 511 ? 21.107 10.024 -5.078 1.00 79.44 511 ILE A O 1
ATOM 4076 N N . LYS A 1 512 ? 21.643 8.406 -6.546 1.00 75.06 512 LYS A N 1
ATOM 4077 C CA . LYS A 1 512 ? 23.053 8.330 -6.138 1.00 75.06 512 LYS A CA 1
ATOM 4078 C C . LYS A 1 512 ? 23.807 9.643 -6.359 1.00 75.06 512 LYS A C 1
ATOM 4080 O O . LYS A 1 512 ? 24.712 9.967 -5.593 1.00 75.06 512 LYS A O 1
ATOM 4085 N N . LYS A 1 513 ? 23.414 10.432 -7.367 1.00 76.19 513 LYS A N 1
ATOM 4086 C CA . LYS A 1 513 ? 23.950 11.781 -7.596 1.00 76.19 513 LYS A CA 1
ATOM 4087 C C . LYS A 1 513 ? 23.547 12.773 -6.498 1.00 76.19 513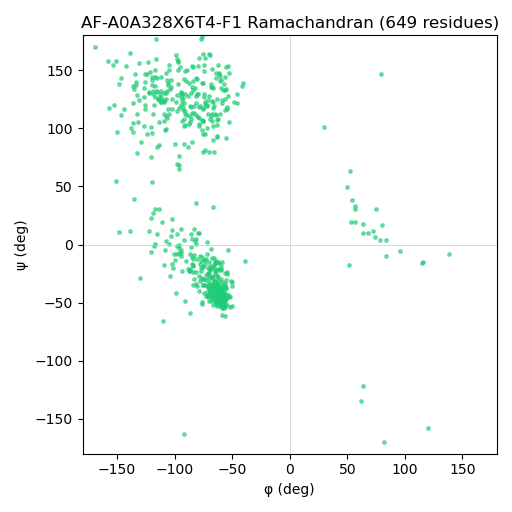 LYS A C 1
ATOM 4089 O O . LYS A 1 513 ? 24.350 13.638 -6.167 1.00 76.19 513 LYS A O 1
ATOM 4094 N N . ILE A 1 514 ? 22.340 12.671 -5.940 1.00 74.00 514 ILE A N 1
ATOM 4095 C CA . ILE A 1 514 ? 21.898 13.543 -4.838 1.00 74.00 514 ILE A CA 1
ATOM 4096 C C . ILE A 1 514 ? 22.716 13.262 -3.582 1.00 74.00 514 ILE A C 1
ATOM 4098 O O . ILE A 1 514 ? 23.274 14.173 -2.976 1.00 74.00 514 ILE A O 1
ATOM 4102 N N . ASN A 1 515 ? 22.790 11.992 -3.196 1.00 72.81 515 ASN A N 1
ATOM 4103 C CA . ASN A 1 515 ? 23.531 11.555 -2.028 1.00 72.81 515 ASN A CA 1
ATOM 4104 C C . ASN A 1 515 ? 23.968 10.107 -2.254 1.00 72.81 515 ASN A C 1
ATOM 4106 O O . ASN A 1 515 ? 23.140 9.214 -2.420 1.00 72.81 515 ASN A O 1
ATOM 4110 N N . CYS A 1 516 ? 25.280 9.875 -2.238 1.00 69.06 516 CYS A N 1
ATOM 4111 C CA . CYS A 1 516 ? 25.865 8.561 -2.511 1.00 69.06 516 CYS A CA 1
ATOM 4112 C C . CYS A 1 516 ? 25.420 7.484 -1.504 1.00 69.06 516 CYS A C 1
ATOM 4114 O O . CYS A 1 516 ? 25.456 6.295 -1.829 1.00 69.06 516 CYS A O 1
ATOM 4116 N N . ASN A 1 517 ? 24.969 7.903 -0.316 1.00 69.94 517 ASN A N 1
ATOM 4117 C CA . ASN A 1 517 ? 24.471 7.027 0.741 1.00 69.94 517 ASN A CA 1
ATOM 4118 C C . ASN A 1 517 ? 22.970 6.700 0.609 1.00 69.94 517 ASN A C 1
ATOM 4120 O O . ASN A 1 517 ? 22.491 5.860 1.360 1.00 69.94 517 ASN A O 1
ATOM 4124 N N . LEU A 1 518 ? 22.221 7.340 -0.302 1.00 68.00 518 LEU A N 1
ATOM 4125 C CA . LEU A 1 518 ? 20.807 7.012 -0.543 1.00 68.00 518 LEU A CA 1
ATOM 4126 C C . LEU A 1 518 ? 20.671 5.834 -1.512 1.00 68.00 518 LEU A C 1
ATOM 4128 O O . LEU A 1 518 ? 21.417 5.754 -2.490 1.00 68.00 518 LEU A O 1
ATOM 4132 N N . GLY A 1 519 ? 19.709 4.943 -1.262 1.00 59.75 519 GLY A N 1
ATOM 4133 C CA . GLY A 1 519 ? 19.544 3.678 -1.986 1.00 59.75 519 GLY A CA 1
ATOM 4134 C C . GLY A 1 519 ? 20.529 2.610 -1.497 1.00 59.75 519 GLY A C 1
ATOM 4135 O O . GLY A 1 519 ? 21.668 2.919 -1.139 1.00 59.75 519 GLY A O 1
ATOM 4136 N N . SER A 1 520 ? 20.128 1.344 -1.512 1.00 57.31 520 SER A N 1
ATOM 4137 C CA . SER A 1 520 ? 21.000 0.214 -1.190 1.00 57.31 520 SER A CA 1
ATOM 4138 C C . SER A 1 520 ? 21.980 -0.120 -2.339 1.00 57.31 520 SER A C 1
ATOM 4140 O O . SER A 1 520 ? 22.050 0.559 -3.372 1.00 57.31 520 SER A O 1
ATOM 4142 N N . THR A 1 521 ? 22.832 -1.123 -2.129 1.00 57.84 521 THR A N 1
ATOM 4143 C CA . THR A 1 521 ? 23.816 -1.587 -3.110 1.00 57.84 521 THR A CA 1
ATOM 4144 C C . THR A 1 521 ? 23.222 -2.637 -4.044 1.00 57.84 521 THR A C 1
ATOM 4146 O O . THR A 1 521 ? 22.510 -3.538 -3.622 1.00 57.84 521 THR A O 1
ATOM 4149 N N . ILE A 1 522 ? 23.550 -2.561 -5.336 1.00 58.78 522 ILE A N 1
ATOM 4150 C CA . ILE A 1 522 ? 23.313 -3.657 -6.285 1.00 58.78 522 ILE A CA 1
ATOM 4151 C C . ILE A 1 522 ? 24.462 -4.656 -6.108 1.00 58.78 522 ILE A C 1
ATOM 4153 O O . ILE A 1 522 ? 25.615 -4.336 -6.400 1.00 58.78 522 ILE A O 1
ATOM 4157 N N . THR A 1 523 ? 24.169 -5.838 -5.574 1.00 53.94 523 THR A N 1
ATOM 4158 C CA . THR A 1 523 ? 25.154 -6.888 -5.263 1.00 53.94 523 THR A CA 1
ATOM 4159 C C . THR A 1 523 ? 25.645 -7.633 -6.507 1.00 53.94 523 THR A C 1
ATOM 4161 O O . THR A 1 523 ? 26.702 -8.259 -6.467 1.00 53.94 523 THR A O 1
ATOM 4164 N N . GLU A 1 524 ? 24.925 -7.560 -7.630 1.00 55.56 524 GLU A N 1
ATOM 4165 C CA . GLU A 1 524 ? 25.206 -8.345 -8.839 1.00 55.56 524 GLU A CA 1
ATOM 4166 C C . GLU A 1 524 ? 26.356 -7.809 -9.726 1.00 55.56 524 GLU A C 1
ATOM 4168 O O . GLU A 1 524 ? 26.566 -8.305 -10.834 1.00 55.56 524 GLU A O 1
ATOM 4173 N N . LEU A 1 525 ? 27.138 -6.822 -9.274 1.00 51.38 525 LEU A N 1
ATOM 4174 C CA . LEU A 1 525 ? 28.171 -6.174 -10.091 1.00 51.38 525 LEU A CA 1
ATOM 4175 C C . LEU A 1 525 ? 29.583 -6.709 -9.806 1.00 51.38 525 LEU A C 1
ATOM 4177 O O . LEU A 1 525 ? 30.357 -6.139 -9.044 1.00 51.38 525 LEU A O 1
ATOM 4181 N N . ASN A 1 526 ? 29.960 -7.795 -10.489 1.00 46.16 526 ASN A N 1
ATOM 4182 C CA . ASN A 1 526 ? 31.337 -8.322 -10.526 1.00 46.16 526 ASN A CA 1
ATOM 4183 C C . ASN A 1 526 ? 31.964 -8.653 -9.151 1.00 46.16 526 ASN A C 1
ATOM 4185 O O . ASN A 1 526 ? 33.182 -8.580 -8.993 1.00 46.16 526 ASN A O 1
ATOM 4189 N N . GLY A 1 527 ? 31.159 -9.042 -8.157 1.00 47.69 527 GLY A N 1
ATOM 4190 C CA . GLY A 1 527 ? 31.657 -9.448 -6.833 1.00 47.69 527 GLY A CA 1
ATOM 4191 C C . GLY A 1 527 ? 32.141 -8.296 -5.945 1.00 47.69 527 GLY A C 1
ATOM 4192 O O . GLY A 1 527 ? 32.668 -8.555 -4.866 1.00 47.69 527 GLY A O 1
ATOM 4193 N N . LEU A 1 528 ? 31.944 -7.050 -6.385 1.00 48.44 528 LEU A N 1
ATOM 4194 C CA . LEU A 1 528 ? 31.999 -5.858 -5.549 1.00 48.44 528 LEU A CA 1
ATOM 4195 C C . LEU A 1 528 ? 30.565 -5.385 -5.328 1.00 48.44 528 LEU A C 1
ATOM 4197 O O . LEU A 1 528 ? 29.755 -5.397 -6.256 1.00 48.44 528 LEU A O 1
ATOM 4201 N N . ASP A 1 529 ? 30.236 -4.958 -4.114 1.00 52.44 529 ASP A N 1
ATOM 4202 C CA . ASP A 1 529 ? 28.958 -4.285 -3.925 1.00 52.44 529 ASP A CA 1
ATOM 4203 C C . ASP A 1 529 ? 28.983 -2.931 -4.661 1.00 52.44 529 ASP A C 1
ATOM 4205 O O . ASP A 1 529 ? 30.031 -2.310 -4.880 1.00 52.44 529 ASP A O 1
ATOM 4209 N N . LEU A 1 530 ? 27.822 -2.453 -5.103 1.00 51.62 530 LEU A N 1
ATOM 4210 C CA . LEU A 1 530 ? 27.777 -1.196 -5.838 1.00 51.62 530 LEU A CA 1
ATOM 4211 C C . LEU A 1 530 ? 28.204 0.020 -4.993 1.00 51.62 530 LEU A C 1
ATOM 4213 O O . LEU A 1 530 ? 28.535 1.042 -5.575 1.00 51.62 530 LEU A O 1
ATOM 4217 N N . GLN A 1 531 ? 28.259 -0.050 -3.659 1.00 49.00 531 GLN A N 1
ATOM 4218 C CA . GLN A 1 531 ? 28.852 1.015 -2.836 1.00 49.00 531 GLN A CA 1
ATOM 4219 C C . GLN A 1 531 ? 30.379 1.020 -2.958 1.00 49.00 531 GLN A C 1
ATOM 4221 O O . GLN A 1 531 ? 30.971 2.092 -2.919 1.00 49.00 531 GLN A O 1
ATOM 4226 N N . GLN A 1 532 ? 31.026 -0.121 -3.186 1.00 56.34 532 GLN A N 1
ATOM 4227 C CA . GLN A 1 532 ? 32.454 -0.220 -3.492 1.00 56.34 532 GLN A CA 1
ATOM 4228 C C . GLN A 1 532 ? 32.756 0.293 -4.905 1.00 56.34 532 GLN A C 1
ATOM 4230 O O . GLN A 1 532 ? 33.729 1.025 -5.094 1.00 56.34 532 GLN A O 1
ATOM 4235 N N . LEU A 1 533 ? 31.900 -0.019 -5.885 1.00 56.25 533 LEU A N 1
ATOM 4236 C CA . LEU A 1 533 ? 31.988 0.521 -7.252 1.00 56.25 533 LEU A CA 1
ATOM 4237 C C . LEU A 1 533 ? 31.675 2.029 -7.291 1.00 56.25 533 LEU A C 1
ATOM 4239 O O . LEU A 1 533 ? 32.448 2.820 -7.812 1.00 56.25 533 LEU A O 1
ATOM 4243 N N . ILE A 1 534 ? 30.589 2.483 -6.666 1.00 53.38 534 ILE A N 1
ATOM 4244 C CA . ILE A 1 534 ? 30.250 3.913 -6.567 1.00 53.38 534 ILE A CA 1
ATOM 4245 C C . ILE A 1 534 ? 31.257 4.648 -5.684 1.00 53.38 534 ILE A C 1
ATOM 4247 O O . ILE A 1 534 ? 31.647 5.749 -6.030 1.00 53.38 534 ILE A O 1
ATOM 4251 N N . GLY A 1 535 ? 31.750 4.056 -4.600 1.00 53.00 535 GLY A N 1
ATOM 4252 C CA . GLY A 1 535 ? 32.798 4.625 -3.747 1.00 53.00 535 GLY A CA 1
ATOM 4253 C C . GLY A 1 535 ? 34.168 4.694 -4.429 1.00 53.00 535 GLY A C 1
ATOM 4254 O O . GLY A 1 535 ? 35.008 5.503 -4.041 1.00 53.00 535 GLY A O 1
ATOM 4255 N N . THR A 1 536 ? 34.396 3.909 -5.487 1.00 54.47 536 THR A N 1
ATOM 4256 C CA . THR A 1 536 ? 35.518 4.123 -6.415 1.00 54.47 536 THR A CA 1
ATOM 4257 C C . THR A 1 536 ? 35.221 5.199 -7.456 1.00 54.47 536 THR A C 1
ATOM 4259 O O . THR A 1 536 ? 36.161 5.831 -7.934 1.00 54.47 536 THR A O 1
ATOM 4262 N N . PHE A 1 537 ? 33.943 5.471 -7.750 1.00 53.91 537 PHE A N 1
ATOM 4263 C CA . PHE A 1 537 ? 33.536 6.410 -8.793 1.00 53.91 537 PHE A CA 1
ATOM 4264 C C . PHE A 1 537 ? 33.086 7.800 -8.336 1.00 53.91 537 PHE A C 1
ATOM 4266 O O . PHE A 1 537 ? 33.149 8.737 -9.112 1.00 53.91 537 PHE A O 1
ATOM 4273 N N . TYR A 1 538 ? 32.689 7.986 -7.088 1.00 55.06 538 TYR A N 1
ATOM 4274 C CA . TYR A 1 538 ? 32.144 9.231 -6.548 1.00 55.06 538 TYR A CA 1
ATOM 4275 C C . TYR A 1 538 ? 33.040 9.729 -5.402 1.00 55.06 538 TYR A C 1
ATOM 4277 O O . TYR A 1 538 ? 32.598 9.951 -4.280 1.00 55.06 538 TYR A O 1
ATOM 4285 N N . GLN A 1 539 ? 34.343 9.868 -5.670 1.00 47.69 539 GLN A N 1
ATOM 4286 C CA . GLN A 1 539 ? 35.364 10.149 -4.645 1.00 47.69 539 GLN A CA 1
ATOM 4287 C C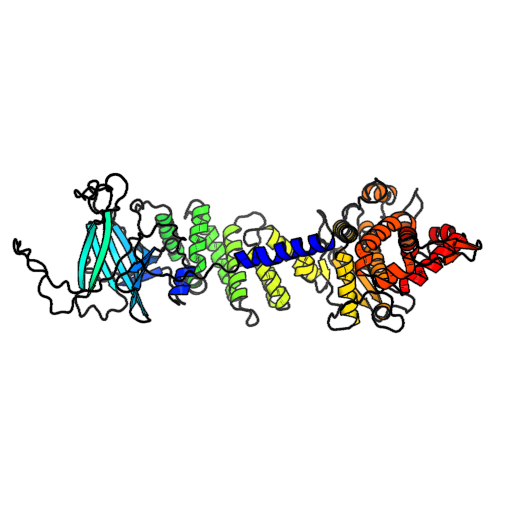 . GLN A 1 539 ? 35.529 11.632 -4.258 1.00 47.69 539 GLN A C 1
ATOM 4289 O O . GLN A 1 539 ? 36.500 11.989 -3.593 1.00 47.69 539 GLN A O 1
ATOM 4294 N N . SER A 1 540 ? 34.615 12.527 -4.638 1.00 44.94 540 SER A N 1
ATOM 4295 C CA . SER A 1 540 ? 34.760 13.962 -4.360 1.00 44.94 540 SER A CA 1
ATOM 4296 C C . SER A 1 540 ? 33.446 14.659 -4.004 1.00 44.94 540 SER A C 1
ATOM 4298 O O . SER A 1 540 ? 32.359 14.240 -4.406 1.00 44.94 540 SER A O 1
ATOM 4300 N N . PHE A 1 541 ? 33.563 15.758 -3.244 1.00 39.94 541 PHE A N 1
ATOM 4301 C CA . PHE A 1 541 ? 32.478 16.709 -2.988 1.00 39.94 541 PHE A CA 1
ATOM 4302 C C . PHE A 1 541 ? 31.879 17.156 -4.334 1.00 39.94 541 PHE A C 1
ATOM 4304 O O . PHE A 1 541 ? 32.519 17.902 -5.072 1.00 39.94 541 PHE A O 1
ATOM 4311 N N . GLY A 1 542 ? 30.682 16.664 -4.675 1.00 52.09 542 GLY A N 1
ATOM 4312 C CA . GLY A 1 542 ? 30.003 16.973 -5.944 1.00 52.09 542 GLY A CA 1
ATOM 4313 C C . GLY A 1 542 ? 29.316 15.793 -6.637 1.00 52.09 542 GLY A C 1
ATOM 4314 O O . GLY A 1 542 ? 28.587 16.013 -7.600 1.00 52.09 542 GLY A O 1
ATOM 4315 N N . CYS A 1 543 ? 29.511 14.563 -6.154 1.00 59.09 543 CYS A N 1
ATOM 4316 C CA . CYS A 1 543 ? 28.815 13.368 -6.635 1.00 59.09 543 CYS A CA 1
ATOM 4317 C C . CYS A 1 543 ? 28.838 13.195 -8.175 1.00 59.09 543 CYS A C 1
ATOM 4319 O O . CYS A 1 543 ? 27.801 13.002 -8.817 1.00 59.09 543 CYS A O 1
ATOM 4321 N N . HIS A 1 544 ? 30.015 13.297 -8.792 1.00 60.84 544 HIS A N 1
ATOM 4322 C CA . HIS A 1 544 ? 30.196 12.991 -10.213 1.00 60.84 544 HIS A CA 1
ATOM 4323 C C . HIS A 1 544 ? 30.555 11.512 -10.395 1.00 60.84 544 HIS A C 1
ATOM 4325 O O . HIS A 1 544 ? 31.364 10.998 -9.632 1.00 60.84 544 HIS A O 1
ATOM 4331 N N . ILE A 1 545 ? 30.020 10.853 -11.431 1.00 63.59 545 ILE A N 1
ATOM 4332 C CA . ILE A 1 545 ? 30.508 9.532 -11.857 1.00 63.59 545 ILE A CA 1
ATOM 4333 C C . ILE A 1 545 ? 31.931 9.727 -12.385 1.00 63.59 545 ILE A C 1
ATOM 4335 O O . ILE A 1 545 ? 32.108 10.452 -13.358 1.00 63.59 545 ILE A O 1
ATOM 4339 N N . SER A 1 546 ? 32.936 9.114 -11.771 1.00 55.62 546 SER A N 1
ATOM 4340 C CA . SER A 1 546 ? 34.351 9.269 -12.121 1.00 55.62 546 SER A CA 1
ATOM 4341 C C . SER A 1 546 ? 35.085 7.931 -12.101 1.00 55.62 546 SER A C 1
ATOM 4343 O O . SER A 1 546 ? 35.494 7.455 -11.053 1.00 55.62 546 SER A O 1
ATOM 4345 N N . VAL A 1 547 ? 35.309 7.309 -13.254 1.00 57.38 547 VAL A N 1
ATOM 4346 C CA . VAL A 1 547 ? 36.027 6.026 -13.331 1.00 57.38 547 VAL A CA 1
ATOM 4347 C C . VAL A 1 547 ? 37.525 6.290 -13.416 1.00 57.38 547 VAL A C 1
ATOM 4349 O O . VAL A 1 547 ? 37.986 6.949 -14.345 1.00 57.38 547 VAL A O 1
ATOM 4352 N N . ASN A 1 548 ? 38.297 5.805 -12.435 1.00 57.12 548 ASN A N 1
ATOM 4353 C CA . ASN A 1 548 ? 39.750 6.023 -12.344 1.00 57.12 548 ASN A CA 1
ATOM 4354 C C . ASN A 1 548 ? 40.154 7.514 -12.400 1.00 57.12 548 ASN A C 1
ATOM 4356 O O . ASN A 1 548 ? 41.147 7.878 -13.028 1.00 57.12 548 ASN A O 1
ATOM 4360 N N . GLY A 1 549 ? 39.364 8.393 -11.771 1.00 57.31 549 GLY A N 1
ATOM 4361 C CA . GLY A 1 549 ? 39.630 9.835 -11.724 1.00 57.31 549 GLY A CA 1
ATOM 4362 C C . GLY A 1 549 ? 39.158 10.631 -12.947 1.00 57.31 549 GLY A C 1
ATOM 4363 O O . GLY A 1 549 ? 39.395 11.838 -12.993 1.00 57.31 549 GLY A O 1
ATOM 4364 N N . SER A 1 550 ? 38.482 9.997 -13.913 1.00 57.97 550 SER A N 1
ATOM 4365 C CA . SER A 1 550 ? 37.921 10.663 -15.097 1.00 57.97 550 SER A CA 1
ATOM 4366 C C . SER A 1 550 ? 36.389 10.697 -15.057 1.00 57.97 550 SER A C 1
ATOM 4368 O O . SER A 1 550 ? 35.776 9.630 -14.974 1.00 57.97 550 SER A O 1
ATOM 4370 N N . PRO A 1 551 ? 35.749 11.880 -15.165 1.00 64.00 551 PRO A N 1
ATOM 4371 C CA . PRO A 1 551 ? 34.296 11.989 -15.230 1.00 64.00 551 PRO A CA 1
ATOM 4372 C C . PRO A 1 551 ? 33.697 11.155 -16.371 1.00 64.00 551 PRO A C 1
ATOM 4374 O O . PRO A 1 551 ? 34.160 11.234 -17.506 1.00 64.00 551 PRO A O 1
ATOM 4377 N N . GLN A 1 552 ? 32.639 10.402 -16.086 1.00 70.44 552 GLN A N 1
ATOM 4378 C CA . GLN A 1 552 ? 31.863 9.645 -17.064 1.00 70.44 552 GLN A CA 1
ATOM 4379 C C . GLN A 1 552 ? 30.421 10.155 -17.139 1.00 70.44 552 GLN A C 1
ATOM 4381 O O . GLN A 1 552 ? 29.848 10.645 -16.163 1.00 70.44 552 GLN A O 1
ATOM 4386 N N . SER A 1 553 ? 29.811 10.029 -18.318 1.00 84.94 553 SER A N 1
ATOM 4387 C CA . SER A 1 553 ? 28.367 10.230 -18.464 1.00 84.94 553 SER A CA 1
ATOM 4388 C C . SER A 1 553 ? 27.594 9.048 -17.863 1.00 84.94 553 SER A C 1
ATOM 4390 O O . SER A 1 553 ? 28.134 7.953 -17.714 1.00 84.94 553 SER A O 1
ATOM 4392 N N . GLN A 1 554 ? 26.306 9.236 -17.560 1.00 87.50 554 GLN A N 1
ATOM 4393 C CA . GLN A 1 554 ? 25.447 8.130 -17.113 1.00 87.50 554 GLN A CA 1
ATOM 4394 C C . GLN A 1 554 ? 25.398 6.990 -18.147 1.00 87.50 554 GLN A C 1
ATOM 4396 O O . GLN A 1 554 ? 25.440 5.825 -17.770 1.00 87.50 554 GLN A O 1
ATOM 4401 N N . HIS A 1 555 ? 25.380 7.306 -19.447 1.00 91.38 555 HIS A N 1
ATOM 4402 C CA . HIS A 1 555 ? 25.397 6.291 -20.509 1.00 91.38 555 HIS A CA 1
ATOM 4403 C C . HIS A 1 555 ? 26.721 5.533 -20.588 1.00 91.38 555 HIS A C 1
ATOM 4405 O O . HIS A 1 555 ? 26.715 4.322 -20.785 1.00 91.38 555 HIS A O 1
ATOM 4411 N N . GLU A 1 556 ? 27.842 6.223 -20.382 1.00 89.38 556 GLU A N 1
ATOM 4412 C CA . GLU A 1 556 ? 29.165 5.597 -20.313 1.00 89.38 556 GLU A CA 1
ATOM 4413 C C . GLU A 1 556 ? 29.246 4.615 -19.131 1.00 89.38 556 GLU A C 1
ATOM 4415 O O . GLU A 1 556 ? 29.664 3.469 -19.292 1.00 89.38 556 GLU A O 1
ATOM 4420 N N . PHE A 1 557 ? 28.727 5.012 -17.966 1.00 86.56 557 PHE A N 1
ATOM 4421 C CA . PHE A 1 557 ? 28.616 4.130 -16.804 1.00 86.56 557 PHE A CA 1
ATOM 4422 C C . PHE A 1 557 ? 27.732 2.907 -17.076 1.00 86.56 557 PHE A C 1
ATOM 4424 O O . PHE A 1 557 ? 28.109 1.776 -16.767 1.00 86.56 557 PHE A O 1
ATOM 4431 N N . MET A 1 558 ? 26.560 3.118 -17.685 1.00 90.50 558 MET A N 1
ATOM 4432 C CA . MET A 1 558 ? 25.639 2.036 -18.037 1.00 90.50 558 MET A CA 1
ATOM 4433 C C . MET A 1 558 ? 26.287 1.023 -18.982 1.00 90.50 558 MET A C 1
ATOM 4435 O O . MET A 1 558 ? 26.131 -0.179 -18.768 1.00 90.50 558 MET A O 1
ATOM 4439 N N . PHE A 1 559 ? 27.036 1.494 -19.984 1.00 92.88 559 PHE A N 1
ATOM 4440 C CA . PHE A 1 559 ? 27.761 0.633 -20.920 1.00 92.88 559 PHE A CA 1
ATOM 4441 C C . PHE A 1 559 ? 28.788 -0.238 -20.190 1.00 92.88 559 PHE A C 1
ATOM 4443 O O . PHE A 1 559 ? 28.826 -1.451 -20.384 1.00 92.88 559 PHE A O 1
ATOM 4450 N N . ASN A 1 560 ? 29.593 0.380 -19.326 1.00 86.12 560 ASN A N 1
ATOM 4451 C CA . ASN A 1 560 ? 30.708 -0.288 -18.660 1.00 86.12 560 ASN A CA 1
ATOM 4452 C C . ASN A 1 560 ? 30.259 -1.248 -17.549 1.00 86.12 560 ASN A C 1
ATOM 4454 O O . ASN A 1 560 ? 30.944 -2.237 -17.284 1.00 86.12 560 ASN A O 1
ATOM 4458 N N . HIS A 1 561 ? 29.126 -0.968 -16.895 1.00 83.94 561 HIS A N 1
ATOM 4459 C CA . HIS A 1 561 ? 28.774 -1.642 -15.643 1.00 83.94 561 HIS A CA 1
ATOM 4460 C C . HIS A 1 561 ? 27.368 -2.232 -15.591 1.00 83.94 561 HIS A C 1
ATOM 4462 O O . HIS A 1 561 ? 27.184 -3.227 -14.903 1.00 83.94 561 HIS A O 1
ATOM 4468 N N . LEU A 1 562 ? 26.376 -1.687 -16.299 1.00 87.06 562 LEU A N 1
ATOM 4469 C CA . LEU A 1 562 ? 24.981 -2.122 -16.131 1.00 87.06 562 LEU A CA 1
ATOM 4470 C C . LEU A 1 562 ? 24.486 -3.081 -17.214 1.00 87.06 562 LEU A C 1
ATOM 4472 O O . LEU A 1 562 ? 23.424 -3.676 -17.043 1.00 87.06 562 LEU A O 1
ATOM 4476 N N . VAL A 1 563 ? 25.254 -3.311 -18.284 1.00 91.56 563 VAL A N 1
ATOM 4477 C CA . VAL A 1 563 ? 24.917 -4.310 -19.315 1.00 91.56 563 VAL A CA 1
ATOM 4478 C C . VAL A 1 563 ? 24.621 -5.698 -18.717 1.00 91.56 563 VAL A C 1
ATOM 4480 O O . VAL A 1 563 ? 23.581 -6.252 -19.075 1.00 91.56 563 VAL A O 1
ATOM 4483 N N . PRO A 1 564 ? 25.407 -6.245 -17.763 1.00 90.56 564 PRO A N 1
ATOM 4484 C CA . PRO A 1 564 ? 25.069 -7.518 -17.119 1.00 90.56 564 PRO A CA 1
ATOM 4485 C C . PRO A 1 564 ? 23.712 -7.498 -16.401 1.00 90.56 564 PRO A C 1
ATOM 4487 O O . PRO A 1 564 ? 22.947 -8.455 -16.505 1.00 90.56 564 PRO A O 1
ATOM 4490 N N . THR A 1 565 ? 23.364 -6.392 -15.733 1.00 87.88 565 THR A N 1
ATOM 4491 C CA . THR A 1 565 ? 22.060 -6.221 -15.072 1.00 87.88 565 THR A CA 1
ATOM 4492 C C . THR A 1 565 ? 20.915 -6.268 -16.082 1.00 87.88 565 THR A C 1
ATOM 4494 O O . THR A 1 565 ? 19.942 -6.990 -15.866 1.00 87.88 565 THR A O 1
ATOM 4497 N N . PHE A 1 566 ? 21.039 -5.570 -17.219 1.00 93.38 566 PHE A N 1
ATOM 4498 C CA . PHE A 1 566 ? 20.049 -5.675 -18.295 1.00 93.38 566 PHE A CA 1
ATOM 4499 C C . PHE A 1 566 ? 19.938 -7.112 -18.824 1.00 93.38 566 PHE A C 1
ATOM 4501 O O . PHE A 1 566 ? 18.827 -7.603 -19.024 1.00 93.38 566 PHE A O 1
ATOM 4508 N N . GLN A 1 567 ? 21.067 -7.800 -19.035 1.00 95.19 567 GLN A N 1
ATOM 4509 C CA . GLN A 1 567 ? 21.066 -9.176 -19.533 1.00 95.19 567 GLN A CA 1
ATOM 4510 C C . GLN A 1 567 ? 20.323 -10.127 -18.596 1.00 95.19 567 GLN A C 1
ATOM 4512 O O . GLN A 1 567 ? 19.486 -10.900 -19.064 1.00 95.19 567 GLN A O 1
ATOM 4517 N N . ASN A 1 568 ? 20.586 -10.031 -17.291 1.00 94.12 568 ASN A N 1
ATOM 4518 C CA . ASN A 1 568 ? 19.914 -10.843 -16.283 1.00 94.12 568 ASN A CA 1
ATOM 4519 C C . ASN A 1 568 ? 18.401 -10.599 -16.312 1.00 94.12 568 ASN A C 1
ATOM 4521 O O . ASN A 1 568 ? 17.640 -11.546 -16.519 1.00 94.12 568 ASN A O 1
ATOM 4525 N N . ILE A 1 569 ? 17.967 -9.336 -16.240 1.00 95.38 569 ILE A N 1
ATOM 4526 C CA . ILE A 1 569 ? 16.540 -8.975 -16.258 1.00 95.38 569 ILE A CA 1
ATOM 4527 C C . ILE A 1 569 ? 15.854 -9.480 -17.534 1.00 95.38 569 ILE A C 1
ATOM 4529 O O . ILE A 1 569 ? 14.808 -10.123 -17.463 1.00 95.38 569 ILE A O 1
ATOM 4533 N N . PHE A 1 570 ? 16.442 -9.248 -18.713 1.00 97.56 570 PHE A N 1
ATOM 4534 C CA . PHE A 1 570 ? 15.852 -9.710 -19.974 1.00 97.56 570 PHE A CA 1
ATOM 4535 C C . PHE A 1 570 ? 15.812 -11.230 -20.101 1.00 97.56 570 PHE A C 1
ATOM 4537 O O . PHE A 1 570 ? 14.883 -11.756 -20.717 1.00 97.56 570 PHE A O 1
ATOM 4544 N N . SER A 1 571 ? 16.784 -11.935 -19.522 1.00 97.56 571 SER A N 1
ATOM 4545 C CA . SER A 1 571 ? 16.781 -13.396 -19.505 1.00 97.56 571 SER A CA 1
ATOM 4546 C C . SER A 1 571 ? 15.632 -13.962 -18.667 1.00 97.56 571 SER A C 1
ATOM 4548 O O . SER A 1 571 ? 15.007 -14.935 -19.088 1.00 97.56 571 SER A O 1
ATOM 4550 N N . GLU A 1 572 ? 15.303 -13.311 -17.548 1.00 97.75 572 GLU A N 1
ATOM 4551 C CA . GLU A 1 572 ? 14.237 -13.716 -16.625 1.00 97.75 572 GLU A CA 1
ATOM 4552 C C . GLU A 1 572 ? 12.839 -13.499 -17.218 1.00 97.75 572 GLU A C 1
ATOM 4554 O O . GLU A 1 572 ? 11.944 -14.312 -17.003 1.00 97.75 572 GLU A O 1
ATOM 4559 N N . ILE A 1 573 ? 12.650 -12.443 -18.016 1.00 97.62 573 ILE A N 1
ATOM 4560 C CA . ILE A 1 573 ? 11.335 -12.081 -18.583 1.00 97.62 573 ILE A CA 1
ATOM 4561 C C . ILE A 1 573 ? 11.172 -12.466 -20.057 1.00 97.62 573 ILE A C 1
ATOM 4563 O O . ILE A 1 573 ? 10.168 -12.102 -20.679 1.00 97.62 573 ILE A O 1
ATOM 4567 N N . ARG A 1 574 ? 12.133 -13.197 -20.644 1.00 97.31 574 ARG A N 1
ATOM 4568 C CA . ARG A 1 574 ? 12.126 -13.553 -22.075 1.00 97.31 574 ARG A CA 1
ATOM 4569 C C . ARG A 1 574 ? 10.786 -14.142 -22.503 1.00 97.31 574 ARG A C 1
ATOM 4571 O O . ARG A 1 574 ? 10.169 -13.643 -23.441 1.00 97.31 574 ARG A O 1
ATOM 4578 N N . ASP A 1 575 ? 10.323 -15.169 -21.798 1.00 97.06 575 ASP A N 1
ATOM 4579 C CA . ASP A 1 575 ? 9.133 -15.947 -22.176 1.00 97.06 575 ASP A CA 1
ATOM 4580 C C . ASP A 1 575 ? 7.811 -15.188 -21.914 1.00 97.06 575 ASP A C 1
ATOM 4582 O O . ASP A 1 575 ? 6.740 -15.548 -22.426 1.00 97.06 575 ASP A O 1
ATOM 4586 N N . LEU A 1 576 ? 7.885 -14.088 -21.155 1.00 97.00 576 LEU A N 1
ATOM 4587 C CA . LEU A 1 576 ? 6.779 -13.158 -20.914 1.00 97.00 576 LEU A CA 1
ATOM 4588 C C . LEU A 1 576 ? 6.640 -12.128 -22.045 1.00 97.00 576 LEU A C 1
ATOM 4590 O O . LEU A 1 576 ? 5.530 -11.663 -22.332 1.00 97.00 576 LEU A O 1
ATOM 4594 N N . LEU A 1 577 ? 7.751 -11.774 -22.701 1.00 96.00 577 LEU A N 1
ATOM 4595 C CA . LEU A 1 577 ? 7.805 -10.737 -23.738 1.00 96.00 577 LEU A CA 1
ATOM 4596 C C . LEU A 1 577 ? 7.893 -11.287 -25.166 1.00 96.00 577 LEU A C 1
ATOM 4598 O O . LEU A 1 577 ? 7.432 -10.618 -26.092 1.00 96.00 577 LEU A O 1
ATOM 4602 N N . ALA A 1 578 ? 8.449 -12.483 -25.364 1.00 95.56 578 ALA A N 1
ATOM 4603 C CA . ALA A 1 578 ? 8.624 -13.108 -26.671 1.00 95.56 578 ALA A CA 1
ATOM 4604 C C . ALA A 1 578 ? 7.635 -14.276 -26.881 1.00 95.56 578 ALA A C 1
ATOM 4606 O O . ALA A 1 578 ? 7.511 -15.142 -26.014 1.00 95.56 578 ALA A O 1
ATOM 4607 N N . PRO A 1 579 ? 6.931 -14.346 -28.028 1.00 94.88 579 PRO A N 1
ATOM 4608 C CA . PRO A 1 579 ? 6.128 -15.516 -28.381 1.00 94.88 579 PRO A CA 1
ATOM 4609 C C . PRO A 1 579 ? 7.001 -16.761 -28.583 1.00 94.88 579 PRO A C 1
ATOM 4611 O O . PRO A 1 579 ? 8.071 -16.667 -29.190 1.00 94.88 579 PRO A O 1
ATOM 4614 N N . GLN A 1 580 ? 6.511 -17.938 -28.174 1.00 96.12 580 GLN A N 1
ATOM 4615 C CA . GLN A 1 580 ? 7.239 -19.204 -28.347 1.00 96.12 580 GLN A CA 1
ATOM 4616 C C . GLN A 1 580 ? 7.590 -19.474 -29.818 1.00 96.12 580 GLN A C 1
ATOM 4618 O O . GLN A 1 580 ? 8.700 -19.897 -30.109 1.00 96.12 580 GLN A O 1
ATOM 4623 N N . SER A 1 581 ? 6.698 -19.136 -30.755 1.00 96.81 581 SER A N 1
ATOM 4624 C CA . SER A 1 581 ? 6.954 -19.257 -32.197 1.00 96.81 581 SER A CA 1
ATOM 4625 C C . SER A 1 581 ? 8.189 -18.481 -32.651 1.00 96.81 581 SER A C 1
ATOM 4627 O O . SER A 1 581 ? 8.932 -18.946 -33.510 1.00 96.81 581 SER A O 1
ATOM 4629 N N . ASN A 1 582 ? 8.424 -17.303 -32.072 1.00 96.12 582 ASN A N 1
ATOM 4630 C CA . ASN A 1 582 ? 9.539 -16.444 -32.451 1.00 96.12 582 ASN A CA 1
ATOM 4631 C C . ASN A 1 582 ? 10.830 -16.929 -31.791 1.00 96.12 582 ASN A C 1
ATOM 4633 O O . ASN A 1 582 ? 11.880 -16.884 -32.424 1.00 96.12 582 ASN A O 1
ATOM 4637 N N . ILE A 1 583 ? 10.742 -17.445 -30.560 1.00 96.88 583 ILE A N 1
ATOM 4638 C CA . ILE A 1 583 ? 11.850 -18.128 -29.878 1.00 96.88 583 ILE A CA 1
ATOM 4639 C C . ILE A 1 583 ? 12.288 -19.359 -30.685 1.00 96.88 583 ILE A C 1
ATOM 4641 O O . ILE A 1 583 ? 13.470 -19.512 -30.989 1.00 96.88 583 ILE A O 1
ATOM 4645 N N . ASP A 1 584 ? 11.340 -20.207 -31.083 1.00 97.56 584 ASP A N 1
ATOM 4646 C CA . ASP A 1 584 ? 11.605 -21.408 -31.877 1.00 97.56 584 ASP A CA 1
ATOM 4647 C C . ASP A 1 584 ? 12.172 -21.050 -33.252 1.00 97.56 584 ASP A C 1
ATOM 4649 O O . ASP A 1 584 ? 13.102 -21.702 -33.726 1.00 97.56 584 ASP A O 1
ATOM 4653 N N . TYR A 1 585 ? 11.649 -19.995 -33.883 1.00 97.44 585 TYR A N 1
ATOM 4654 C CA . TYR A 1 585 ? 12.171 -19.500 -35.150 1.00 97.44 585 TYR A CA 1
ATOM 4655 C C . TYR A 1 585 ? 13.644 -19.107 -35.021 1.00 97.44 585 TYR A C 1
ATOM 4657 O O . TYR A 1 585 ? 14.470 -19.626 -35.768 1.00 97.44 585 TYR A O 1
ATOM 4665 N N . VAL A 1 586 ? 14.014 -18.239 -34.075 1.00 97.12 586 VAL A N 1
ATOM 4666 C CA . VAL A 1 586 ? 15.412 -17.788 -33.986 1.00 97.12 586 VAL A CA 1
ATOM 4667 C C . VAL A 1 586 ? 16.369 -18.908 -33.578 1.00 97.12 586 VAL A C 1
ATOM 4669 O O . VAL A 1 586 ? 17.472 -18.989 -34.112 1.00 97.12 586 VAL A O 1
ATOM 4672 N N . ASN A 1 587 ? 15.934 -19.831 -32.716 1.00 97.12 587 ASN A N 1
ATOM 4673 C CA . ASN A 1 587 ? 16.759 -20.955 -32.269 1.00 97.12 587 ASN A CA 1
ATOM 4674 C C . ASN A 1 587 ? 17.047 -21.984 -33.377 1.00 97.12 587 ASN A C 1
ATOM 4676 O O . ASN A 1 587 ? 18.069 -22.665 -33.317 1.00 97.12 587 ASN A O 1
ATOM 4680 N N . ASN A 1 588 ? 16.163 -22.115 -34.371 1.00 97.56 588 ASN A N 1
ATOM 4681 C CA . ASN A 1 588 ? 16.280 -23.120 -35.434 1.00 97.56 588 ASN A CA 1
ATOM 4682 C C . ASN A 1 588 ? 16.894 -22.583 -36.738 1.00 97.56 588 ASN A C 1
ATOM 4684 O O . ASN A 1 588 ? 17.057 -23.345 -37.690 1.00 97.56 588 ASN A O 1
ATOM 4688 N N . ASN A 1 589 ? 17.227 -21.292 -36.803 1.00 96.88 589 ASN A N 1
ATOM 4689 C CA . ASN A 1 589 ? 17.799 -20.668 -37.993 1.00 96.88 589 ASN A CA 1
ATOM 4690 C C . ASN A 1 589 ? 19.303 -20.400 -37.847 1.00 96.88 589 ASN A C 1
ATOM 4692 O O . ASN A 1 589 ? 19.825 -20.134 -36.764 1.00 96.88 589 ASN A O 1
ATOM 4696 N N . THR A 1 590 ? 19.996 -20.428 -38.985 1.00 96.88 590 THR A N 1
ATOM 4697 C CA . THR A 1 590 ? 21.377 -19.954 -39.124 1.00 96.88 590 THR A CA 1
ATOM 4698 C C . THR A 1 590 ? 21.394 -18.633 -39.875 1.00 96.88 590 THR A C 1
ATOM 4700 O O . THR A 1 590 ? 20.670 -18.468 -40.857 1.00 96.88 590 THR A O 1
ATOM 4703 N N . TYR A 1 591 ? 22.264 -17.723 -39.460 1.00 96.94 591 TYR A N 1
ATOM 4704 C CA . TYR A 1 591 ? 22.376 -16.378 -40.009 1.00 96.94 591 TYR A CA 1
ATOM 4705 C C . TYR A 1 591 ? 23.766 -16.165 -40.596 1.00 96.94 591 TYR A C 1
ATOM 4707 O O . TYR A 1 591 ? 24.745 -16.668 -40.055 1.00 96.94 591 TYR A O 1
ATOM 4715 N N . LEU A 1 592 ? 23.863 -15.412 -41.690 1.00 97.38 592 LEU A N 1
ATOM 4716 C CA . LEU A 1 592 ? 25.143 -15.082 -42.313 1.00 97.38 592 LEU A CA 1
ATOM 4717 C C . LEU A 1 592 ? 25.673 -13.761 -41.748 1.00 97.38 592 LEU A C 1
ATOM 4719 O O . LEU A 1 592 ? 25.027 -12.722 -41.893 1.00 97.38 592 LEU A O 1
ATOM 4723 N N . ASN A 1 593 ? 26.866 -13.784 -41.158 1.00 96.69 593 ASN A N 1
ATOM 4724 C CA . ASN A 1 593 ? 27.611 -12.571 -40.852 1.00 96.69 593 ASN A CA 1
ATOM 4725 C C . ASN A 1 593 ? 28.293 -12.065 -42.127 1.00 96.69 593 ASN A C 1
ATOM 4727 O O . ASN A 1 593 ? 29.239 -12.665 -42.633 1.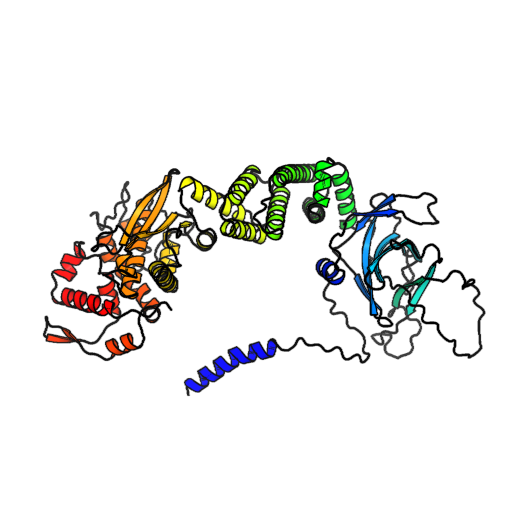00 96.69 593 ASN A O 1
ATOM 4731 N N . THR A 1 594 ? 27.804 -10.949 -42.664 1.00 96.31 594 THR A N 1
ATOM 4732 C CA . THR A 1 594 ? 28.268 -10.405 -43.949 1.00 96.31 594 THR A CA 1
ATOM 4733 C C . THR A 1 594 ? 29.657 -9.773 -43.882 1.00 96.31 594 THR A C 1
ATOM 4735 O O . THR A 1 594 ? 30.241 -9.501 -44.925 1.00 96.31 594 THR A O 1
ATOM 4738 N N . ILE A 1 595 ? 30.196 -9.531 -42.682 1.00 97.31 595 ILE A N 1
ATOM 4739 C CA . ILE A 1 595 ? 31.525 -8.937 -42.494 1.00 97.31 595 ILE A CA 1
ATOM 4740 C C . ILE A 1 595 ? 32.627 -9.981 -42.689 1.00 97.31 595 ILE A C 1
ATOM 4742 O O . ILE A 1 595 ? 33.653 -9.685 -43.295 1.00 97.31 595 ILE A O 1
ATOM 4746 N N . ASN A 1 596 ? 32.421 -11.204 -42.196 1.00 96.88 596 ASN A N 1
ATOM 4747 C CA . ASN A 1 596 ? 33.410 -12.287 -42.261 1.00 96.88 596 ASN A CA 1
ATOM 4748 C C . ASN A 1 596 ? 32.949 -13.503 -43.088 1.00 96.88 596 ASN A C 1
ATOM 4750 O O . ASN A 1 596 ? 33.695 -14.473 -43.214 1.00 96.88 596 ASN A O 1
ATOM 4754 N N . ASN A 1 597 ? 31.741 -13.447 -43.658 1.00 96.50 597 ASN A N 1
ATOM 4755 C CA . ASN A 1 597 ? 31.111 -14.502 -44.449 1.00 96.50 597 ASN A CA 1
ATOM 4756 C C . ASN A 1 597 ? 30.983 -15.846 -43.700 1.00 96.50 597 ASN A C 1
ATOM 4758 O O . ASN A 1 597 ? 31.096 -16.915 -44.302 1.00 96.50 597 ASN A O 1
ATOM 4762 N N . GLN A 1 598 ? 30.773 -15.798 -42.381 1.00 97.56 598 GLN A N 1
ATOM 4763 C CA . GLN A 1 598 ? 30.560 -16.979 -41.543 1.00 97.56 598 GLN A CA 1
ATOM 4764 C C . GLN A 1 598 ? 29.096 -17.099 -41.130 1.00 97.56 598 GLN A C 1
ATOM 4766 O O . GLN A 1 598 ? 28.459 -16.118 -40.744 1.00 97.56 598 GLN A O 1
ATOM 4771 N N . ASN A 1 599 ? 28.569 -18.322 -41.178 1.00 97.25 599 ASN A N 1
ATOM 4772 C CA . ASN A 1 599 ? 27.271 -18.614 -40.588 1.00 97.25 599 ASN A CA 1
ATOM 4773 C C . ASN A 1 599 ? 27.400 -18.693 -39.063 1.00 97.25 599 ASN A C 1
ATOM 4775 O O . ASN A 1 599 ? 28.341 -19.301 -38.553 1.00 97.25 599 ASN A O 1
ATOM 4779 N N . PHE A 1 600 ? 26.430 -18.135 -38.346 1.00 97.38 600 PHE A N 1
ATOM 4780 C CA . PHE A 1 600 ? 26.303 -18.245 -36.897 1.00 97.38 600 PHE A CA 1
ATOM 4781 C C . PHE A 1 600 ? 24.876 -18.650 -36.510 1.00 97.38 600 PHE A C 1
ATOM 4783 O O . PHE A 1 600 ? 23.923 -18.460 -37.269 1.00 97.38 600 PHE A O 1
ATOM 4790 N N . THR A 1 601 ? 24.732 -19.247 -35.331 1.00 97.56 601 THR A N 1
ATOM 4791 C CA . THR A 1 601 ? 23.435 -19.591 -34.732 1.00 97.56 601 THR A CA 1
ATOM 4792 C C . THR A 1 601 ? 23.012 -18.516 -33.742 1.00 97.56 601 THR A C 1
ATOM 4794 O O . THR A 1 601 ? 23.858 -17.814 -33.189 1.00 97.56 601 THR A O 1
ATOM 4797 N N . TRP A 1 602 ? 21.711 -18.411 -33.475 1.00 97.94 602 TRP A N 1
ATOM 4798 C CA . TRP A 1 602 ? 21.207 -17.495 -32.457 1.00 97.94 602 TRP A CA 1
ATOM 4799 C C . TRP A 1 602 ? 21.814 -17.775 -31.077 1.00 97.94 602 TRP A C 1
ATOM 4801 O O . TRP A 1 602 ? 21.841 -18.917 -30.617 1.00 97.94 602 TRP A O 1
ATOM 4811 N N . ASN A 1 603 ? 22.262 -16.718 -30.402 1.00 98.06 603 ASN A N 1
ATOM 4812 C CA . ASN A 1 603 ? 22.742 -16.772 -29.029 1.00 98.06 603 ASN A CA 1
ATOM 4813 C C . ASN A 1 603 ? 21.968 -15.750 -28.190 1.00 98.06 603 ASN A C 1
ATOM 4815 O O . ASN A 1 603 ? 22.055 -14.545 -28.417 1.00 98.06 603 ASN A O 1
ATOM 4819 N N . TRP A 1 604 ? 21.213 -16.233 -27.202 1.00 97.75 604 TRP A N 1
ATOM 4820 C CA . TRP A 1 604 ? 20.411 -15.373 -26.330 1.00 97.75 604 TRP A CA 1
ATOM 4821 C C . TRP A 1 604 ? 21.259 -14.425 -25.479 1.00 97.75 604 TRP A C 1
ATOM 4823 O O . TRP A 1 604 ? 20.853 -13.286 -25.276 1.00 97.75 604 TRP A O 1
ATOM 4833 N N . ASN A 1 605 ? 22.443 -14.846 -25.030 1.00 98.06 605 ASN A N 1
ATOM 4834 C CA . ASN A 1 605 ? 23.325 -13.983 -24.245 1.00 98.06 605 ASN A CA 1
ATOM 4835 C C . ASN A 1 605 ? 23.858 -12.826 -25.091 1.00 98.06 605 ASN A C 1
ATOM 4837 O O . ASN A 1 605 ? 23.868 -11.689 -24.616 1.00 98.06 605 ASN A O 1
ATOM 4841 N N . ASP A 1 606 ? 24.232 -13.103 -26.344 1.00 98.25 606 ASP A N 1
ATOM 4842 C CA . ASP A 1 606 ? 24.645 -12.066 -27.293 1.00 98.25 606 ASP A CA 1
ATOM 4843 C C . ASP A 1 606 ? 23.470 -11.142 -27.612 1.00 98.25 606 ASP A C 1
ATOM 4845 O O . ASP A 1 606 ? 23.617 -9.922 -27.538 1.00 98.25 606 ASP A O 1
ATOM 4849 N N . PHE A 1 607 ? 22.282 -11.702 -27.875 1.00 98.44 607 PHE A N 1
ATOM 4850 C CA . PHE A 1 607 ? 21.068 -10.914 -28.068 1.00 98.44 607 PHE A CA 1
ATOM 4851 C C . PHE A 1 607 ? 20.849 -9.945 -26.908 1.00 98.44 607 PHE A C 1
ATOM 4853 O O . PHE A 1 607 ? 20.756 -8.744 -27.149 1.00 98.44 607 PHE A O 1
ATOM 4860 N N . TYR A 1 608 ? 20.828 -10.428 -25.662 1.00 98.19 608 TYR A N 1
ATOM 4861 C CA . TYR A 1 608 ? 20.619 -9.564 -24.505 1.00 98.19 608 TYR A CA 1
ATOM 4862 C C . TYR A 1 608 ? 21.735 -8.529 -24.353 1.00 98.19 608 TYR A C 1
ATOM 4864 O O . TYR A 1 608 ? 21.430 -7.366 -24.098 1.00 98.19 608 TYR A O 1
ATOM 4872 N N . LYS A 1 609 ? 23.007 -8.909 -24.548 1.00 97.62 609 LYS A N 1
ATOM 4873 C CA . LYS A 1 609 ? 24.153 -7.989 -24.476 1.00 97.62 609 LYS A CA 1
ATOM 4874 C C . LYS A 1 609 ? 23.957 -6.831 -25.447 1.00 97.62 609 LYS A C 1
ATOM 4876 O O . LYS A 1 609 ? 23.859 -5.685 -25.022 1.00 97.62 609 LYS A O 1
ATOM 4881 N N . TYR A 1 610 ? 23.871 -7.131 -26.741 1.00 98.38 610 TYR A N 1
ATOM 4882 C CA . TYR A 1 610 ? 23.813 -6.119 -27.793 1.00 98.38 610 TYR A CA 1
ATOM 4883 C C . TYR A 1 610 ? 22.516 -5.315 -27.763 1.00 98.38 610 TYR A C 1
ATOM 4885 O O . TYR A 1 610 ? 22.528 -4.111 -28.016 1.00 98.38 610 TYR A O 1
ATOM 4893 N N . PHE A 1 611 ? 21.398 -5.952 -27.418 1.00 97.31 611 PHE A N 1
ATOM 4894 C CA . PHE A 1 611 ? 20.122 -5.268 -27.265 1.00 97.31 611 PHE A CA 1
ATOM 4895 C C . PHE A 1 611 ? 20.149 -4.231 -26.132 1.00 97.31 611 PHE A C 1
ATOM 4897 O O . PHE A 1 611 ? 19.624 -3.129 -26.299 1.00 97.31 611 PHE A O 1
ATOM 4904 N N . SER A 1 612 ? 20.829 -4.536 -25.024 1.00 96.81 612 SER A N 1
ATOM 4905 C CA . SER A 1 612 ? 20.995 -3.615 -23.888 1.00 96.81 612 SER A CA 1
ATOM 4906 C C . SER A 1 612 ? 21.800 -2.360 -24.239 1.00 96.81 612 SER A C 1
ATOM 4908 O O . SER A 1 612 ? 21.656 -1.335 -23.579 1.00 96.81 612 SER A O 1
ATOM 4910 N N . LEU A 1 613 ? 22.611 -2.408 -25.304 1.00 97.31 613 LEU A N 1
ATOM 4911 C CA . LEU A 1 613 ? 23.377 -1.255 -25.785 1.00 97.31 613 LEU A CA 1
ATOM 4912 C C . LEU A 1 613 ? 22.519 -0.253 -26.574 1.00 97.31 613 LEU A C 1
ATOM 4914 O O . LEU A 1 613 ? 22.950 0.875 -26.827 1.00 97.31 613 LEU A O 1
ATOM 4918 N N . GLU A 1 614 ? 21.302 -0.630 -26.984 1.00 95.31 614 GLU A N 1
ATOM 4919 C CA . GLU A 1 614 ? 20.409 0.268 -27.714 1.00 95.31 614 GLU A CA 1
ATOM 4920 C C . GLU A 1 614 ? 20.002 1.448 -26.817 1.00 95.31 614 GLU A C 1
ATOM 4922 O O . GLU A 1 614 ? 19.230 1.296 -25.872 1.00 95.31 614 GLU A O 1
ATOM 4927 N N . GLY A 1 615 ? 20.466 2.649 -27.161 1.00 91.81 615 GLY A N 1
ATOM 4928 C CA . GLY A 1 615 ? 20.280 3.867 -26.358 1.00 91.81 615 GLY A CA 1
ATOM 4929 C C . GLY A 1 615 ? 21.589 4.436 -25.807 1.00 91.81 615 GLY A C 1
ATOM 4930 O O . GLY A 1 615 ? 21.635 5.617 -25.503 1.00 91.81 615 GLY A O 1
ATOM 4931 N N . LEU A 1 616 ? 22.673 3.651 -25.812 1.00 95.06 616 LEU A N 1
ATOM 4932 C CA . LEU A 1 616 ? 24.009 4.057 -25.345 1.00 95.06 616 LEU A CA 1
ATOM 4933 C C . LEU A 1 616 ? 24.945 4.502 -26.484 1.00 95.06 616 LEU A C 1
ATOM 4935 O O . LEU A 1 616 ? 26.129 4.737 -26.282 1.00 95.06 616 LEU A O 1
ATOM 4939 N N . HIS A 1 617 ? 24.409 4.640 -27.695 1.00 92.69 617 HIS A N 1
ATOM 4940 C CA . HIS A 1 617 ? 25.153 4.850 -28.941 1.00 92.69 617 HIS A CA 1
ATOM 4941 C C . HIS A 1 617 ? 25.990 6.138 -29.018 1.00 92.69 617 HIS A C 1
ATOM 4943 O O . HIS A 1 617 ? 26.821 6.264 -29.915 1.00 92.69 617 HIS A O 1
ATOM 4949 N N . LEU A 1 618 ? 25.758 7.097 -28.117 1.00 88.69 618 LEU A N 1
ATOM 4950 C CA . LEU A 1 618 ? 26.497 8.360 -28.062 1.00 88.69 618 LEU A CA 1
ATOM 4951 C C . LEU A 1 618 ? 27.655 8.344 -27.055 1.00 88.69 618 LEU A C 1
ATOM 4953 O O . LEU A 1 618 ? 28.407 9.315 -27.007 1.00 88.69 618 LEU A O 1
ATOM 4957 N N . CYS A 1 619 ? 27.799 7.291 -26.242 1.00 91.81 619 CYS A N 1
ATOM 4958 C CA . CYS A 1 619 ? 28.911 7.201 -25.301 1.00 91.81 619 CYS A CA 1
ATOM 4959 C C . CYS A 1 619 ? 30.199 6.743 -26.006 1.00 91.81 619 CYS A C 1
ATOM 4961 O O . CYS A 1 619 ? 30.163 6.080 -27.048 1.00 91.81 619 CYS A O 1
ATOM 4963 N N . GLU A 1 620 ? 31.350 7.116 -25.449 1.00 92.25 620 GLU A N 1
ATOM 4964 C CA . GLU A 1 620 ? 32.652 6.876 -26.075 1.00 92.25 620 GLU A CA 1
ATOM 4965 C C . GLU A 1 620 ? 32.945 5.378 -26.180 1.00 92.25 620 GLU A C 1
ATOM 4967 O O . GLU A 1 620 ? 33.346 4.903 -27.248 1.00 92.25 620 GLU A O 1
ATOM 4972 N N . SER A 1 621 ? 32.645 4.613 -25.125 1.00 93.56 621 SER A N 1
ATOM 4973 C CA . SER A 1 621 ? 32.850 3.163 -25.138 1.00 93.56 621 SER A CA 1
ATOM 4974 C C . SER A 1 621 ? 32.006 2.447 -26.186 1.00 93.56 621 SER A C 1
ATOM 4976 O O . SER A 1 621 ? 32.484 1.482 -26.784 1.00 93.56 621 SER A O 1
ATOM 4978 N N . PHE A 1 622 ? 30.790 2.917 -26.478 1.00 96.62 622 PHE A N 1
ATOM 4979 C CA . PHE A 1 622 ? 30.002 2.356 -27.574 1.00 96.62 622 PHE A CA 1
ATOM 4980 C C . PHE A 1 622 ? 30.676 2.629 -28.922 1.00 96.62 622 PHE A C 1
ATOM 4982 O O . PHE A 1 622 ? 30.816 1.722 -29.743 1.00 96.62 622 PHE A O 1
ATOM 4989 N N . VAL A 1 623 ? 31.129 3.864 -29.156 1.00 95.62 623 VAL A N 1
ATOM 4990 C CA . VAL A 1 623 ? 31.792 4.233 -30.414 1.00 95.62 623 VAL A CA 1
ATOM 4991 C C . VAL A 1 623 ? 33.051 3.393 -30.637 1.00 95.62 623 VAL A C 1
ATOM 4993 O O . VAL A 1 623 ? 33.230 2.849 -31.727 1.00 95.62 623 VAL A O 1
ATOM 4996 N N . GLN A 1 624 ? 33.895 3.253 -29.614 1.00 96.94 624 GLN A N 1
ATOM 4997 C CA . GLN A 1 624 ? 35.165 2.532 -29.715 1.00 96.94 624 GLN A CA 1
ATOM 4998 C C . GLN A 1 624 ? 34.976 1.016 -29.843 1.00 96.94 624 GLN A C 1
ATOM 5000 O O . GLN A 1 624 ? 35.613 0.392 -30.688 1.00 96.94 624 GLN A O 1
ATOM 5005 N N . ASN A 1 625 ? 34.095 0.421 -29.034 1.00 97.56 625 ASN A N 1
ATOM 5006 C CA . ASN A 1 625 ? 33.991 -1.038 -28.939 1.00 97.56 625 ASN A CA 1
ATOM 5007 C C . ASN A 1 625 ? 32.939 -1.646 -29.872 1.00 97.56 625 ASN A C 1
ATOM 5009 O O . ASN A 1 625 ? 33.032 -2.828 -30.189 1.00 97.56 625 ASN A O 1
ATOM 5013 N N . ILE A 1 626 ? 31.942 -0.867 -30.306 1.00 97.88 626 ILE A N 1
ATOM 5014 C CA . ILE A 1 626 ? 30.867 -1.341 -31.186 1.00 97.88 626 ILE A CA 1
ATOM 5015 C C . ILE A 1 626 ? 31.017 -0.717 -32.566 1.00 97.88 626 ILE A C 1
ATOM 5017 O O . ILE A 1 626 ? 31.332 -1.428 -33.514 1.00 97.88 626 ILE A O 1
ATOM 5021 N N . THR A 1 627 ? 30.860 0.605 -32.694 1.00 97.19 627 THR A N 1
ATOM 5022 C CA . THR A 1 627 ? 30.807 1.274 -34.008 1.00 97.19 627 THR A CA 1
ATOM 5023 C C . THR A 1 627 ? 32.091 1.085 -34.823 1.00 97.19 627 THR A C 1
ATOM 5025 O O . THR A 1 627 ? 32.029 0.850 -36.028 1.00 97.19 627 THR A O 1
ATOM 5028 N N . GLN A 1 628 ? 33.261 1.182 -34.184 1.00 97.31 628 GLN A N 1
ATOM 5029 C CA . GLN A 1 628 ? 34.564 1.062 -34.852 1.00 97.31 628 GLN A CA 1
ATOM 5030 C C . GLN A 1 628 ? 35.031 -0.386 -35.059 1.00 97.31 628 GLN A C 1
ATOM 5032 O O . GLN A 1 628 ? 36.003 -0.604 -35.782 1.00 97.31 628 GLN A O 1
ATOM 5037 N N . VAL A 1 629 ? 34.347 -1.374 -34.472 1.00 98.00 629 VAL A N 1
ATOM 5038 C CA . VAL A 1 629 ? 34.677 -2.798 -34.607 1.00 98.00 629 VAL A CA 1
ATOM 5039 C C . VAL A 1 629 ? 33.627 -3.457 -35.511 1.00 98.00 629 VAL A C 1
ATOM 5041 O O . VAL A 1 629 ? 32.541 -3.794 -35.042 1.00 98.00 629 VAL A O 1
ATOM 5044 N N . PRO A 1 630 ? 33.908 -3.683 -36.814 1.00 97.75 630 PRO A N 1
ATOM 5045 C CA . PRO A 1 630 ? 32.874 -4.034 -37.796 1.00 97.75 630 PRO A CA 1
ATOM 5046 C C . PRO A 1 630 ? 32.030 -5.263 -37.438 1.00 97.75 630 PRO A C 1
ATOM 5048 O O . PRO A 1 630 ? 30.827 -5.283 -37.691 1.00 97.75 630 PRO A O 1
ATOM 5051 N N . VAL A 1 631 ? 32.649 -6.282 -36.836 1.00 97.38 631 VAL A N 1
ATOM 5052 C CA . VAL A 1 631 ? 31.958 -7.506 -36.404 1.00 97.38 631 VAL A CA 1
ATOM 5053 C C . VAL A 1 631 ? 31.001 -7.231 -35.237 1.00 97.38 631 VAL A C 1
ATOM 5055 O O . VAL A 1 631 ? 29.878 -7.729 -35.249 1.00 97.38 631 VAL A O 1
ATOM 5058 N N . GLU A 1 632 ? 31.401 -6.408 -34.265 1.00 98.06 632 GLU A N 1
ATOM 5059 C CA . GLU A 1 632 ? 30.554 -6.025 -33.126 1.00 98.06 632 GLU A CA 1
ATOM 5060 C C . GLU A 1 632 ? 29.393 -5.135 -33.580 1.00 98.06 632 GLU A C 1
ATOM 5062 O O . GLU A 1 632 ? 28.250 -5.371 -33.185 1.00 98.06 632 GLU A O 1
ATOM 5067 N N . ASN A 1 633 ? 29.651 -4.168 -34.473 1.00 98.12 633 ASN A N 1
ATOM 5068 C CA . ASN A 1 633 ? 28.595 -3.340 -35.059 1.00 98.12 633 ASN A CA 1
ATOM 5069 C C . ASN A 1 633 ? 27.563 -4.188 -35.819 1.00 98.12 633 ASN A C 1
ATOM 5071 O O . ASN A 1 633 ? 26.361 -3.962 -35.686 1.00 98.12 633 ASN A O 1
ATOM 5075 N N . PHE A 1 634 ? 28.020 -5.195 -36.576 1.00 98.12 634 PHE A N 1
ATOM 5076 C CA . PHE A 1 634 ? 27.125 -6.133 -37.255 1.00 98.12 634 PHE A CA 1
ATOM 5077 C C . PHE A 1 634 ? 26.205 -6.854 -36.264 1.00 98.12 634 PHE A C 1
ATOM 5079 O O . PHE A 1 634 ? 24.992 -6.873 -36.474 1.00 98.12 634 PHE A O 1
ATOM 5086 N N . TYR A 1 635 ? 26.745 -7.423 -35.180 1.00 98.25 635 TYR A N 1
ATOM 5087 C CA . TYR A 1 63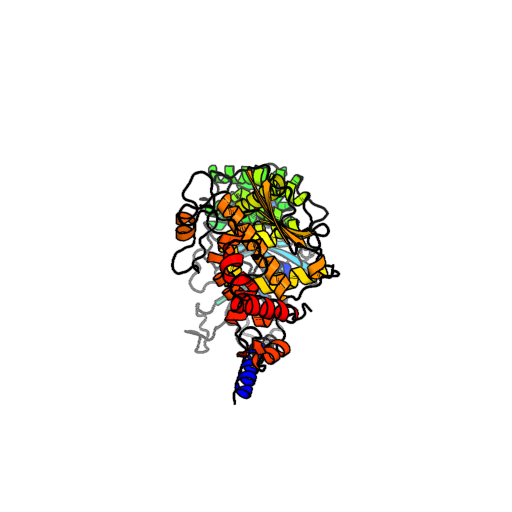5 ? 25.918 -8.116 -34.189 1.00 98.25 635 TYR A CA 1
ATOM 5088 C C . TYR A 1 635 ? 24.955 -7.168 -33.477 1.00 98.25 635 TYR A C 1
ATOM 5090 O O . TYR A 1 635 ? 23.788 -7.520 -33.292 1.00 98.25 635 TYR A O 1
ATOM 5098 N N . TYR A 1 636 ? 25.402 -5.955 -33.145 1.00 98.12 636 TYR A N 1
ATOM 5099 C CA . TYR A 1 636 ? 24.536 -4.919 -32.594 1.00 98.12 636 TYR A CA 1
ATOM 5100 C C . TYR A 1 636 ? 23.344 -4.621 -33.506 1.00 98.12 636 TYR A C 1
ATOM 5102 O O . TYR A 1 636 ? 22.193 -4.727 -33.074 1.00 98.12 636 TYR A O 1
ATOM 5110 N N . ASP A 1 637 ? 23.597 -4.311 -34.778 1.00 97.88 637 ASP A N 1
ATOM 5111 C CA . ASP A 1 637 ? 22.546 -4.001 -35.744 1.00 97.88 637 ASP A CA 1
ATOM 5112 C C . ASP A 1 637 ? 21.617 -5.195 -35.987 1.00 97.88 637 ASP A C 1
ATOM 5114 O O . ASP A 1 637 ? 20.389 -5.038 -35.995 1.00 97.88 637 ASP A O 1
ATOM 5118 N N . PHE A 1 638 ? 22.190 -6.394 -36.111 1.00 97.75 638 PHE A N 1
ATOM 5119 C CA . PHE A 1 638 ? 21.447 -7.633 -36.286 1.00 97.75 638 PHE A CA 1
ATOM 5120 C C . PHE A 1 638 ? 20.489 -7.873 -35.113 1.00 97.75 638 PHE A C 1
ATOM 5122 O O . PHE A 1 638 ? 19.273 -7.879 -35.315 1.00 97.75 638 PHE A O 1
ATOM 5129 N N . TYR A 1 639 ? 20.988 -7.993 -33.881 1.00 98.06 639 TYR A N 1
ATOM 5130 C CA . TYR A 1 639 ? 20.154 -8.311 -32.719 1.00 98.06 639 TYR A CA 1
ATOM 5131 C C . TYR A 1 639 ? 19.146 -7.201 -32.391 1.00 98.06 639 TYR A C 1
ATOM 5133 O O . TYR A 1 639 ? 17.979 -7.490 -32.107 1.00 98.06 639 TYR A O 1
ATOM 5141 N N . ARG A 1 640 ? 19.537 -5.925 -32.528 1.00 95.75 640 ARG A N 1
ATOM 5142 C CA . ARG A 1 640 ? 18.628 -4.776 -32.367 1.00 95.75 640 ARG A CA 1
ATOM 5143 C C . ARG A 1 640 ? 17.463 -4.809 -33.357 1.00 95.75 640 ARG A C 1
ATOM 5145 O O . ARG A 1 640 ? 16.352 -4.394 -33.005 1.00 95.75 640 ARG A O 1
ATOM 5152 N N . SER A 1 641 ? 17.706 -5.256 -34.592 1.00 96.00 641 SER A N 1
ATOM 5153 C CA . SER A 1 641 ? 16.656 -5.398 -35.606 1.00 96.00 641 SER A CA 1
ATOM 5154 C C . SER A 1 641 ? 15.709 -6.556 -35.276 1.00 96.00 641 SER A C 1
ATOM 5156 O O . SER A 1 641 ? 14.491 -6.373 -35.311 1.00 96.00 641 SER A O 1
ATOM 5158 N N . GLN A 1 642 ? 16.248 -7.709 -34.857 1.00 95.75 642 GLN A N 1
ATOM 5159 C CA . GLN A 1 642 ? 15.450 -8.889 -34.503 1.00 95.75 642 GLN A CA 1
ATOM 5160 C C . GLN A 1 642 ? 14.564 -8.642 -33.275 1.00 95.75 642 GLN A C 1
ATOM 5162 O O . GLN A 1 642 ? 13.435 -9.126 -33.232 1.00 95.75 642 GLN A O 1
ATOM 5167 N N . ALA A 1 643 ? 14.997 -7.796 -32.331 1.00 96.00 643 ALA A N 1
ATOM 5168 C CA . ALA A 1 643 ? 14.194 -7.410 -31.167 1.00 96.00 643 ALA A CA 1
ATOM 5169 C C . ALA A 1 643 ? 12.804 -6.845 -31.525 1.00 96.00 643 ALA A C 1
ATOM 5171 O O . ALA A 1 643 ? 11.876 -6.938 -30.721 1.00 96.00 643 ALA A O 1
ATOM 5172 N N . GLN A 1 644 ? 12.625 -6.273 -32.725 1.00 94.31 644 GLN A N 1
ATOM 5173 C CA . GLN A 1 644 ? 11.327 -5.768 -33.192 1.00 94.31 644 GLN A CA 1
ATOM 5174 C C . GLN A 1 644 ? 10.284 -6.889 -33.377 1.00 94.31 644 GLN A C 1
ATOM 5176 O O . GLN A 1 644 ? 9.087 -6.618 -33.344 1.00 94.31 644 GLN A O 1
ATOM 5181 N N . GLN A 1 645 ? 10.719 -8.140 -33.535 1.00 92.81 645 GLN A N 1
ATOM 5182 C CA . GLN A 1 645 ? 9.829 -9.289 -33.702 1.00 92.81 645 GLN A CA 1
ATOM 5183 C C . GLN A 1 645 ? 9.342 -9.852 -32.358 1.00 92.81 645 GLN A C 1
ATOM 5185 O O . GLN A 1 645 ? 8.366 -10.593 -32.326 1.00 92.81 645 GLN A O 1
ATOM 5190 N N . PHE A 1 646 ? 9.977 -9.524 -31.229 1.00 94.12 646 PHE A N 1
ATOM 5191 C CA . PHE A 1 646 ? 9.604 -10.079 -29.924 1.00 94.12 646 PHE A CA 1
ATOM 5192 C C . PHE A 1 646 ? 8.520 -9.247 -29.241 1.00 94.12 646 PHE A C 1
ATOM 5194 O O . PHE A 1 646 ? 8.790 -8.371 -28.419 1.00 94.12 646 PHE A O 1
ATOM 5201 N N . SER A 1 647 ? 7.271 -9.520 -29.610 1.00 94.38 647 SER A N 1
ATOM 5202 C CA . SER A 1 647 ? 6.103 -8.893 -28.998 1.00 94.38 647 SER A CA 1
ATOM 5203 C C . SER A 1 647 ? 5.025 -9.935 -28.723 1.00 94.38 647 SER A C 1
ATOM 5205 O O . SER A 1 647 ? 4.275 -10.308 -29.616 1.00 94.38 647 SER A O 1
ATOM 5207 N N . LYS A 1 648 ? 4.976 -10.435 -27.488 1.00 93.38 648 LYS A N 1
ATOM 5208 C CA . LYS A 1 648 ? 3.884 -11.271 -26.979 1.00 93.38 648 LYS A CA 1
ATOM 5209 C C . LYS A 1 648 ? 2.777 -10.378 -26.449 1.00 93.38 648 LYS A C 1
ATOM 5211 O O . LYS A 1 648 ? 3.078 -9.485 -25.655 1.00 93.38 648 LYS A O 1
ATOM 5216 N N . ASP A 1 649 ? 1.542 -10.638 -26.863 1.00 87.69 649 ASP A N 1
ATOM 5217 C CA . ASP A 1 649 ? 0.395 -9.790 -26.552 1.00 87.69 649 ASP A CA 1
ATOM 5218 C C . ASP A 1 649 ? 0.218 -9.520 -25.050 1.00 87.69 649 ASP A C 1
ATOM 5220 O O . ASP A 1 649 ? 0.691 -10.250 -24.170 1.00 87.69 649 ASP A O 1
ATOM 5224 N N . CYS A 1 650 ? -0.417 -8.382 -24.791 1.00 82.69 650 CYS A N 1
ATOM 5225 C CA . CYS A 1 650 ? -0.760 -7.873 -23.467 1.00 82.69 650 CYS A CA 1
ATOM 5226 C C . CYS A 1 650 ? -2.244 -8.086 -23.130 1.00 82.69 650 CYS A C 1
ATOM 5228 O O . CYS A 1 650 ? -2.782 -7.360 -22.299 1.00 82.69 650 CYS A O 1
ATOM 5230 N N . GLN A 1 651 ? -2.886 -9.045 -23.807 1.00 58.91 651 GLN A N 1
ATOM 5231 C CA . GLN A 1 651 ? -4.288 -9.427 -23.629 1.00 58.91 651 GLN A CA 1
ATOM 5232 C C . GLN A 1 651 ? -4.414 -10.703 -22.808 1.00 58.91 651 GLN A C 1
ATOM 5234 O O . GLN A 1 651 ? -3.570 -11.611 -23.013 1.00 58.91 651 GLN A O 1
#

Mean predicted aligned error: 14.59 Å

Foldseek 3Di:
DVVVVVVVVVCCVPVVVVVVVPPDPPPPDDDDDDDDDPDDQQALVNVCVVLVDPDDAQWDFFQWPDPVDPDRDRWIKGWARGHKDWDQDPVPRKIKIKTWIFTLPDDDDWQWGKIWMWTDDPSHTKIWIKIWHFDDCAPQLGDRTPDIGTTGIDVCPLVVQDKDWDFDWDFDQPCDDPSVPPDPPSDRPGTDTKTWIFRHGPPDPDPPDDDDDPDDDPDDDDPRPTDTDDDSDPPPDTVPNVLSVLLSLLVVLLVVAPPLLVCVCVVPVCLSVVLSVLQVVVVGDDPVLSVQLNQLSVLLSVCLVPQDDPPADPVLSNLLSVLSSLCSNVCVPPVPDDSVLSVLLRVCLSVDDRVQSSVLSVQSSVQSVDPVSSVVSSLLSCCCVQQVAPFDPVCCVVFLAGEGAVQQDCVDQLSLLLVLLVVLLVLAPLSNCLRCQQQHDPDRHAAEYEHADAPDPPVDQWAWDWAQTRVRGIYIYTYGHSCCRPNPNPFASLLNNLSNSVRSLVSSLVQCQSPVPHGHWDCPWPNDTVNRVQCCQQVDDRSFGRHPNHGFDSLQCCLVTVLVSQLSSCVSSVPVQAPPVLVVVQQPDWDADPVVRDIDGDDSSLLSNLLSCVVSCPGPCCCVVAVVPSSNVSSNVVSNVSSRNRHDDSD

Nearest PDB structures (foldseek):
  3j9u-assembly1_T  TM=2.433E-01  e=1.269E+00  Saccharomyces cerevisiae
  7u8p-assembly1_m  TM=2.964E-01  e=2.558E+00  Sus scrofa
  3j9t-assembly1_T  TM=2.375E-01  e=2.025E+00  Saccharomyces cerevisiae
  7u8r-assembly1_h  TM=2.991E-01  e=4.482E+00  Sus scrofa
  6wlw-assembly1_2  TM=2.442E-01  e=2.809E+00  Homo sapiens

Organism: NCBI:txid1353778

Sequence (651 aa):
MKKIHVFITVFLLVVVPLLFLNCSSEEDFVTGTHFSPHNKKFTFSDFKKETGLKNFSFVKKARLNTSIHARDIDSDFLIDTLEIKRHINPSNDKTTYSFKLYPISEQLESKEYYNLVFEKIGEEWNELIFFNKEKINPIEGEPKLESSEMVYNRMSLALSQGYSEIITYNFHCTGTGKCSTGTCDECHLCISETVTYVYTGINHHDPGSGSLPGSSDPGSGGNSSGIYIPNPYDGAEDLNNLGFMLAGDVVAYFNTLPNTIQSLTISYPWIFNYLIDYFSNNGGVNPISEQNATIALTTFQTLTQNFNSPNWLTTSNEQINFWAFYTLLNNTNQRGFNPQDLFEIKDYLLSANPQTAESIIDYLFSNFNDTESMEFVLDFLRNVEESGLNLDFEKTLNSPANIDDSAIDKSTPEGQKFDCIYKKLMESPSFKNLFVNTFGGEQTKLNVKFEIAENLPNTTNGNCLLLPASNGNYTNLIRINKNILAGPNVRSNFKIAKTILHECIHAYLNIKKINCNLGSTITELNGLDLQQLIGTFYQSFGCHISVNGSPQSQHEFMFNHLVPTFQNIFSEIRDLLAPQSNIDYVNNNTYLNTINNQNFTWNWNDFYKYFSLEGLHLCESFVQNITQVPVENFYYDFYRSQAQQFSKDCQ

Solvent-accessible surface area (backbone atoms only — not comparable to full-atom values): 37398 Å² total; per-residue (Å²): 112,73,71,57,52,56,52,51,53,52,47,50,67,53,50,52,58,51,67,67,71,71,76,83,79,82,76,83,75,90,69,97,70,85,90,74,89,82,71,76,82,54,46,54,64,56,49,38,66,77,68,66,59,85,82,78,67,56,63,42,78,41,64,44,63,48,89,87,50,94,56,88,46,80,42,45,23,42,54,44,59,88,55,44,37,74,47,65,41,91,91,73,71,46,44,26,37,16,23,42,37,43,60,69,85,58,88,70,58,90,58,44,49,37,36,39,34,39,35,59,56,89,96,43,74,40,47,33,32,33,44,33,34,40,47,84,80,49,57,93,61,49,73,52,69,67,50,74,42,75,26,34,59,70,72,57,76,53,75,80,28,54,68,44,84,43,82,43,80,48,79,46,78,72,54,51,80,94,42,50,84,76,71,79,79,82,62,54,91,34,72,48,86,45,46,32,39,36,83,33,63,84,78,71,78,74,94,83,70,92,72,86,71,100,63,98,66,90,75,83,79,77,86,72,85,45,48,68,53,63,74,62,71,89,84,78,80,50,88,80,34,66,69,57,49,44,45,49,45,48,50,56,54,50,70,71,45,58,70,78,60,51,51,45,43,76,80,38,62,64,55,59,60,53,49,44,54,48,26,63,77,57,79,31,85,39,79,67,49,48,50,37,46,49,52,23,50,54,50,41,51,62,51,56,79,74,57,83,58,91,86,54,55,72,65,56,56,49,38,43,51,49,30,53,43,52,43,33,53,80,33,66,82,45,92,84,66,56,78,64,56,60,53,52,53,47,58,46,42,76,71,44,58,67,66,60,30,48,54,50,36,52,50,43,44,76,35,52,88,43,71,66,52,55,54,50,50,52,53,50,51,51,47,32,68,48,57,72,49,66,59,39,63,71,58,21,72,78,36,42,29,40,33,19,52,76,57,45,54,60,89,39,74,43,25,40,50,50,51,43,43,52,52,47,48,60,67,16,67,60,44,42,48,50,49,37,20,40,32,17,73,96,57,77,66,40,39,37,34,43,34,61,33,81,84,53,56,96,88,41,68,52,48,54,44,83,41,82,30,82,79,75,50,53,33,31,40,35,33,37,23,40,40,40,58,70,38,98,56,54,48,17,50,47,52,48,43,48,46,53,53,52,29,52,49,46,42,40,54,51,46,32,41,76,38,76,82,48,37,47,57,53,62,86,48,88,88,38,44,36,57,59,53,44,57,58,18,41,79,52,99,77,42,51,52,16,63,90,84,41,81,48,53,73,50,40,49,39,66,78,62,40,38,64,58,47,27,54,31,51,63,67,30,38,79,70,27,31,39,67,70,57,54,53,49,48,67,74,42,75,45,76,40,84,86,78,74,42,78,45,66,67,50,70,67,58,37,35,45,38,40,57,47,69,87,32,70,84,24,66,63,37,40,61,61,25,67,69,30,67,66,46,32,48,50,31,55,51,36,49,56,55,41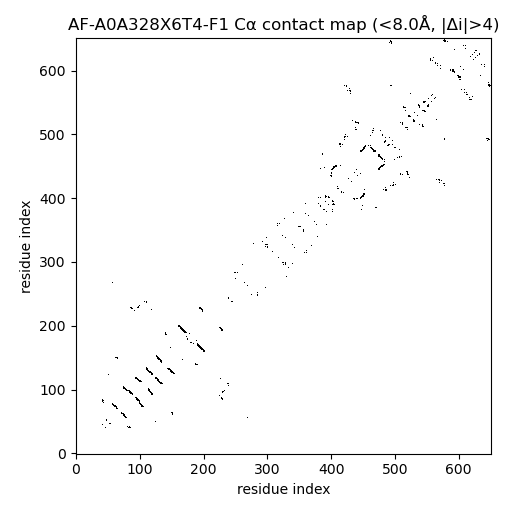,58,72,26,48,33,80,84,122

Radius of gyration: 38.13 Å; Cα contacts (8 Å, |Δi|>4): 887; chains: 1; bounding box: 96×72×96 Å

pLDDT: mean 80.08, std 18.34, range [27.44, 98.44]

Secondary structure (DSSP, 8-state):
-HHHHHHHHHHHHHHHHHHHSS-----------------PPPPHHHHHHHH--S---SEEEEE---SSS-S--EEEEEEEEEEEEEEE-TTT--EEEEEEEEESS--PPTTEEEEEEEEEETTEEEEEEEEEEEPSSPPTTS-SEEEEEEEEETT-TTTTS-EEEEEEEEE---SSGGGTTS---S-TTSEEEEEEEEE--TT---S------------------PEEE-----S---TT-HHHHHHHHHHHHHHHS-HHHHTHHHH-THHHHHHHHHHHHTTSS-HHHHHHHHHHHHHHHHHHTT---TTS-HHHHHHHHHHHHHHHHHHTTSTT--HHHHHHHHHHHHHS-HHHHHHHHHHHHHTTT-HHHHHHHHHHHHHHHHH-----HHHHHTSSSEEEEEE--TTSHHHHHHHHHHHHHHT-HHHHHHHHHHH-SSSPPPEEEEEEESSS-TT-SEEEEEEE-TTS-EEEEEEEEHHHHTSTT---HHHHHHHHHHHHHHHHHHHHHH-TTSS---TTSTTS-HHHHHHHH--STT---EETTEE--HHHHIIIIIHHHHHHHHHHTHHHHS-HHHHHHHHH-EEEETTTTEEEE--HHHHHHHHHTTT-TTSHHHIIIIITSHHHHHHHHHHHHHGGG------